Protein 7QEJ (pdb70)

Sequence (407 aa):
AKFTLGCLPCLGLSSLVPEIATDFYQQNSNLVMTLTAEHTEETLVKKLDDLRREIDLALTMQPVQQGDIMATLIAEEVPLVYVDKDYRQQGAVEIDSIDQQRRWISSPGLDDSLSTAIAAHRVFPATTGLNVETCYMAMEFVKRGVGCCCITDIFSARHSLTPEEMMIHQISPPMMKIDLYLLRRRADASLSPVTQQKKFVDFLCKRLRNNELRREINLELYPRAKFTLGCLPCLGLSSLVPEIATDFYQQQNNSNNLVMMTLTAEHTEETLVKKLDLREIDLALTMQPVQQGDDIMATLIAEVPLVYVDKDYRQGAVEIDSIDQQRWISPGLLDSLSTAIAAHRVFPATGLNVETCYMAMEFVKKRGVGCCCITDIFSARRHSLTPEMIHQISPPMKKIDLYLLRRRRADASLSPVTQKKFVDFLCKRLRNELREINLLEL

Secondary structure (DSSP, 8-state):
-EEEEEE-HHHHTTHHHHHHHHHHHH--S-EEEEEE--HHHHHHHHHTTS-SEEEESS---STTEEEEEEEEEEEEEE-SS---S-EEGGGS-TTTB-EE--HHHHHHHHHH--PPP-SEEE-SHHHHHHHHHTTS-BEEEEHHHHHHHS-GGGEEEEEEEEEEEEEEEEESSS---HHHHHHHHHHHHHHHHHHHHHHHHH--/-EEEEEEE-HHHHTTHHHHHHHHHHHH-SSEEEEEEE--HHHHHHHHHTTS-SEEEESSPPPSSSEEEEEEEEEEEEEE-SS--SS-EEGGGS-TTSB-B--SSHHHHHHHTT--PPP-SEEE-SHHHHHHHHHTTS-BEEEEHHHHHHHS-GGGEEEEEEEEEEEEEEEEETT-PPPHHHHHHHHHHHHHHHHHHHHHHHH-

Foldseek 3Di:
DEFEEEEAPLCVLPPVVVLCVVLCVVDPPYHYHYYHDAPVVVVVCQVVVVGFKYKYQDADPPDQKGKDFQDKFWKWKFAPPFDDAAAELVPFDLQQEAAEQRPQVNVQSVVRPDRDDYPHYDHGLLVVLVCRVVGRGMYIDTVSSCVSRHDPRRIHAYVVIGITTMIMIGGPVDDDDPSVVVSVVSSSVSVVVVSVVVVVVRDD/DAEFEEEEAPLCPLPPVVVLVVVLPVVDPPYYYHYYYDAPVVRVVCQVVVVGFKYKDLDDDPDDFKDKAWQAKWWKWKFAPPDQDAAAELVNFDLQQEAAQPDGQVNVQSVVRPDRDDYPHYHNGLLVVLVCRVVRRGMYMDTPSSCVSRHDVRRIYAYVVITITIMIMMGGNVDDHDPSVVVSVVSSSVSVNVVVVVVVVVD

Solvent-accessible surface area: 18080 Å² total; per-residue (Å²): 57,151,2,21,1,0,0,5,12,7,0,0,4,37,7,1,0,49,0,0,5,43,3,48,115,132,30,89,151,10,44,0,18,0,0,5,10,23,6,109,11,0,14,69,36,0,31,97,159,92,4,58,0,0,0,0,5,62,72,28,177,90,63,59,4,102,30,77,93,18,10,95,0,7,0,0,4,0,6,111,88,198,86,164,24,50,0,104,14,113,54,5,63,79,165,71,9,2,29,14,27,39,85,15,10,43,94,25,5,49,88,96,44,121,29,62,107,19,17,4,32,3,60,2,25,8,0,5,0,14,0,0,79,108,24,36,0,1,2,0,4,6,2,12,0,0,94,74,21,12,66,109,123,19,24,13,37,4,42,94,93,11,102,10,51,0,27,9,0,57,30,45,89,45,108,47,44,108,35,5,103,99,0,19,92,43,0,22,127,43,0,131,52,37,18,150,91,1,98,122,99,27,179,112,242,10,124,0,18,0,0,0,18,12,10,0,0,3,37,12,1,0,51,1,0,20,46,3,60,140,111,17,97,114,9,42,0,12,0,1,6,10,30,12,108,15,0,30,96,38,0,55,85,165,99,5,50,0,0,0,0,16,74,67,47,156,191,60,58,20,84,43,65,89,2,16,83,0,10,4,1,9,0,7,112,68,68,199,126,40,50,5,109,8,105,78,7,72,82,158,62,8,1,23,11,8,169,46,16,29,28,98,23,6,50,82,89,42,124,31,71,112,16,19,5,26,3,55,1,27,7,0,4,0,11,0,0,78,97,27,27,0,0,3,0,4,10,2,18,0,0,120,76,23,10,70,110,133,32,35,12,80,1,36,74,106,10,90,16,51,0,30,5,1,44,52,50,110,28,111,37,50,118,41,5,72,119,0,14,74,32,0,22,119,68,0,98,72,66,1,140,108,7,52,137,103,96

Organism: Serratia plymuthica (NCBI:txid82996)

InterPro domains:
  IPR000847 LysR, HTH, N-terminal domain [PF00126] (3-60)
  IPR000847 LysR, HTH, N-terminal domain [PR00039] (18-29)
  IPR000847 LysR, HTH, N-terminal domain [PR00039] (29-39)
  IPR000847 LysR, HTH, N-terminal domain [PR00039] (39-50)
  IPR000847 LysR, HTH, N-terminal domain [PS50931] (1-58)
  IPR005119 LysR, substrate-binding [PF03466] (87-279)
  IPR036388 Winged helix-like DNA-binding domain superfamily [G3DSA:1.10.10.10] (1-91)
  IPR036390 Winged helix DNA-binding domain superfamily [SSF46785] (1-85)

B-factor: mean 45.48, std 16.61, range [16.67, 143.88]

Nearest PDB structures (foldseek):
  7qek-assembly1_B  TM=9.844E-01  e=9.038E-42  Serratia plymuthica
  5tpi-assembly1_A-2  TM=7.901E-01  e=1.402E-12  Klebsiella pneumoniae subsp. pneumoniae MGH 78578
  3t22-assembly1_B  TM=8.208E-01  e=5.988E-12  Porphyromonas gingivalis
  2h9b-assembly1_A  TM=7.857E-01  e=1.161E-12  Acinetobacter baylyi ADP1
  3k1p-assembly1_A  TM=7.783E-01  e=2.324E-12  Acinetobacter baylyi ADP1

Radius of gyration: 20.9 Å; Cα contacts (8 Å, |Δi|>4): 878; chains: 2; bounding box: 49×46×52 Å

Structure (mmCIF, N/CA/C/O backbone):
data_7QEJ
#
_entry.id   7QEJ
#
_cell.length_a   87.120
_cell.length_b   92.145
_cell.length_c   49.922
_cell.angle_alpha   90.000
_cell.angle_beta   90.000
_cell.angle_gamma   90.000
#
_symmetry.space_group_name_H-M   'P 21 21 2'
#
loop_
_entity.id
_entity.type
_entity.pdbx_description
1 polymer 'TRANSCRIPTIONAL REGULATOR AdmX'
2 non-polymer '1H-INDOL-3-YLACETIC ACID'
3 non-polymer 'MAGNESIUM ION'
4 water water
#
loop_
_atom_site.group_PDB
_atom_site.id
_atom_site.type_symbol
_atom_site.label_atom_id
_atom_site.label_alt_id
_atom_site.label_comp_id
_atom_site.label_asym_id
_atom_site.label_entity_id
_atom_site.label_seq_id
_atom_site.pdbx_PDB_ins_code
_atom_site.Cartn_x
_atom_site.Cartn_y
_atom_site.Cartn_z
_atom_site.occupancy
_atom_site.B_iso_or_equiv
_atom_site.auth_seq_id
_atom_site.auth_comp_id
_atom_site.auth_asym_id
_atom_site.auth_atom_id
_atom_site.pdbx_PDB_model_num
ATOM 1 N N . ALA A 1 44 ? 79.140 80.003 -20.887 1.00 60.34 44 ALA A N 1
ATOM 2 C CA . ALA A 1 44 ? 78.108 80.350 -19.914 1.00 60.74 44 ALA A CA 1
ATOM 3 C C . ALA A 1 44 ? 77.497 79.077 -19.302 1.00 59.31 44 ALA A C 1
ATOM 4 O O . ALA A 1 44 ? 77.047 78.203 -20.024 1.00 55.43 44 ALA A O 1
ATOM 11 N N . LYS A 1 45 ? 77.461 78.991 -17.976 1.00 51.44 45 LYS A N 1
ATOM 12 C CA . LYS A 1 45 ? 77.043 77.781 -17.271 1.00 53.21 45 LYS A CA 1
ATOM 13 C C . LYS A 1 45 ? 76.458 78.199 -15.931 1.00 52.42 45 LYS A C 1
ATOM 14 O O . LYS A 1 45 ? 77.144 78.829 -15.120 1.00 47.77 45 LYS A O 1
ATOM 33 N N . PHE A 1 46 ? 75.191 77.861 -15.693 1.00 45.62 46 PHE A N 1
ATOM 34 C CA . PHE A 1 46 ? 74.590 78.193 -14.418 1.00 42.58 46 PHE A CA 1
ATOM 35 C C . PHE A 1 46 ? 73.614 77.096 -14.040 1.00 37.79 46 PHE A C 1
ATOM 36 O O . PHE A 1 46 ? 73.137 76.328 -14.891 1.00 34.91 46 PHE A O 1
ATOM 53 N N . THR A 1 47 ? 73.342 77.018 -12.740 1.00 30.39 47 THR A N 1
ATOM 54 C CA . THR A 1 47 ? 72.420 76.049 -12.161 1.00 28.92 47 THR A CA 1
ATOM 55 C C . THR A 1 47 ? 71.414 76.766 -11.282 1.00 27.41 47 THR A C 1
ATOM 56 O O . THR A 1 47 ? 71.807 77.471 -10.342 1.00 29.50 47 THR A O 1
ATOM 67 N N . LEU A 1 48 ? 70.143 76.592 -11.595 1.00 28.05 48 LEU A N 1
ATOM 68 C CA . LEU A 1 48 ? 69.032 77.200 -10.880 1.00 22.09 48 LEU A CA 1
ATOM 69 C C . LEU A 1 48 ? 68.263 76.098 -10.148 1.00 23.22 48 LEU A C 1
ATOM 70 O O . LEU A 1 48 ? 67.923 75.076 -10.751 1.00 23.86 48 LEU A O 1
ATOM 86 N N . GLY A 1 49 ? 68.013 76.304 -8.866 1.00 21.27 49 GLY A N 1
ATOM 87 C CA . GLY A 1 49 ? 67.135 75.448 -8.084 1.00 18.63 49 GLY A CA 1
ATOM 88 C C . GLY A 1 49 ? 65.873 76.242 -7.791 1.00 23.69 49 GLY A C 1
ATOM 89 O O . GLY A 1 49 ? 65.947 77.450 -7.546 1.00 24.14 49 GLY A O 1
ATOM 93 N N . CYS A 1 50 ? 64.706 75.599 -7.850 1.00 22.80 50 CYS A N 1
ATOM 94 C CA . CYS A 1 50 ? 63.507 76.294 -7.460 1.00 21.70 50 CYS A CA 1
ATOM 95 C C . CYS A 1 50 ? 62.621 75.434 -6.551 1.00 23.81 50 CYS A C 1
ATOM 96 O O . CYS A 1 50 ? 62.710 74.219 -6.533 1.00 20.70 50 CYS A O 1
ATOM 104 N N . LEU A 1 51 ? 61.717 76.089 -5.821 1.00 20.19 51 LEU A N 1
ATOM 105 C CA . LEU A 1 51 ? 60.685 75.322 -5.144 1.00 22.15 51 LEU A CA 1
ATOM 106 C C . LEU A 1 51 ? 59.843 74.492 -6.127 1.00 20.79 51 LEU A C 1
ATOM 107 O O . LEU A 1 51 ? 59.599 74.875 -7.281 1.00 21.46 51 LEU A O 1
ATOM 123 N N . PRO A 1 52 ? 59.320 73.361 -5.667 1.00 20.57 52 PRO A N 1
ATOM 124 C CA . PRO A 1 52 ? 58.529 72.497 -6.548 1.00 20.84 52 PRO A CA 1
ATOM 125 C C . PRO A 1 52 ? 57.374 73.217 -7.218 1.00 22.11 52 PRO A C 1
ATOM 126 O O . PRO A 1 52 ? 57.163 73.003 -8.425 1.00 23.70 52 PRO A O 1
ATOM 137 N N . CYS A 1 53 ? 56.643 74.103 -6.500 1.00 25.05 53 CYS A N 1
ATOM 138 C CA . CYS A 1 53 ? 55.519 74.801 -7.146 1.00 22.97 53 CYS A CA 1
ATOM 139 C C . CYS A 1 53 ? 55.936 75.560 -8.406 1.00 24.67 53 CYS A C 1
ATOM 140 O O . CYS A 1 53 ? 55.169 75.639 -9.369 1.00 24.81 53 CYS A O 1
ATOM 148 N N . LEU A 1 54 ? 57.156 76.123 -8.418 1.00 22.99 54 LEU A N 1
ATOM 149 C CA . LEU A 1 54 ? 57.698 76.798 -9.588 1.00 23.63 54 LEU A CA 1
ATOM 150 C C . LEU A 1 54 ? 58.259 75.868 -10.633 1.00 26.01 54 LEU A C 1
ATOM 151 O O . LEU A 1 54 ? 58.248 76.209 -11.809 1.00 26.76 54 LEU A O 1
ATOM 167 N N . GLY A 1 55 ? 58.779 74.680 -10.255 1.00 22.87 55 GLY A N 1
ATOM 168 C CA . GLY A 1 55 ? 59.261 73.709 -11.237 1.00 24.57 55 GLY A CA 1
ATOM 169 C C . GLY A 1 55 ? 58.202 72.917 -11.980 1.00 23.99 55 GLY A C 1
ATOM 170 O O . GLY A 1 55 ? 58.467 72.390 -13.067 1.00 26.03 55 GLY A O 1
ATOM 174 N N . LEU A 1 56 ? 56.973 72.946 -11.503 1.00 22.89 56 LEU A N 1
ATOM 175 C CA . LEU A 1 56 ? 55.926 72.178 -12.167 1.00 24.35 56 LEU A CA 1
ATOM 176 C C . LEU A 1 56 ? 55.707 72.637 -13.593 1.00 23.30 56 LEU A C 1
ATOM 177 O O . LEU A 1 56 ? 55.384 71.823 -14.465 1.00 25.13 56 LEU A O 1
ATOM 193 N N A SER A 1 57 ? 55.830 73.952 -13.848 0.44 25.18 57 SER A N 1
ATOM 194 N N B SER A 1 57 ? 55.841 73.939 -13.855 0.56 25.21 57 SER A N 1
ATOM 195 C CA A SER A 1 57 ? 55.622 74.386 -15.217 0.44 26.44 57 SER A CA 1
ATOM 196 C CA B SER A 1 57 ? 55.563 74.427 -15.193 0.56 26.34 57 SER A CA 1
ATOM 197 C C A SER A 1 57 ? 56.220 75.756 -15.533 0.44 25.07 57 SER A C 1
ATOM 198 C C B SER A 1 57 ? 56.192 75.768 -15.528 0.56 25.01 57 SER A C 1
ATOM 199 O O A SER A 1 57 ? 56.702 75.941 -16.650 0.44 24.99 57 SER A O 1
ATOM 200 O O B SER A 1 57 ? 56.672 75.920 -16.650 0.56 24.92 57 SER A O 1
ATOM 215 N N . LEU A 1 58 ? 56.248 76.698 -14.575 1.00 25.29 58 LEU A N 1
ATOM 216 C CA . LEU A 1 58 ? 56.637 78.068 -14.919 1.00 28.12 58 LEU A CA 1
ATOM 217 C C . LEU A 1 58 ? 58.116 78.170 -15.233 1.00 23.67 58 LEU A C 1
ATOM 218 O O . LEU A 1 58 ? 58.502 78.740 -16.250 1.00 25.75 58 LEU A O 1
ATOM 234 N N . VAL A 1 59 ? 58.971 77.640 -14.368 1.00 22.71 59 VAL A N 1
ATOM 235 C CA . VAL A 1 59 ? 60.401 77.710 -14.633 1.00 28.53 59 VAL A CA 1
ATOM 236 C C . VAL A 1 59 ? 60.745 76.938 -15.908 1.00 23.84 59 VAL A C 1
ATOM 237 O O . VAL A 1 59 ? 61.451 77.502 -16.761 1.00 24.65 59 VAL A O 1
ATOM 250 N N . PRO A 1 60 ? 60.229 75.731 -16.170 1.00 27.37 60 PRO A N 1
ATOM 251 C CA . PRO A 1 60 ? 60.615 75.092 -17.446 1.00 25.17 60 PRO A CA 1
ATOM 252 C C . PRO A 1 60 ? 60.168 75.918 -18.640 1.00 26.68 60 PRO A C 1
ATOM 253 O O . PRO A 1 60 ? 60.823 75.934 -19.683 1.00 28.12 60 PRO A O 1
ATOM 264 N N . GLU A 1 61 ? 59.012 76.590 -18.539 1.00 25.33 61 GLU A N 1
ATOM 265 C CA . GLU A 1 61 ? 58.594 77.427 -19.653 1.00 27.35 61 GLU A CA 1
ATOM 266 C C . GLU A 1 61 ? 59.577 78.555 -19.871 1.00 27.66 61 GLU A C 1
ATOM 267 O O . GLU A 1 61 ? 59.969 78.838 -21.004 1.00 32.78 61 GLU A O 1
ATOM 279 N N . ILE A 1 62 ? 60.007 79.203 -18.778 1.00 27.36 62 ILE A N 1
ATOM 280 C CA . ILE A 1 62 ? 60.869 80.373 -18.894 1.00 29.13 62 ILE A CA 1
ATOM 281 C C . ILE A 1 62 ? 62.247 79.977 -19.359 1.00 29.95 62 ILE A C 1
ATOM 282 O O . ILE A 1 62 ? 62.828 80.603 -20.253 1.00 29.33 62 ILE A O 1
ATOM 298 N N . ALA A 1 63 ? 62.798 78.932 -18.752 1.00 29.32 63 ALA A N 1
ATOM 299 C CA . ALA A 1 63 ? 64.076 78.381 -19.193 1.00 32.20 63 ALA A CA 1
ATOM 300 C C . ALA A 1 63 ? 64.038 77.976 -20.657 1.00 28.95 63 ALA A C 1
ATOM 301 O O . ALA A 1 63 ? 64.965 78.270 -21.413 1.00 32.80 63 ALA A O 1
ATOM 308 N N . THR A 1 64 ? 62.990 77.265 -21.075 1.00 31.70 64 THR A N 1
ATOM 309 C CA . THR A 1 64 ? 62.884 76.902 -22.481 1.00 32.17 64 THR A CA 1
ATOM 310 C C . THR A 1 64 ? 62.988 78.145 -23.372 1.00 37.83 64 THR A C 1
ATOM 311 O O . THR A 1 64 ? 63.772 78.192 -24.322 1.00 41.58 64 THR A O 1
ATOM 322 N N . ASP A 1 65 ? 62.196 79.166 -23.094 1.00 37.18 65 ASP A N 1
ATOM 323 C CA . ASP A 1 65 ? 62.244 80.361 -23.934 1.00 39.41 65 ASP A CA 1
ATOM 324 C C . ASP A 1 65 ? 63.656 80.987 -23.969 1.00 39.65 65 ASP A C 1
ATOM 325 O O . ASP A 1 65 ? 64.135 81.438 -25.015 1.00 47.07 65 ASP A O 1
ATOM 334 N N . PHE A 1 66 ? 64.319 81.062 -22.822 1.00 37.63 66 PHE A N 1
ATOM 335 C CA . PHE A 1 66 ? 65.666 81.613 -22.804 1.00 41.70 66 PHE A CA 1
ATOM 336 C C . PHE A 1 66 ? 66.631 80.712 -23.557 1.00 45.16 66 PHE A C 1
ATOM 337 O O . PHE A 1 66 ? 67.456 81.186 -24.343 1.00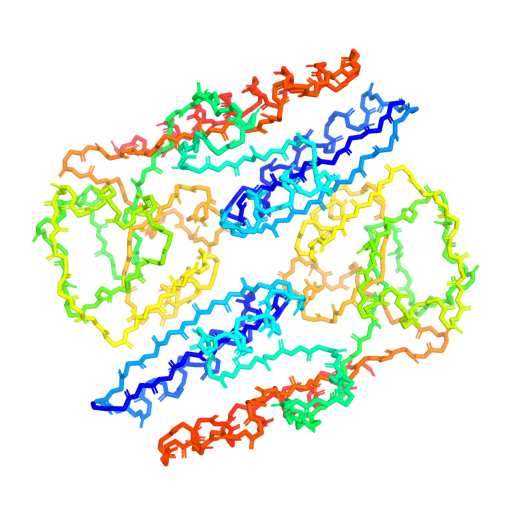 50.27 66 PHE A O 1
ATOM 354 N N . TYR A 1 67 ? 66.562 79.411 -23.294 1.00 41.86 67 TYR A N 1
ATOM 355 C CA . TYR A 1 67 ? 67.510 78.463 -23.896 1.00 47.19 67 TYR A CA 1
ATOM 356 C C . TYR A 1 67 ? 67.397 78.462 -25.405 1.00 51.49 67 TYR A C 1
ATOM 357 O O . TYR A 1 67 ? 68.413 78.384 -26.113 1.00 52.35 67 TYR A O 1
ATOM 375 N N . GLN A 1 68 ? 66.177 78.604 -25.924 1.00 46.45 68 GLN A N 1
ATOM 376 C CA . GLN A 1 68 ? 65.985 78.691 -27.368 1.00 51.15 68 GLN A CA 1
ATOM 377 C C . GLN A 1 68 ? 66.503 79.998 -27.953 1.00 49.17 68 GLN A C 1
ATOM 378 O O . GLN A 1 68 ? 66.842 80.043 -29.136 1.00 59.46 68 GLN A O 1
ATOM 392 N N . GLN A 1 69 ? 66.581 81.060 -27.165 1.00 56.38 69 GLN A N 1
ATOM 393 C CA . GLN A 1 69 ? 67.048 82.356 -27.652 1.00 62.77 69 GLN A CA 1
ATOM 394 C C . GLN A 1 69 ? 68.534 82.568 -27.395 1.00 59.98 69 GLN A C 1
ATOM 395 O O . GLN A 1 69 ? 69.116 83.516 -27.920 1.00 66.68 69 GLN A O 1
ATOM 409 N N . ASN A 1 70 ? 69.167 81.705 -26.609 1.00 64.31 70 ASN A N 1
ATOM 410 C CA . ASN A 1 70 ? 70.566 81.871 -26.229 1.00 65.79 70 ASN A CA 1
ATOM 411 C C . ASN A 1 70 ? 71.146 80.465 -26.155 1.00 76.44 70 ASN A C 1
ATOM 412 O O . ASN A 1 70 ? 70.921 79.743 -25.180 1.00 82.25 70 ASN A O 1
ATOM 423 N N . SER A 1 71 ? 71.865 80.069 -27.190 1.00 86.89 71 SER A N 1
ATOM 424 C CA . SER A 1 71 ? 72.651 78.848 -27.147 1.00 90.07 71 SER A CA 1
ATOM 425 C C . SER A 1 71 ? 74.064 79.201 -26.674 1.00 83.76 71 SER A C 1
ATOM 426 O O . SER A 1 71 ? 74.339 80.311 -26.212 1.00 79.09 71 SER A O 1
ATOM 434 N N . ASN A 1 72 ? 74.982 78.258 -26.782 1.00 91.00 72 ASN A N 1
ATOM 435 C CA . ASN A 1 72 ? 76.319 78.426 -26.216 1.00 87.43 72 ASN A CA 1
ATOM 436 C C . ASN A 1 72 ? 76.241 78.627 -24.702 1.00 75.53 72 ASN A C 1
ATOM 437 O O . ASN A 1 72 ? 76.960 79.457 -24.128 1.00 75.59 72 ASN A O 1
ATOM 448 N N . LEU A 1 73 ? 75.364 77.852 -24.050 1.00 63.83 73 LEU A N 1
ATOM 449 C CA . LEU A 1 73 ? 75.241 77.839 -22.599 1.00 63.23 73 LEU A CA 1
ATOM 450 C C . LEU A 1 73 ? 74.959 76.415 -22.118 1.00 61.66 73 LEU A C 1
ATOM 451 O O . LEU A 1 73 ? 74.402 75.585 -22.841 1.00 55.13 73 LEU A O 1
ATOM 467 N N . VAL A 1 74 ? 75.358 76.140 -20.879 1.00 49.87 74 VAL A N 1
ATOM 468 C CA . VAL A 1 74 ? 75.015 74.906 -20.193 1.00 44.78 74 VAL A CA 1
ATOM 469 C C . VAL A 1 74 ? 74.122 75.277 -19.012 1.00 39.96 74 VAL A C 1
ATOM 470 O O . VAL A 1 74 ? 74.553 75.971 -18.078 1.00 41.34 74 VAL A O 1
ATOM 483 N N . MET A 1 75 ? 72.867 74.846 -19.065 1.00 39.21 75 MET A N 1
ATOM 484 C CA . MET A 1 75 ? 71.889 75.106 -18.030 1.00 35.83 75 MET A CA 1
ATOM 485 C C . MET A 1 75 ? 71.581 73.820 -17.276 1.00 36.65 75 MET A C 1
ATOM 486 O O . MET A 1 75 ? 71.381 72.749 -17.872 1.00 35.62 75 MET A O 1
ATOM 500 N N . THR A 1 76 ? 71.596 73.915 -15.962 1.00 31.30 76 THR A N 1
ATOM 501 C CA . THR A 1 76 ? 71.150 72.856 -15.088 1.00 33.14 76 THR A CA 1
ATOM 502 C C . THR A 1 76 ? 69.999 73.365 -14.232 1.00 32.39 76 THR A C 1
ATOM 503 O O . THR A 1 76 ? 70.067 74.463 -13.684 1.00 28.79 76 THR A O 1
ATOM 514 N N . LEU A 1 77 ? 68.951 72.568 -14.109 1.00 29.39 77 LEU A N 1
ATOM 515 C CA . LEU A 1 77 ? 67.799 72.960 -13.321 1.00 25.44 77 LEU A CA 1
ATOM 516 C C . LEU A 1 77 ? 67.395 71.843 -12.368 1.00 28.99 77 LEU A C 1
ATOM 517 O O . LEU A 1 77 ? 67.465 70.662 -12.717 1.00 27.30 77 LEU A O 1
ATOM 533 N N . THR A 1 78 ? 66.919 72.229 -11.180 1.00 27.50 78 THR A N 1
ATOM 534 C CA . THR A 1 78 ? 66.431 71.270 -10.182 1.00 23.02 78 THR A CA 1
ATOM 535 C C . THR A 1 78 ? 65.382 71.903 -9.274 1.00 26.20 78 THR A C 1
ATOM 536 O O . THR A 1 78 ? 65.297 73.136 -9.164 1.00 25.71 78 THR A O 1
ATOM 547 N N . ALA A 1 79 ? 64.490 71.075 -8.737 1.00 20.38 79 ALA A N 1
ATOM 548 C CA . ALA A 1 79 ? 63.451 71.518 -7.805 1.00 21.26 79 ALA A CA 1
ATOM 549 C C . ALA A 1 79 ? 63.670 70.853 -6.461 1.00 26.45 79 ALA A C 1
ATOM 550 O O . ALA A 1 79 ? 64.023 69.657 -6.354 1.00 31.10 79 ALA A O 1
ATOM 557 N N . GLU A 1 80 ? 63.702 71.683 -5.437 1.00 24.53 80 GLU A N 1
ATOM 558 C CA . GLU A 1 80 ? 64.003 71.174 -4.119 1.00 25.54 80 GLU A CA 1
ATOM 559 C C . GLU A 1 80 ? 63.281 72.053 -3.096 1.00 24.51 80 GLU A C 1
ATOM 560 O O . GLU A 1 80 ? 62.922 73.175 -3.392 1.00 22.50 80 GLU A O 1
ATOM 572 N N . HIS A 1 81 ? 63.062 71.510 -1.891 1.00 25.10 81 HIS A N 1
ATOM 573 C CA . HIS A 1 81 ? 62.525 72.343 -0.821 1.00 26.87 81 HIS A CA 1
ATOM 574 C C . HIS A 1 81 ? 63.555 73.370 -0.348 1.00 26.25 81 HIS A C 1
ATOM 575 O O . HIS A 1 81 ? 64.756 73.240 -0.569 1.00 23.33 81 HIS A O 1
ATOM 589 N N . THR A 1 82 ? 63.080 74.382 0.377 1.00 23.18 82 THR A N 1
ATOM 590 C CA . THR A 1 82 ? 63.927 75.526 0.710 1.00 26.34 82 THR A CA 1
ATOM 591 C C . THR A 1 82 ? 65.187 75.114 1.446 1.00 27.48 82 THR A C 1
ATOM 592 O O . THR A 1 82 ? 66.281 75.599 1.148 1.00 27.33 82 THR A O 1
ATOM 603 N N . GLU A 1 83 ? 65.012 74.260 2.442 1.00 26.29 83 GLU A N 1
ATOM 604 C CA A GLU A 1 83 ? 66.199 73.892 3.288 0.48 30.51 83 GLU A CA 1
ATOM 605 C CA B GLU A 1 83 ? 66.218 73.904 3.265 0.52 30.52 83 GLU A CA 1
ATOM 606 C C . GLU A 1 83 ? 67.323 73.299 2.401 1.00 28.61 83 GLU A C 1
ATOM 607 O O . GLU A 1 83 ? 68.518 73.610 2.545 1.00 26.58 83 GLU A O 1
ATOM 628 N N . THR A 1 84 ? 66.927 72.518 1.400 1.00 21.75 84 THR A N 1
ATOM 629 C CA . THR A 1 84 ? 67.886 71.906 0.495 1.00 29.68 84 THR A CA 1
ATOM 630 C C . THR A 1 84 ? 68.470 72.924 -0.464 1.00 24.34 84 THR A C 1
ATOM 631 O O . THR A 1 84 ? 69.666 72.870 -0.737 1.00 24.01 84 THR A O 1
ATOM 642 N N . LEU A 1 85 ? 67.639 73.852 -0.973 1.00 24.41 85 LEU A N 1
ATOM 643 C CA . LEU A 1 85 ? 68.136 74.926 -1.829 1.00 27.82 85 LEU A CA 1
ATOM 644 C C . LEU A 1 85 ? 69.218 75.723 -1.125 1.00 23.06 85 LEU A C 1
ATOM 645 O O . LEU A 1 85 ? 70.249 76.018 -1.727 1.00 25.23 85 LEU A O 1
ATOM 661 N N . VAL A 1 86 ? 69.007 76.080 0.141 1.00 21.48 86 VAL A N 1
ATOM 662 C CA . VAL A 1 86 ? 69.999 76.855 0.865 1.00 28.12 86 VAL A CA 1
ATOM 663 C C . VAL A 1 86 ? 71.247 76.043 1.052 1.00 30.90 86 VAL A C 1
ATOM 664 O O . VAL A 1 86 ? 72.363 76.533 0.899 1.00 27.75 86 VAL A O 1
ATOM 677 N N . LYS A 1 87 ? 71.074 74.769 1.410 1.00 28.83 87 LYS A N 1
ATOM 678 C CA . LYS A 1 87 ? 72.263 73.937 1.550 1.00 31.88 87 LYS A CA 1
ATOM 679 C C . LYS A 1 87 ? 73.047 73.863 0.237 1.00 28.49 87 LYS A C 1
ATOM 680 O O . LYS A 1 87 ? 74.276 73.972 0.239 1.00 31.87 87 LYS A O 1
ATOM 699 N N . LYS A 1 88 ? 72.365 73.691 -0.883 1.00 25.74 88 LYS A N 1
ATOM 700 C CA . LYS A 1 88 ? 73.058 73.622 -2.157 1.00 25.20 88 LYS A CA 1
ATOM 701 C C . LYS A 1 88 ? 73.708 74.952 -2.528 1.00 29.56 88 LYS A C 1
ATOM 702 O O . LYS A 1 88 ? 74.816 74.949 -3.075 1.00 28.73 88 LYS A O 1
ATOM 721 N N . LEU A 1 89 ? 73.114 76.068 -2.171 1.00 25.32 89 LEU A N 1
ATOM 722 C CA . LEU A 1 89 ? 73.826 77.323 -2.420 1.00 29.76 89 LEU A CA 1
ATOM 723 C C . LEU A 1 89 ? 75.085 77.424 -1.592 1.00 35.92 89 LEU A C 1
ATOM 724 O O . LEU A 1 89 ? 76.140 77.857 -2.081 1.00 37.27 89 LEU A O 1
ATOM 739 N N . ASP A 1 90 ? 74.965 77.031 -0.335 1.00 37.89 90 ASP A N 1
ATOM 740 C CA A ASP A 1 90 ? 76.175 77.058 0.546 0.65 40.26 90 ASP A CA 1
ATOM 741 C CA B ASP A 1 90 ? 76.192 77.061 0.539 0.35 40.26 90 ASP A CA 1
ATOM 742 C C . ASP A 1 90 ? 77.290 76.078 0.099 1.00 44.07 90 ASP A C 1
ATOM 743 O O . ASP A 1 90 ? 78.504 76.367 0.269 1.00 40.34 90 ASP A O 1
ATOM 758 N N . LEU A 1 91 ? 76.920 74.963 -0.537 1.00 36.48 91 LEU A N 1
ATOM 759 C CA . LEU A 1 91 ? 77.932 74.033 -1.060 1.00 41.09 91 LEU A CA 1
ATOM 760 C C . LEU A 1 91 ? 78.329 74.355 -2.518 1.00 40.35 91 LEU A C 1
ATOM 761 O O . LEU A 1 91 ? 79.127 73.625 -3.112 1.00 40.76 91 LEU A O 1
ATOM 777 N N A ARG A 1 92 ? 77.767 75.420 -3.095 0.44 38.18 92 ARG A N 1
ATOM 778 N N B ARG A 1 92 ? 77.803 75.442 -3.090 0.56 38.11 92 ARG A N 1
ATOM 779 C CA A ARG A 1 92 ? 78.035 75.811 -4.477 0.44 41.87 92 ARG A CA 1
ATOM 780 C CA B ARG A 1 92 ? 78.038 75.814 -4.490 0.56 41.89 92 ARG A CA 1
ATOM 781 C C A ARG A 1 92 ? 77.573 74.744 -5.469 0.44 38.39 92 ARG A C 1
ATOM 782 C C B ARG A 1 92 ? 77.564 74.744 -5.474 0.56 38.39 92 ARG A C 1
ATOM 783 O O A ARG A 1 92 ? 78.112 74.642 -6.571 0.44 37.87 92 ARG A O 1
ATOM 784 O O B ARG A 1 92 ? 78.082 74.642 -6.585 0.56 37.88 92 ARG A O 1
ATOM 825 N N . GLU A 1 93 ? 76.554 73.951 -5.104 1.00 36.09 93 GLU A N 1
ATOM 826 C CA . GLU A 1 93 ? 75.960 73.003 -6.041 1.00 36.23 93 GLU A CA 1
ATOM 827 C C . GLU A 1 93 ? 74.933 73.658 -6.945 1.00 35.05 93 GLU A C 1
ATOM 828 O O . GLU A 1 93 ? 74.587 73.103 -8.009 1.00 30.60 93 GLU A O 1
ATOM 840 N N . ILE A 1 94 ? 74.363 74.753 -6.504 1.00 29.17 94 ILE A N 1
ATOM 841 C CA . ILE A 1 94 ? 73.591 75.600 -7.404 1.00 29.58 94 ILE A CA 1
ATOM 842 C C . ILE A 1 94 ? 74.067 77.056 -7.276 1.00 33.39 94 ILE A C 1
ATOM 843 O O . ILE A 1 94 ? 74.618 77.462 -6.259 1.00 28.17 94 ILE A O 1
ATOM 859 N N . ASP A 1 95 ? 73.724 77.864 -8.280 1.00 29.76 95 ASP A N 1
ATOM 860 C CA . ASP A 1 95 ? 74.086 79.290 -8.358 1.00 31.94 95 ASP A CA 1
ATOM 861 C C . ASP A 1 95 ? 72.987 80.225 -7.921 1.00 28.84 95 ASP A C 1
ATOM 862 O O . ASP A 1 95 ? 73.274 81.243 -7.304 1.00 29.07 95 ASP A O 1
ATOM 870 N N . LEU A 1 96 ? 71.723 79.807 -8.108 1.00 24.20 96 LEU A N 1
ATOM 871 C CA . LEU A 1 96 ? 70.535 80.635 -7.995 1.00 27.74 96 LEU A CA 1
ATOM 872 C C . LEU A 1 96 ? 69.448 79.760 -7.395 1.00 26.45 96 LEU A C 1
ATOM 873 O O . LEU A 1 96 ? 69.310 78.611 -7.808 1.00 25.09 96 LEU A O 1
ATOM 889 N N . ALA A 1 97 ? 68.619 80.325 -6.502 1.00 21.77 97 ALA A N 1
ATOM 890 C CA . ALA A 1 97 ? 67.493 79.623 -5.948 1.00 24.11 97 ALA A CA 1
ATOM 891 C C . ALA A 1 97 ? 66.285 80.544 -5.866 1.00 23.88 97 ALA A C 1
ATOM 892 O O . ALA A 1 97 ? 66.416 81.734 -5.516 1.00 25.70 97 ALA A O 1
ATOM 899 N N . LEU A 1 98 ? 65.127 79.998 -6.214 1.00 22.53 98 LEU A N 1
ATOM 900 C CA . LEU A 1 98 ? 63.828 80.673 -6.089 1.00 22.30 98 LEU A CA 1
ATOM 901 C C . LEU A 1 98 ? 63.063 80.066 -4.921 1.00 21.64 98 LEU A C 1
ATOM 902 O O . LEU A 1 98 ? 62.734 78.879 -4.933 1.00 25.79 98 LEU A O 1
ATOM 918 N N . THR A 1 99 ? 62.832 80.862 -3.893 1.00 20.11 99 THR A N 1
ATOM 919 C CA . THR A 1 99 ? 62.213 80.433 -2.662 1.00 20.66 99 THR A CA 1
ATOM 920 C C . THR A 1 99 ? 61.109 81.391 -2.295 1.00 27.09 99 THR A C 1
ATOM 921 O O . THR A 1 99 ? 60.962 82.435 -2.907 1.00 26.42 99 THR A O 1
ATOM 932 N N . MET A 1 100 ? 60.403 81.084 -1.226 1.00 21.96 100 MET A N 1
ATOM 933 C CA . MET A 1 100 ? 59.433 82.003 -0.637 1.00 27.33 100 MET A CA 1
ATOM 934 C C . MET A 1 100 ? 59.792 82.390 0.771 1.00 30.05 100 MET A C 1
ATOM 935 O O . MET A 1 100 ? 58.939 82.793 1.558 1.00 31.88 100 MET A O 1
ATOM 949 N N . GLN A 1 101 ? 61.081 82.479 1.061 1.00 31.03 101 GLN A N 1
ATOM 950 C CA . GLN A 1 101 ? 61.553 82.844 2.363 1.00 35.22 101 GLN A CA 1
ATOM 951 C C . GLN A 1 101 ? 62.899 83.515 2.182 1.00 31.74 101 GLN A C 1
ATOM 952 O O . GLN A 1 101 ? 63.676 83.067 1.331 1.00 28.84 101 GLN A O 1
ATOM 966 N N . PRO A 1 102 ? 63.191 84.583 2.899 1.00 36.01 102 PRO A N 1
ATOM 967 C CA . PRO A 1 102 ? 64.555 85.103 2.870 1.00 39.58 102 PRO A CA 1
ATOM 968 C C . PRO A 1 102 ? 65.445 84.240 3.757 1.00 41.78 102 PRO A C 1
ATOM 969 O O . PRO A 1 102 ? 64.973 83.490 4.614 1.00 44.30 102 PRO A O 1
ATOM 980 N N . VAL A 1 103 ? 66.743 84.331 3.515 1.00 36.58 103 VAL A N 1
ATOM 981 C CA . VAL A 1 103 ? 67.757 83.781 4.399 1.00 39.40 103 VAL A CA 1
ATOM 982 C C . VAL A 1 103 ? 68.810 84.862 4.498 1.00 41.67 103 VAL A C 1
ATOM 983 O O . VAL A 1 103 ? 68.949 85.695 3.597 1.00 43.53 103 VAL A O 1
ATOM 996 N N . GLN A 1 104 ? 69.568 84.834 5.610 1.00 41.50 104 GLN A N 1
ATOM 997 C CA . GLN A 1 104 ? 70.759 85.638 5.836 1.00 43.85 104 GLN A CA 1
ATOM 998 C C . GLN A 1 104 ? 71.998 84.769 6.056 1.00 44.54 104 GLN A C 1
ATOM 999 O O . GLN A 1 104 ? 72.972 85.224 6.628 1.00 51.17 104 GLN A O 1
ATOM 1013 N N . GLN A 1 105 ? 71.961 83.509 5.617 1.00 45.50 105 GLN A N 1
ATOM 1014 C CA . GLN A 1 105 ? 73.046 82.587 5.899 1.00 45.89 105 GLN A CA 1
ATOM 1015 C C . GLN A 1 105 ? 74.263 82.952 5.063 1.00 44.48 105 GLN A C 1
ATOM 1016 O O . GLN A 1 105 ? 74.150 83.277 3.880 1.00 38.87 105 GLN A O 1
ATOM 1030 N N . GLY A 1 106 ? 75.432 82.786 5.652 1.00 45.05 106 GLY A N 1
ATOM 1031 C CA . GLY A 1 106 ? 76.646 82.923 4.885 1.00 44.06 106 GLY A CA 1
ATOM 1032 C C . GLY A 1 106 ? 76.637 84.212 4.123 1.00 53.82 106 GLY A C 1
ATOM 1033 O O . GLY A 1 106 ? 76.405 85.300 4.672 1.00 41.32 106 GLY A O 1
ATOM 1037 N N . ASP A 1 107 ? 76.945 84.092 2.841 1.00 51.15 107 ASP A N 1
ATOM 1038 C CA . ASP A 1 107 ? 76.921 85.230 1.940 1.00 53.83 107 ASP A CA 1
ATOM 1039 C C . ASP A 1 107 ? 75.747 85.107 0.975 1.00 41.64 107 ASP A C 1
ATOM 1040 O O . ASP A 1 107 ? 75.787 85.658 -0.134 1.00 38.44 107 ASP A O 1
ATOM 1049 N N . ILE A 1 108 ? 74.745 84.329 1.343 1.00 35.44 108 ILE A N 1
ATOM 1050 C CA . ILE A 1 108 ? 73.553 84.224 0.522 1.00 31.43 108 ILE A CA 1
ATOM 1051 C C . ILE A 1 108 ? 72.748 85.503 0.707 1.00 35.89 108 ILE A C 1
ATOM 1052 O O . ILE A 1 108 ? 72.390 85.837 1.842 1.00 35.22 108 ILE A O 1
ATOM 1068 N N . MET A 1 109 ? 72.378 86.127 -0.415 1.00 32.95 109 MET A N 1
ATOM 1069 C CA . MET A 1 109 ? 71.538 87.326 -0.492 1.00 32.10 109 MET A CA 1
ATOM 1070 C C . MET A 1 109 ? 70.223 86.928 -1.119 1.00 27.17 109 MET A C 1
ATOM 1071 O O . MET A 1 109 ? 70.202 86.399 -2.231 1.00 31.05 109 MET A O 1
ATOM 1085 N N . ALA A 1 110 ? 69.134 87.225 -0.450 1.00 29.83 110 ALA A N 1
ATOM 1086 C CA . ALA A 1 110 ? 67.798 86.946 -0.935 1.00 24.43 110 ALA A CA 1
ATOM 1087 C C . ALA A 1 110 ? 67.210 88.267 -1.422 1.00 25.04 110 ALA A C 1
ATOM 1088 O O . ALA A 1 110 ? 67.144 89.206 -0.640 1.00 26.36 110 ALA A O 1
ATOM 1095 N N . THR A 1 111 ? 66.695 88.281 -2.654 1.00 24.21 111 THR A N 1
ATOM 1096 C CA . THR A 1 111 ? 66.150 89.493 -3.251 1.00 26.85 111 THR A CA 1
ATOM 1097 C C . THR A 1 111 ? 64.689 89.240 -3.460 1.00 23.78 111 THR A C 1
ATOM 1098 O O . THR A 1 111 ? 64.320 88.258 -4.102 1.00 24.48 111 THR A O 1
ATOM 1109 N N . LEU A 1 112 ? 63.856 90.074 -2.859 1.00 24.48 112 LEU A N 1
ATOM 1110 C CA . LEU A 1 112 ? 62.427 89.972 -3.037 1.00 26.32 112 LEU A CA 1
ATOM 1111 C C . LEU A 1 112 ? 62.108 90.427 -4.458 1.00 27.89 112 LEU A C 1
ATOM 1112 O O . LEU A 1 112 ? 62.275 91.604 -4.783 1.00 29.77 112 LEU A O 1
ATOM 1128 N N . ILE A 1 113 ? 61.528 89.551 -5.260 1.00 29.76 113 ILE A N 1
ATOM 1129 C CA . ILE A 1 113 ? 61.288 89.839 -6.663 1.00 33.36 113 ILE A CA 1
ATOM 1130 C C . ILE A 1 113 ? 59.808 89.903 -7.033 1.00 34.04 113 ILE A C 1
ATOM 1131 O O . ILE A 1 113 ? 59.475 90.491 -8.072 1.00 32.40 113 ILE A O 1
ATOM 1147 N N . ALA A 1 114 ? 58.909 89.389 -6.213 1.00 28.94 114 ALA A N 1
ATOM 1148 C CA . ALA A 1 114 ? 57.496 89.477 -6.546 1.00 31.67 114 ALA A CA 1
ATOM 1149 C C . ALA A 1 114 ? 56.655 89.060 -5.340 1.00 33.00 114 ALA A C 1
ATOM 1150 O O . ALA A 1 114 ? 57.174 88.513 -4.360 1.00 28.16 114 ALA A O 1
ATOM 1157 N N A GLU A 1 115 ? 55.348 89.305 -5.426 0.61 31.01 115 GLU A N 1
ATOM 1158 N N B GLU A 1 115 ? 55.348 89.302 -5.438 0.39 31.34 115 GLU A N 1
ATOM 1159 C CA A GLU A 1 115 ? 54.389 88.781 -4.460 0.61 33.70 115 GLU A CA 1
ATOM 1160 C CA B GLU A 1 115 ? 54.369 88.801 -4.483 0.39 33.71 115 GLU A CA 1
ATOM 1161 C C A GLU A 1 115 ? 53.459 87.814 -5.176 0.61 33.29 115 GLU A C 1
ATOM 1162 C C B GLU A 1 115 ? 53.473 87.798 -5.198 0.39 33.39 115 GLU A C 1
ATOM 1163 O O A GLU A 1 115 ? 52.923 88.145 -6.238 0.61 32.70 115 GLU A O 1
ATOM 1164 O O B GLU A 1 115 ? 52.983 88.078 -6.297 0.39 32.66 115 GLU A O 1
ATOM 1187 N N . VAL A 1 116 ? 53.240 86.658 -4.570 1.00 30.45 116 VAL A N 1
ATOM 1188 C CA . VAL A 1 116 ? 52.547 85.498 -5.178 1.00 25.81 116 VAL A CA 1
ATOM 1189 C C . VAL A 1 116 ? 51.224 85.276 -4.446 1.00 28.73 116 VAL A C 1
ATOM 1190 O O . VAL A 1 116 ? 51.231 85.182 -3.218 1.00 27.50 116 VAL A O 1
ATOM 1203 N N . PRO A 1 117 ? 50.081 85.218 -5.133 1.00 25.82 117 PRO A N 1
ATOM 1204 C CA . PRO A 1 117 ? 48.815 84.967 -4.421 1.00 28.68 117 PRO A CA 1
ATOM 1205 C C . PRO A 1 117 ? 48.808 83.591 -3.743 1.00 26.17 117 PRO A C 1
ATOM 1206 O O . PRO A 1 117 ? 49.319 82.606 -4.286 1.00 24.11 117 PRO A O 1
ATOM 1217 N N . LEU A 1 118 ? 48.196 83.575 -2.553 1.00 27.32 118 LEU A N 1
ATOM 1218 C CA . LEU A 1 118 ? 47.804 82.375 -1.828 1.00 28.18 118 LEU A CA 1
ATOM 1219 C C . LEU A 1 118 ? 46.311 82.181 -2.019 1.00 27.15 118 LEU A C 1
ATOM 1220 O O . LEU A 1 118 ? 45.509 83.146 -2.070 1.00 29.03 118 LEU A O 1
ATOM 12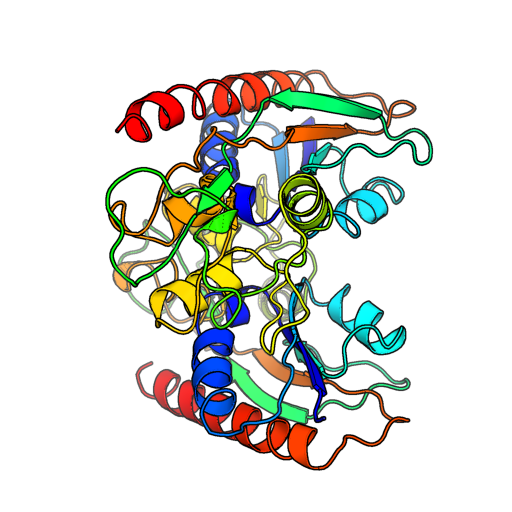36 N N . VAL A 1 119 ? 45.951 80.930 -2.248 1.00 24.85 119 VAL A N 1
ATOM 1237 C CA . VAL A 1 119 ? 44.586 80.625 -2.630 1.00 25.64 119 VAL A CA 1
ATOM 1238 C C . VAL A 1 119 ? 44.098 79.468 -1.770 1.00 25.38 119 VAL A C 1
ATOM 1239 O O . VAL A 1 119 ? 44.858 78.572 -1.400 1.00 28.46 119 VAL A O 1
ATOM 1252 N N . TYR A 1 120 ? 42.814 79.455 -1.505 1.00 26.36 120 TYR A N 1
ATOM 1253 C CA . TYR A 1 120 ? 42.206 78.305 -0.877 1.00 24.02 120 TYR A CA 1
ATOM 1254 C C . TYR A 1 120 ? 41.766 77.292 -1.914 1.00 24.91 120 TYR A C 1
ATOM 1255 O O . TYR A 1 120 ? 41.207 77.672 -2.956 1.00 25.48 120 TYR A O 1
ATOM 1273 N N . VAL A 1 121 ? 42.035 76.030 -1.640 1.00 29.26 121 VAL A N 1
ATOM 1274 C CA . VAL A 1 121 ? 41.743 74.958 -2.593 1.00 25.43 121 VAL A CA 1
ATOM 1275 C C . VAL A 1 121 ? 40.933 73.882 -1.904 1.00 24.95 121 VAL A C 1
ATOM 1276 O O . VAL A 1 121 ? 41.218 73.541 -0.757 1.00 25.92 121 VAL A O 1
ATOM 1289 N N . ASP A 1 122 ? 39.952 73.338 -2.622 1.00 25.22 122 ASP A N 1
ATOM 1290 C CA . ASP A 1 122 ? 39.028 72.323 -2.080 1.00 25.46 122 ASP A CA 1
ATOM 1291 C C . ASP A 1 122 ? 38.235 71.763 -3.234 1.00 31.54 122 ASP A C 1
ATOM 1292 O O . ASP A 1 122 ? 37.890 72.491 -4.169 1.00 29.55 122 ASP A O 1
ATOM 1301 N N . LYS A 1 123 ? 37.914 70.486 -3.150 1.00 27.50 123 LYS A N 1
ATOM 1302 C CA . LYS A 1 123 ? 36.916 69.909 -4.030 1.00 37.07 123 LYS A CA 1
ATOM 1303 C C . LYS A 1 123 ? 35.517 70.343 -3.596 1.00 38.31 123 LYS A C 1
ATOM 1304 O O . LYS A 1 123 ? 34.635 70.546 -4.428 1.00 40.83 123 LYS A O 1
ATOM 1323 N N . ASP A 1 124 ? 35.308 70.532 -2.304 1.00 44.93 124 ASP A N 1
ATOM 1324 C CA . ASP A 1 124 ? 33.980 70.968 -1.880 1.00 52.36 124 ASP A CA 1
ATOM 1325 C C . ASP A 1 124 ? 33.693 72.402 -2.385 1.00 54.66 124 ASP A C 1
ATOM 1326 O O . ASP A 1 124 ? 34.392 73.372 -2.060 1.00 50.67 124 ASP A O 1
ATOM 1331 N N . TYR A 1 125 ? 32.724 72.507 -3.264 1.00 58.06 125 TYR A N 1
ATOM 1332 C CA . TYR A 1 125 ? 32.240 73.771 -3.798 1.00 81.68 125 TYR A CA 1
ATOM 1333 C C . TYR A 1 125 ? 32.250 74.953 -2.834 1.00 71.67 125 TYR A C 1
ATOM 1334 O O . TYR A 1 125 ? 31.804 74.885 -1.679 1.00 70.60 125 TYR A O 1
ATOM 1343 N N . ARG A 1 126 ? 32.809 76.032 -3.342 1.00 57.22 126 ARG A N 1
ATOM 1344 C CA . ARG A 1 126 ? 32.768 77.307 -2.650 1.00 79.53 126 ARG A CA 1
ATOM 1345 C C . ARG A 1 126 ? 32.407 78.375 -3.678 1.00 59.48 126 ARG A C 1
ATOM 1346 O O . ARG A 1 126 ? 32.667 78.226 -4.873 1.00 60.36 126 ARG A O 1
ATOM 1354 N N A GLN A 1 127 ? 31.773 79.441 -3.220 0.56 65.13 127 GLN A N 1
ATOM 1355 N N B GLN A 1 127 ? 31.837 79.465 -3.221 0.44 65.15 127 GLN A N 1
ATOM 1356 C CA A GLN A 1 127 ? 31.451 80.554 -4.105 0.56 65.19 127 GLN A CA 1
ATOM 1357 C CA B GLN A 1 127 ? 31.495 80.527 -4.151 0.44 65.21 127 GLN A CA 1
ATOM 1358 C C A GLN A 1 127 ? 32.428 81.703 -3.851 0.56 66.46 127 GLN A C 1
ATOM 1359 C C B GLN A 1 127 ? 32.381 81.730 -3.886 0.44 66.46 127 GLN A C 1
ATOM 1360 O O A GLN A 1 127 ? 32.404 82.323 -2.782 0.56 70.15 127 GLN A O 1
ATOM 1361 O O B GLN A 1 127 ? 32.263 82.383 -2.845 0.44 69.90 127 GLN A O 1
ATOM 1372 N N . GLY A 1 128 ? 33.237 82.038 -4.845 1.00 59.90 128 GLY A N 1
ATOM 1373 C CA . GLY A 1 128 ? 34.109 83.182 -4.670 1.00 58.50 128 GLY A CA 1
ATOM 1374 C C . GLY A 1 128 ? 35.097 83.020 -3.529 1.00 53.86 128 GLY A C 1
ATOM 1375 O O . GLY A 1 128 ? 35.712 81.954 -3.319 1.00 49.31 128 GLY A O 1
ATOM 1379 N N . ALA A 1 129 ? 35.310 84.121 -2.819 1.00 48.30 129 ALA A N 1
ATOM 1380 C CA . ALA A 1 129 ? 36.435 84.239 -1.915 1.00 41.93 129 ALA A CA 1
ATOM 1381 C C . ALA A 1 129 ? 36.084 83.571 -0.595 1.00 43.76 129 ALA A C 1
ATOM 1382 O O . ALA A 1 129 ? 34.919 83.427 -0.243 1.00 48.74 129 ALA A O 1
ATOM 1389 N N . VAL A 1 130 ? 37.134 83.163 0.128 1.00 38.98 130 VAL A N 1
ATOM 1390 C CA . VAL A 1 130 ? 37.041 82.350 1.325 1.00 43.18 130 VAL A CA 1
ATOM 1391 C C . VAL A 1 130 ? 37.736 83.108 2.464 1.00 48.40 130 VAL A C 1
ATOM 1392 O O . VAL A 1 130 ? 38.910 83.485 2.359 1.00 51.91 130 VAL A O 1
ATOM 1405 N N . GLU A 1 131 ? 37.008 83.337 3.538 1.00 50.94 131 GLU A N 1
ATOM 1406 C CA . GLU A 1 131 ? 37.594 83.910 4.729 1.00 55.91 131 GLU A CA 1
ATOM 1407 C C . GLU A 1 131 ? 38.287 82.796 5.491 1.00 50.75 131 GLU A C 1
ATOM 1408 O O . GLU A 1 131 ? 37.716 81.725 5.686 1.00 53.07 131 GLU A O 1
ATOM 1420 N N . ILE A 1 132 ? 39.500 83.061 5.964 1.00 52.78 132 ILE A N 1
ATOM 1421 C CA . ILE A 1 132 ? 40.254 82.010 6.638 1.00 47.70 132 ILE A CA 1
ATOM 1422 C C . ILE A 1 132 ? 39.482 81.455 7.841 1.00 53.74 132 ILE A C 1
ATOM 1423 O O . ILE A 1 132 ? 39.567 80.262 8.157 1.00 47.00 132 ILE A O 1
ATOM 1439 N N . ASP A 1 133 ? 38.680 82.290 8.509 1.00 52.95 133 ASP A N 1
ATOM 1440 C CA . ASP A 1 133 ? 37.947 81.806 9.665 1.00 55.35 133 ASP A CA 1
ATOM 1441 C C . ASP A 1 133 ? 36.777 80.905 9.275 1.00 53.68 133 ASP A C 1
ATOM 1442 O O . ASP A 1 133 ? 36.254 80.170 10.114 1.00 51.61 133 ASP A O 1
ATOM 1451 N N . SER A 1 134 ? 36.345 80.940 8.029 1.00 52.82 134 SER A N 1
ATOM 1452 C CA . SER A 1 134 ? 35.303 80.026 7.579 1.00 51.42 134 SER A CA 1
ATOM 1453 C C . SER A 1 134 ? 35.838 78.631 7.211 1.00 55.83 134 SER A C 1
ATOM 1454 O O . SER A 1 134 ? 35.044 77.737 6.873 1.00 50.76 134 SER A O 1
ATOM 1462 N N . ILE A 1 135 ? 37.157 78.405 7.244 1.00 46.61 135 ILE A N 1
ATOM 1463 C CA . ILE A 1 135 ? 37.684 77.101 6.857 1.00 50.47 135 ILE A CA 1
ATOM 1464 C C . ILE A 1 135 ? 37.397 76.082 7.951 1.00 47.93 135 ILE A C 1
ATOM 1465 O O . ILE A 1 135 ? 37.605 76.331 9.151 1.00 44.63 135 ILE A O 1
ATOM 1481 N N . ASP A 1 136 ? 36.975 74.901 7.519 1.00 44.55 136 ASP A N 1
ATOM 1482 C CA . ASP A 1 136 ? 36.726 73.781 8.420 1.00 44.45 136 ASP A CA 1
ATOM 1483 C C . ASP A 1 136 ? 38.045 73.130 8.868 1.00 45.35 136 ASP A C 1
ATOM 1484 O O . ASP A 1 136 ? 38.674 72.357 8.128 1.00 40.22 136 ASP A O 1
ATOM 1493 N N . GLN A 1 137 ? 38.430 73.363 10.122 1.00 44.91 137 GLN A N 1
ATOM 1494 C CA . GLN A 1 137 ? 39.693 72.810 10.594 1.00 48.59 137 GLN A CA 1
ATOM 1495 C C . GLN A 1 137 ? 39.701 71.286 10.607 1.00 46.14 137 GLN A C 1
ATOM 1496 O O . GLN A 1 137 ? 40.777 70.686 10.683 1.00 43.79 137 GLN A O 1
ATOM 1510 N N . GLN A 1 138 ? 38.530 70.650 10.568 1.00 48.49 138 GLN A N 1
ATOM 1511 C CA . GLN A 1 138 ? 38.449 69.194 10.492 1.00 49.26 138 GLN A CA 1
ATOM 1512 C C . GLN A 1 138 ? 38.901 68.639 9.135 1.00 44.91 138 GLN A C 1
ATOM 1513 O O . GLN A 1 138 ? 39.284 67.463 9.054 1.00 45.91 138 GLN A O 1
ATOM 1526 N N A ARG A 1 139 ? 38.869 69.449 8.077 0.57 39.99 139 ARG A N 1
ATOM 1527 N N B ARG A 1 139 ? 38.876 69.444 8.074 0.43 40.02 139 ARG A N 1
ATOM 1528 C CA A ARG A 1 139 ? 39.308 69.019 6.758 0.57 40.17 139 ARG A CA 1
ATOM 1529 C CA B ARG A 1 139 ? 39.322 68.995 6.763 0.43 40.14 139 ARG A CA 1
ATOM 1530 C C A ARG A 1 139 ? 40.648 69.603 6.361 0.57 36.10 139 ARG A C 1
ATOM 1531 C C B ARG A 1 139 ? 40.640 69.623 6.348 0.43 36.09 139 ARG A C 1
ATOM 1532 O O A ARG A 1 139 ? 41.139 69.296 5.273 0.57 35.29 139 ARG A O 1
ATOM 1533 O O B ARG A 1 139 ? 41.105 69.378 5.231 0.43 35.28 139 ARG A O 1
ATOM 1574 N N . TRP A 1 140 ? 41.256 70.415 7.222 1.00 33.74 140 TRP A N 1
ATOM 1575 C CA . TRP A 1 140 ? 42.505 71.064 6.910 1.00 31.97 140 TRP A CA 1
ATOM 1576 C C . TRP A 1 140 ? 43.655 70.070 6.746 1.00 31.31 140 TRP A C 1
ATOM 1577 O O . TRP A 1 140 ? 43.821 69.147 7.538 1.00 32.24 140 TRP A O 1
ATOM 1598 N N . ILE A 1 141 ? 44.408 70.287 5.692 1.00 29.35 141 ILE A N 1
ATOM 1599 C CA . ILE A 1 141 ? 45.648 69.585 5.406 1.00 28.65 141 ILE A CA 1
ATOM 1600 C C . ILE A 1 141 ? 46.741 70.582 5.701 1.00 28.02 141 ILE A C 1
ATOM 1601 O O . ILE A 1 141 ? 46.801 71.637 5.064 1.00 28.90 141 ILE A O 1
ATOM 1617 N N . SER A 1 142 ? 47.579 70.292 6.683 1.00 26.15 142 SER A N 1
ATOM 1618 C CA A SER A 1 142 ? 48.563 71.279 7.102 0.49 33.47 142 SER A CA 1
ATOM 1619 C CA B SER A 1 142 ? 48.558 71.288 7.102 0.51 33.48 142 SER A CA 1
ATOM 1620 C C . SER A 1 142 ? 49.711 71.330 6.111 1.00 34.19 142 SER A C 1
ATOM 1621 O O . SER A 1 142 ? 50.314 70.281 5.826 1.00 28.19 142 SER A O 1
ATOM 1634 N N . PRO A 1 143 ? 50.031 72.494 5.551 1.00 35.09 143 PRO A N 1
ATOM 1635 C CA . PRO A 1 143 ? 51.161 72.585 4.620 1.00 41.11 143 PRO A CA 1
ATOM 1636 C C . PRO A 1 143 ? 52.479 72.623 5.359 1.00 47.14 143 PRO A C 1
ATOM 1637 O O . PRO A 1 143 ? 52.622 73.305 6.373 1.00 51.59 143 PRO A O 1
ATOM 1648 N N . GLY A 1 144 ? 53.476 71.915 4.815 1.00 38.14 144 GLY A N 1
ATOM 1649 C CA . GLY A 1 144 ? 54.799 71.935 5.407 1.00 40.97 144 GLY A CA 1
ATOM 1650 C C . GLY A 1 144 ? 55.661 73.158 5.088 1.00 52.72 144 GLY A C 1
ATOM 1651 O O . GLY A 1 144 ? 56.518 73.520 5.891 1.00 56.53 144 GLY A O 1
ATOM 1655 N N . LEU A 1 145 ? 55.457 73.811 3.932 1.00 47.16 145 LEU A N 1
ATOM 1656 C CA . LEU A 1 145 ? 56.272 74.984 3.590 1.00 44.22 145 LEU A CA 1
ATOM 1657 C C . LEU A 1 145 ? 56.214 75.954 4.757 1.00 50.04 145 LEU A C 1
ATOM 1658 O O . LEU A 1 145 ? 55.125 76.437 5.112 1.00 47.67 145 LEU A O 1
ATOM 1674 N N . ASP A 1 146 ? 57.363 76.168 5.416 1.00 51.82 146 ASP A N 1
ATOM 1675 C CA A ASP A 1 146 ? 57.377 76.997 6.614 0.50 57.27 146 ASP A CA 1
ATOM 1676 C CA B ASP A 1 146 ? 57.381 76.998 6.614 0.50 57.27 146 ASP A CA 1
ATOM 1677 C C . ASP A 1 146 ? 56.871 78.394 6.314 1.00 47.68 146 ASP A C 1
ATOM 1678 O O . ASP A 1 146 ? 56.071 78.951 7.075 1.00 49.25 146 ASP A O 1
ATOM 1693 N N . SER A 1 147 ? 57.340 78.985 5.216 1.00 53.21 147 SER A N 1
ATOM 1694 C CA . SER A 1 147 ? 56.889 80.322 4.834 1.00 51.46 147 SER A CA 1
ATOM 1695 C C . SER A 1 147 ? 55.381 80.372 4.708 1.00 43.61 147 SER A C 1
ATOM 1696 O O . SER A 1 147 ? 54.735 81.344 5.139 1.00 46.62 147 SER A O 1
ATOM 1704 N N . LEU A 1 148 ? 54.817 79.355 4.076 1.00 43.79 148 LEU A N 1
ATOM 1705 C CA . LEU A 1 148 ? 53.380 79.284 3.875 1.00 42.64 148 LEU A CA 1
ATOM 1706 C C . LEU A 1 148 ? 52.673 79.130 5.197 1.00 36.65 148 LEU A C 1
ATOM 1707 O O . LEU A 1 148 ? 51.776 79.901 5.523 1.00 38.04 148 LEU A O 1
ATOM 1723 N N . SER A 1 149 ? 53.080 78.116 5.977 1.00 38.30 149 SER A N 1
ATOM 1724 C CA . SER A 1 149 ? 52.449 77.892 7.265 1.00 37.78 149 SER A CA 1
ATOM 1725 C C . SER A 1 149 ? 52.594 79.133 8.148 1.00 37.91 149 SER A C 1
ATOM 1726 O O . SER A 1 149 ? 51.687 79.454 8.916 1.00 41.08 149 SER A O 1
ATOM 1734 N N . THR A 1 150 ? 53.724 79.841 8.022 1.00 42.04 150 THR A N 1
ATOM 1735 C CA . THR A 1 150 ? 53.932 81.064 8.805 1.00 44.24 150 THR A CA 1
ATOM 1736 C C . THR A 1 150 ? 53.000 82.171 8.342 1.00 43.16 150 THR A C 1
ATOM 1737 O O . THR A 1 150 ? 52.312 82.785 9.152 1.00 40.37 150 THR A O 1
ATOM 1748 N N . ALA A 1 151 ? 52.861 82.348 7.023 1.00 44.98 151 ALA A N 1
ATOM 1749 C CA . ALA A 1 151 ? 51.901 83.339 6.521 1.00 41.45 151 ALA A CA 1
ATOM 1750 C C . ALA A 1 151 ? 50.474 83.029 6.968 1.00 43.20 151 ALA A C 1
ATOM 1751 O O . ALA A 1 151 ? 49.733 83.906 7.443 1.00 44.22 151 ALA A O 1
ATOM 1758 N N . ILE A 1 152 ? 50.055 81.773 6.817 1.00 40.30 152 ILE A N 1
ATOM 1759 C CA . ILE A 1 152 ? 48.715 81.421 7.250 1.00 37.72 152 ILE A CA 1
ATOM 1760 C C . ILE A 1 152 ? 48.554 81.684 8.723 1.00 39.31 152 ILE A C 1
ATOM 1761 O O . ILE A 1 152 ? 47.500 82.163 9.162 1.00 48.08 152 ILE A O 1
ATOM 1777 N N . ALA A 1 153 ? 49.572 81.333 9.521 1.00 44.93 153 ALA A N 1
ATOM 1778 C CA . ALA A 1 153 ? 49.476 81.418 10.978 1.00 45.87 153 ALA A CA 1
ATOM 1779 C C . ALA A 1 153 ? 49.303 82.862 11.432 1.00 45.03 153 ALA A C 1
ATOM 1780 O O . ALA A 1 153 ? 48.804 83.116 12.532 1.00 47.16 153 ALA A O 1
ATOM 1787 N N . ALA A 1 154 ? 49.719 83.812 10.606 1.00 51.95 154 ALA A N 1
ATOM 1788 C CA . ALA A 1 154 ? 49.497 85.207 10.979 1.00 53.88 154 ALA A CA 1
ATOM 1789 C C . ALA A 1 154 ? 48.012 85.519 11.001 1.00 52.16 154 ALA A C 1
ATOM 1790 O O . ALA A 1 154 ? 47.564 86.387 11.768 1.00 59.01 154 ALA A O 1
ATOM 1797 N N . HIS A 1 155 ? 47.235 84.819 10.188 1.00 48.19 155 HIS A N 1
ATOM 1798 C CA . HIS A 1 155 ? 45.805 85.043 10.085 1.00 46.28 155 HIS A CA 1
ATOM 1799 C C . HIS A 1 155 ? 44.972 84.033 10.847 1.00 50.22 155 HIS A C 1
ATOM 1800 O O . HIS A 1 155 ? 43.848 84.359 11.258 1.00 51.42 155 HIS A O 1
ATOM 1814 N N . ARG A 1 156 ? 45.500 82.833 11.081 1.00 50.11 156 ARG A N 1
ATOM 1815 C CA . ARG A 1 156 ? 44.747 81.829 11.820 1.00 48.95 156 ARG A CA 1
ATOM 1816 C C . ARG A 1 156 ? 45.656 80.674 12.156 1.00 50.23 156 ARG A C 1
ATOM 1817 O O . ARG A 1 156 ? 46.392 80.189 11.293 1.00 44.75 156 ARG A O 1
ATOM 1838 N N . VAL A 1 157 ? 45.519 80.190 13.383 1.00 57.37 157 VAL A N 1
ATOM 1839 C CA . VAL A 1 157 ? 46.295 79.071 13.891 1.00 60.54 157 VAL A CA 1
ATOM 1840 C C . VAL A 1 157 ? 45.411 77.834 13.762 1.00 48.83 157 VAL A C 1
ATOM 1841 O O . VAL A 1 157 ? 44.503 77.623 14.558 1.00 47.02 157 VAL A O 1
ATOM 1854 N N . PHE A 1 158 ? 45.681 77.009 12.769 1.00 47.82 158 PHE A N 1
ATOM 1855 C CA . PHE A 1 158 ? 44.917 75.776 12.621 1.00 43.44 158 PHE A CA 1
ATOM 1856 C C . PHE A 1 158 ? 45.459 74.721 13.588 1.00 51.06 158 PHE A C 1
ATOM 1857 O O . PHE A 1 158 ? 46.675 74.577 13.727 1.00 52.17 158 PHE A O 1
ATOM 1874 N N . PRO A 1 159 ? 44.605 74.002 14.299 1.00 48.06 159 PRO A N 1
ATOM 1875 C CA . PRO A 1 159 ? 45.103 72.936 15.174 1.00 45.31 159 PRO A CA 1
ATOM 1876 C C . PRO A 1 159 ? 45.703 71.798 14.360 1.00 44.34 159 PRO A C 1
ATOM 1877 O O . PRO A 1 159 ? 45.563 71.716 13.139 1.00 40.87 159 PRO A O 1
ATOM 1888 N N . ALA A 1 160 ? 46.416 70.928 15.069 1.00 50.28 160 ALA A N 1
ATOM 1889 C CA . ALA A 1 160 ? 47.051 69.782 14.430 1.00 54.42 160 ALA A CA 1
ATOM 1890 C C . ALA A 1 160 ? 45.967 68.911 13.808 1.00 45.83 160 ALA A C 1
ATOM 1891 O O . ALA A 1 160 ? 44.854 68.826 14.338 1.00 44.00 160 ALA A O 1
ATOM 1898 N N . THR A 1 161 ? 46.283 68.316 12.652 1.00 40.69 161 THR A N 1
ATOM 1899 C CA A THR A 1 161 ? 45.341 67.499 11.896 0.76 41.25 161 THR A CA 1
ATOM 1900 C CA B THR A 1 161 ? 45.349 67.496 11.890 0.24 41.31 161 THR A CA 1
ATOM 1901 C C . THR A 1 161 ? 45.979 66.143 11.581 1.00 43.04 161 THR A C 1
ATOM 1902 O O . THR A 1 161 ? 47.178 65.910 11.804 1.00 38.20 161 THR A O 1
ATOM 1921 N N . GLY A 1 162 ? 45.152 65.250 11.046 1.00 39.30 162 GLY A N 1
ATOM 1922 C CA . GLY A 1 162 ? 45.624 63.934 10.700 1.00 43.35 162 GLY A CA 1
ATOM 1923 C C . GLY A 1 162 ? 46.470 63.907 9.470 1.00 40.87 162 GLY A C 1
ATOM 1924 O O . GLY A 1 162 ? 47.086 62.876 9.175 1.00 42.47 162 GLY A O 1
ATOM 1928 N N . LEU A 1 163 ? 46.478 64.988 8.693 1.00 39.01 163 LEU A N 1
ATOM 1929 C CA . LEU A 1 163 ? 47.178 64.956 7.421 1.00 39.42 163 LEU A CA 1
ATOM 1930 C C . LEU A 1 163 ? 48.071 66.183 7.298 1.00 35.83 163 LEU A C 1
ATOM 1931 O O . LEU A 1 163 ? 47.606 67.322 7.409 1.00 32.20 163 LEU A O 1
ATOM 1947 N N . ASN A 1 164 ? 49.369 65.942 7.110 1.00 30.38 164 ASN A N 1
ATOM 1948 C CA . ASN A 1 164 ? 50.403 66.963 6.949 1.00 28.12 164 ASN A CA 1
ATOM 1949 C C . ASN A 1 164 ? 51.131 66.671 5.644 1.00 30.92 164 ASN A C 1
ATOM 1950 O O . ASN A 1 164 ? 51.640 65.564 5.473 1.00 26.92 164 ASN A O 1
ATOM 1961 N N . VAL A 1 165 ? 51.188 67.635 4.724 1.00 28.65 165 VAL A N 1
ATOM 1962 C CA . VAL A 1 165 ? 51.799 67.362 3.428 1.00 28.20 165 VAL A CA 1
ATOM 1963 C C . VAL A 1 165 ? 52.783 68.472 3.127 1.00 30.48 165 VAL A C 1
ATOM 1964 O O . VAL A 1 165 ? 52.434 69.658 3.184 1.00 34.56 165 VAL A O 1
ATOM 1977 N N . GLU A 1 166 ? 54.017 68.102 2.914 1.00 23.50 166 GLU A N 1
ATOM 1978 C CA . GLU A 1 166 ? 55.086 69.067 2.810 1.00 30.57 166 GLU A CA 1
ATOM 1979 C C . GLU A 1 166 ? 55.463 69.411 1.394 1.00 28.71 166 GLU A C 1
ATOM 1980 O O . GLU A 1 166 ? 56.333 70.247 1.221 1.00 28.27 166 GLU A O 1
ATOM 1992 N N . THR A 1 167 ? 54.812 68.832 0.384 1.00 21.23 167 THR A N 1
ATOM 1993 C CA . THR A 1 167 ? 55.146 69.071 -1.008 1.00 23.73 167 THR A CA 1
ATOM 1994 C C . THR A 1 167 ? 53.859 69.404 -1.717 1.00 21.40 167 THR A C 1
ATOM 1995 O O . THR A 1 167 ? 52.895 68.621 -1.682 1.00 23.96 167 THR A O 1
ATOM 2006 N N . CYS A 1 168 ? 53.873 70.549 -2.428 1.00 21.49 168 CYS A N 1
ATOM 2007 C CA . CYS A 1 168 ? 52.661 71.176 -2.924 1.00 22.88 168 CYS A CA 1
ATOM 2008 C C . CYS A 1 168 ? 51.868 70.250 -3.833 1.00 22.83 168 CYS A C 1
ATOM 2009 O O . CYS A 1 168 ? 50.651 70.144 -3.703 1.00 23.49 168 CYS A O 1
ATOM 2017 N N . TYR A 1 169 ? 52.523 69.587 -4.802 1.00 20.33 169 TYR A N 1
ATOM 2018 C CA . TYR A 1 169 ? 51.746 68.795 -5.757 1.00 24.44 169 TYR A CA 1
ATOM 2019 C C . TYR A 1 169 ? 51.208 67.546 -5.102 1.00 23.34 169 TYR A C 1
ATOM 2020 O O . TYR A 1 169 ? 50.161 67.006 -5.536 1.00 21.39 169 TYR A O 1
ATOM 2038 N N . MET A 1 170 ? 51.844 67.053 -4.036 1.00 23.33 170 MET A N 1
ATOM 2039 C CA . MET A 1 170 ? 51.196 65.958 -3.329 1.00 21.94 170 MET A CA 1
ATOM 2040 C C . MET A 1 170 ? 49.951 66.453 -2.580 1.00 25.19 170 MET A C 1
ATOM 2041 O O . MET A 1 170 ? 48.918 65.787 -2.615 1.00 26.28 170 MET A O 1
ATOM 2055 N N . ALA A 1 171 ? 49.999 67.643 -1.985 1.00 21.86 171 ALA A N 1
ATOM 2056 C CA . ALA A 1 171 ? 48.807 68.175 -1.338 1.00 27.38 171 ALA A CA 1
ATOM 2057 C C . ALA A 1 171 ? 47.663 68.335 -2.333 1.00 24.35 171 ALA A C 1
ATOM 2058 O O . ALA A 1 171 ? 46.493 68.098 -2.000 1.00 24.35 171 ALA A O 1
ATOM 2065 N N . MET A 1 172 ? 47.980 68.784 -3.542 1.00 24.10 172 MET A N 1
ATOM 2066 C CA . MET A 1 172 ? 46.931 69.045 -4.505 1.00 26.70 172 MET A CA 1
ATOM 2067 C C . MET A 1 172 ? 46.277 67.758 -4.875 1.00 20.23 172 MET A C 1
ATOM 2068 O O . MET A 1 172 ? 45.097 67.725 -5.204 1.00 25.18 172 MET A O 1
ATOM 2082 N N . GLU A 1 173 ? 47.039 66.646 -4.911 1.00 21.92 173 GLU A N 1
ATOM 2083 C CA . GLU A 1 173 ? 46.416 65.364 -5.209 1.00 25.85 173 GLU A CA 1
ATOM 2084 C C . GLU A 1 173 ? 45.373 64.985 -4.156 1.00 24.18 173 GLU A C 1
ATOM 2085 O O . GLU A 1 173 ? 44.310 64.455 -4.486 1.00 25.98 173 GLU A O 1
ATOM 2097 N N . PHE A 1 174 ? 45.721 65.148 -2.876 1.00 25.96 174 PHE A N 1
ATOM 2098 C CA . PHE A 1 174 ? 44.777 64.918 -1.793 1.00 22.59 174 PHE A CA 1
ATOM 2099 C C . PHE A 1 174 ? 43.561 65.834 -1.915 1.00 27.46 174 PHE A C 1
ATOM 2100 O O . PHE A 1 174 ? 42.427 65.383 -1.744 1.00 26.21 174 PHE A O 1
ATOM 2117 N N . VAL A 1 175 ? 43.768 67.084 -2.316 1.00 26.23 175 VAL A N 1
ATOM 2118 C CA . VAL A 1 175 ? 42.607 67.963 -2.515 1.00 26.63 175 VAL A CA 1
ATOM 2119 C C . VAL A 1 175 ? 41.739 67.410 -3.622 1.00 26.44 175 VAL A C 1
ATOM 2120 O O . VAL A 1 175 ? 40.514 67.251 -3.470 1.00 29.27 175 VAL A O 1
ATOM 2133 N N . LYS A 1 176 ? 42.361 67.017 -4.729 1.00 27.08 176 LYS A N 1
ATOM 2134 C CA . LYS A 1 176 ? 41.598 66.468 -5.854 1.00 30.00 176 LYS A CA 1
ATOM 2135 C C . LYS A 1 176 ? 40.796 65.243 -5.536 1.00 30.88 176 LYS A C 1
ATOM 2136 O O . LYS A 1 176 ? 39.762 64.974 -6.180 1.00 32.46 176 LYS A O 1
ATOM 2155 N N . ARG A 1 177 ? 41.293 64.391 -4.662 1.00 33.02 177 ARG A N 1
ATOM 2156 C CA . ARG A 1 177 ? 40.583 63.191 -4.271 1.00 36.51 177 ARG A CA 1
ATOM 2157 C C . ARG A 1 177 ? 39.551 63.476 -3.204 1.00 36.58 177 ARG A C 1
ATOM 2158 O O . ARG A 1 177 ? 38.919 62.538 -2.692 1.00 34.52 177 ARG A O 1
ATOM 2179 N N . GLY A 1 178 ? 39.448 64.717 -2.790 1.00 30.49 178 GLY A N 1
ATOM 2180 C CA . GLY A 1 178 ? 38.440 65.061 -1.815 1.00 35.89 178 GLY A CA 1
ATOM 2181 C C . GLY A 1 178 ? 38.789 64.850 -0.351 1.00 36.00 178 GLY A C 1
ATOM 2182 O O . GLY A 1 178 ? 37.891 64.947 0.504 1.00 38.39 178 GLY A O 1
ATOM 2186 N N . VAL A 1 179 ? 40.058 64.650 -0.032 1.00 30.59 179 VAL A N 1
ATOM 2187 C CA . VAL A 1 179 ? 40.433 64.296 1.323 1.00 37.83 179 VAL A CA 1
ATOM 2188 C C . VAL A 1 179 ? 40.403 65.524 2.215 1.00 31.83 179 VAL A C 1
ATOM 2189 O O . VAL A 1 179 ? 40.236 65.392 3.421 1.00 35.51 179 VAL A O 1
ATOM 2202 N N . GLY A 1 180 ? 40.629 66.713 1.678 1.00 31.97 180 GLY A N 1
ATOM 2203 C CA . GLY A 1 180 ? 40.642 67.881 2.542 1.00 34.11 180 GLY A CA 1
ATOM 2204 C C . GLY A 1 180 ? 40.907 69.116 1.728 1.00 28.70 180 GLY A C 1
ATOM 2205 O O . GLY A 1 180 ? 40.942 69.080 0.496 1.00 27.54 180 GLY A O 1
ATOM 2209 N N . CYS A 1 181 ? 41.185 70.194 2.443 1.00 30.55 181 CYS A N 1
ATOM 2210 C CA . CYS A 1 181 ? 41.340 71.522 1.873 1.00 27.44 181 CYS A CA 1
ATOM 2211 C C . CYS A 1 181 ? 42.671 72.096 2.312 1.00 27.47 181 CYS A C 1
ATOM 2212 O O . CYS A 1 181 ? 43.257 71.687 3.324 1.00 30.79 181 CYS A O 1
ATOM 2220 N N . CYS A 1 182 ? 43.106 73.104 1.629 1.00 26.50 182 CYS A N 1
ATOM 2221 C CA A CYS A 1 182 ? 44.408 73.674 1.952 0.52 28.92 182 CYS A CA 1
ATOM 2222 C CA B CYS A 1 182 ? 44.330 73.746 2.101 0.48 29.06 182 CYS A CA 1
ATOM 2223 C C . CYS A 1 182 ? 44.416 75.118 1.476 1.00 27.65 182 CYS A C 1
ATOM 2224 O O . CYS A 1 182 ? 43.500 75.561 0.787 1.00 25.42 182 CYS A O 1
ATOM 2239 N N . ILE A 1 183 ? 45.451 75.827 1.851 1.00 27.09 183 ILE A N 1
ATOM 2240 C CA . ILE A 1 183 ? 45.858 77.091 1.235 1.00 27.87 183 ILE A CA 1
ATOM 2241 C C . ILE A 1 183 ? 47.233 76.839 0.625 1.00 31.86 183 ILE A C 1
ATOM 2242 O O . ILE A 1 183 ? 48.121 76.290 1.284 1.00 31.13 183 ILE A O 1
ATOM 2258 N N . THR A 1 184 ? 47.384 77.179 -0.630 1.00 25.11 184 THR A N 1
ATOM 2259 C CA . THR A 1 184 ? 48.624 76.933 -1.323 1.00 25.87 184 THR A CA 1
ATOM 2260 C C . THR A 1 184 ? 48.938 78.157 -2.187 1.00 28.56 184 THR A C 1
ATOM 2261 O O . THR A 1 184 ? 48.121 79.064 -2.308 1.00 23.96 184 THR A O 1
ATOM 2272 N N . ASP A 1 185 ? 50.110 78.159 -2.813 1.00 28.29 185 ASP A N 1
ATOM 2273 C CA . ASP A 1 185 ? 50.427 79.196 -3.795 1.00 29.60 185 ASP A CA 1
ATOM 2274 C C . ASP A 1 185 ? 49.635 78.978 -5.081 1.00 26.04 185 ASP A C 1
ATOM 2275 O O . ASP A 1 185 ? 49.290 77.853 -5.440 1.00 24.91 185 ASP A O 1
ATOM 2284 N N . ILE A 1 186 ? 49.409 80.053 -5.829 1.00 23.28 186 ILE A N 1
ATOM 2285 C CA . ILE A 1 186 ? 48.624 79.891 -7.047 1.00 24.85 186 ILE A CA 1
ATOM 2286 C C . ILE A 1 186 ? 49.345 79.013 -8.071 1.00 23.86 186 ILE A C 1
ATOM 2287 O O . ILE A 1 186 ? 48.696 78.456 -8.969 1.00 26.24 186 ILE A O 1
ATOM 2303 N N . PHE A 1 187 ? 50.682 78.975 -8.071 1.00 23.27 187 PHE A N 1
ATOM 2304 C CA . PHE A 1 187 ? 51.348 78.212 -9.152 1.00 27.09 187 PHE A CA 1
ATOM 2305 C C . PHE A 1 187 ? 51.019 76.732 -9.051 1.00 27.07 187 PHE A C 1
ATOM 2306 O O . PHE A 1 187 ? 50.685 76.069 -10.056 1.00 26.59 187 PHE A O 1
ATOM 2323 N N . SER A 1 188 ? 51.126 76.190 -7.841 1.00 26.15 188 SER A N 1
ATOM 2324 C CA . SER A 1 188 ? 50.750 74.794 -7.614 1.00 29.51 188 SER A CA 1
ATOM 2325 C C . SER A 1 188 ? 49.261 74.541 -7.854 1.00 29.71 188 SER A C 1
ATOM 2326 O O . SER A 1 188 ? 48.918 73.541 -8.472 1.00 28.42 188 SER A O 1
ATOM 2334 N N . ALA A 1 189 ? 48.368 75.377 -7.335 1.00 22.25 189 ALA A N 1
ATOM 2335 C CA . ALA A 1 189 ? 46.944 75.206 -7.601 1.00 27.95 189 ALA A CA 1
ATOM 2336 C C . ALA A 1 189 ? 46.637 75.236 -9.101 1.00 26.57 189 ALA A C 1
ATOM 2337 O O . ALA A 1 189 ? 45.891 74.397 -9.640 1.00 29.66 189 ALA A O 1
ATOM 2344 N N . ARG A 1 190 ? 47.221 76.207 -9.799 1.00 25.22 190 ARG A N 1
ATOM 2345 C CA . ARG A 1 190 ? 46.862 76.420 -11.198 1.00 29.47 190 ARG A CA 1
ATOM 2346 C C . ARG A 1 190 ? 47.272 75.270 -12.063 1.00 32.48 190 ARG A C 1
ATOM 2347 O O . ARG A 1 190 ? 46.644 75.011 -13.096 1.00 30.30 190 ARG A O 1
ATOM 2368 N N . HIS A 1 191 ? 48.364 74.611 -11.680 1.00 33.40 191 HIS A N 1
ATOM 2369 C CA . HIS A 1 191 ? 48.889 73.477 -12.422 1.00 31.06 191 HIS A CA 1
ATOM 2370 C C . HIS A 1 191 ? 48.024 72.216 -12.240 1.00 29.04 191 HIS A C 1
ATOM 2371 O O . HIS A 1 191 ? 47.766 71.497 -13.195 1.00 29.12 191 HIS A O 1
ATOM 2385 N N . SER A 1 192 ? 47.595 71.939 -11.014 1.00 29.73 192 SER A N 1
ATOM 2386 C CA . SER A 1 192 ? 47.014 70.656 -10.686 1.00 31.38 192 SER A CA 1
ATOM 2387 C C . SER A 1 192 ? 45.507 70.664 -10.614 1.00 32.60 192 SER A C 1
ATOM 2388 O O . SER A 1 192 ? 44.899 69.587 -10.675 1.00 29.59 192 SER A O 1
ATOM 2396 N N . LEU A 1 193 ? 44.866 71.816 -10.419 1.00 28.78 193 LEU A N 1
ATOM 2397 C CA . LEU A 1 193 ? 43.445 71.837 -10.134 1.00 28.29 193 LEU A CA 1
ATOM 2398 C C . LEU A 1 193 ? 42.687 72.557 -11.244 1.00 32.03 193 LEU A C 1
ATOM 2399 O O . LEU A 1 193 ? 43.212 73.421 -11.949 1.00 36.26 193 LEU A O 1
ATOM 2415 N N . THR A 1 194 ? 41.399 72.301 -11.293 1.00 34.09 194 THR A N 1
ATOM 2416 C CA . THR A 1 194 ? 40.545 73.065 -12.160 1.00 38.61 194 THR A CA 1
ATOM 2417 C C . THR A 1 194 ? 40.243 74.419 -11.534 1.00 37.42 194 THR A C 1
ATOM 2418 O O . THR A 1 194 ? 40.293 74.584 -10.315 1.00 37.79 194 THR A O 1
ATOM 2429 N N . PRO A 1 195 ? 39.906 75.398 -12.350 1.00 39.07 195 PRO A N 1
ATOM 2430 C CA . PRO A 1 195 ? 39.618 76.734 -11.804 1.00 42.41 195 PRO A CA 1
ATOM 2431 C C . PRO A 1 195 ? 38.565 76.743 -10.710 1.00 39.95 195 PRO A C 1
ATOM 2432 O O . PRO A 1 195 ? 38.691 77.553 -9.778 1.00 39.98 195 PRO A O 1
ATOM 2443 N N . GLU A 1 196 ? 37.512 75.911 -10.832 1.00 39.81 196 GLU A N 1
ATOM 2444 C CA A GLU A 1 196 ? 36.440 75.873 -9.840 0.49 43.05 196 GLU A CA 1
ATOM 2445 C CA B GLU A 1 196 ? 36.441 75.867 -9.839 0.51 43.05 196 GLU A CA 1
ATOM 2446 C C . GLU A 1 196 ? 36.949 75.490 -8.455 1.00 41.09 196 GLU A C 1
ATOM 2447 O O . GLU A 1 196 ? 36.268 75.742 -7.459 1.00 37.43 196 GLU A O 1
ATOM 2460 N N . MET A 1 197 ? 38.108 74.870 -8.353 1.00 33.19 197 MET A N 1
ATOM 2461 C CA A MET A 1 197 ? 38.581 74.438 -7.046 0.56 35.88 197 MET A CA 1
ATOM 2462 C CA B MET A 1 197 ? 38.582 74.439 -7.045 0.44 35.84 197 MET A CA 1
ATOM 2463 C C . MET A 1 197 ? 39.464 75.474 -6.361 1.00 32.07 197 MET A C 1
ATOM 2464 O O . MET A 1 197 ? 39.895 75.241 -5.214 1.00 30.23 197 MET A O 1
ATOM 2489 N N . ILE A 1 198 ? 39.744 76.578 -7.027 1.00 29.10 198 ILE A N 1
ATOM 2490 C CA . ILE A 1 198 ? 40.700 77.606 -6.581 1.00 25.06 198 ILE A CA 1
ATOM 2491 C C . ILE A 1 198 ? 39.955 78.868 -6.190 1.00 27.26 198 ILE A C 1
ATOM 2492 O O . ILE A 1 198 ? 39.187 79.419 -6.996 1.00 30.13 198 ILE A O 1
ATOM 2508 N N . HIS A 1 199 ? 40.252 79.389 -5.004 1.00 31.11 199 HIS A N 1
ATOM 2509 C CA . HIS A 1 199 ? 39.496 80.511 -4.472 1.00 32.92 199 HIS A CA 1
ATOM 2510 C C . HIS A 1 199 ? 40.427 81.519 -3.836 1.00 34.21 1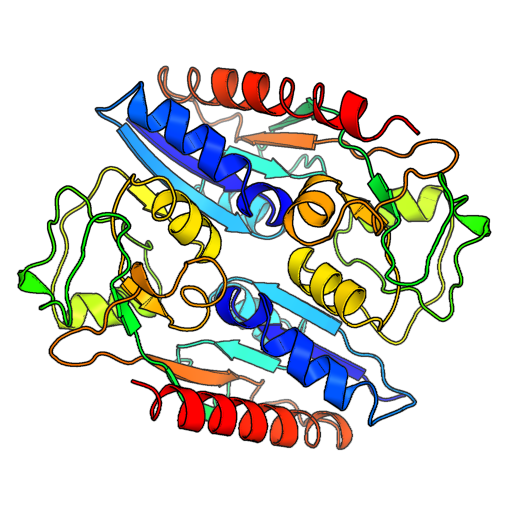99 HIS A C 1
ATOM 2511 O O . HIS A 1 199 ? 41.298 81.139 -3.045 1.00 29.44 199 HIS A O 1
ATOM 2525 N N . GLN A 1 200 ? 40.174 82.801 -4.116 1.00 35.04 200 GLN A N 1
ATOM 2526 C CA . GLN A 1 200 ? 40.924 83.853 -3.461 1.00 41.51 200 GLN A CA 1
ATOM 2527 C C . GLN A 1 200 ? 40.537 83.818 -1.986 1.00 42.02 200 GLN A C 1
ATOM 2528 O O . GLN A 1 200 ? 39.452 83.348 -1.613 1.00 39.52 200 GLN A O 1
ATOM 2542 N N . ILE A 1 201 ? 41.441 84.251 -1.151 1.00 42.70 201 ILE A N 1
ATOM 2543 C CA . ILE A 1 201 ? 41.164 84.469 0.263 1.00 47.19 201 ILE A CA 1
ATOM 2544 C C . ILE A 1 201 ? 40.511 85.838 0.432 1.00 41.75 201 ILE A C 1
ATOM 2545 O O . ILE A 1 201 ? 40.617 86.711 -0.444 1.00 40.04 201 ILE A O 1
ATOM 2561 N N . SER A 1 202 ? 39.844 86.029 1.577 1.00 45.90 202 SER A N 1
ATOM 2562 C CA . SER A 1 202 ? 39.220 87.312 1.972 1.00 47.43 202 SER A CA 1
ATOM 2563 C C . SER A 1 202 ? 39.694 87.740 3.358 1.00 47.49 202 SER A C 1
ATOM 2564 O O . SER A 1 202 ? 39.373 87.067 4.355 1.00 55.20 202 SER A O 1
ATOM 2572 N N . PRO A 1 203 ? 40.546 88.771 3.478 1.00 52.14 203 PRO A N 1
ATOM 2573 C CA . PRO A 1 203 ? 41.080 89.571 2.371 1.00 47.09 203 PRO A CA 1
ATOM 2574 C C . PRO A 1 203 ? 42.137 88.804 1.593 1.00 46.59 203 PRO A C 1
ATOM 2575 O O . PRO A 1 203 ? 42.576 87.776 2.056 1.00 45.31 203 PRO A O 1
ATOM 2586 N N . PRO A 1 204 ? 42.527 89.296 0.431 1.00 44.16 204 PRO A N 1
ATOM 2587 C CA . PRO A 1 204 ? 43.504 88.574 -0.393 1.00 46.14 204 PRO A CA 1
ATOM 2588 C C . PRO A 1 204 ? 44.808 88.357 0.368 1.00 43.56 204 PRO A C 1
ATOM 2589 O O . PRO A 1 204 ? 45.278 89.231 1.085 1.00 40.85 204 PRO A O 1
ATOM 2600 N N . MET A 1 205 ? 45.410 87.187 0.185 1.00 41.40 205 MET A N 1
ATOM 2601 C CA A MET A 1 205 ? 46.652 86.837 0.860 0.48 42.78 205 MET A CA 1
ATOM 2602 C CA B MET A 1 205 ? 46.652 86.838 0.860 0.52 42.78 205 MET A CA 1
ATOM 2603 C C . MET A 1 205 ? 47.763 86.607 -0.152 1.00 38.97 205 MET A C 1
ATOM 2604 O O . MET A 1 205 ? 47.530 86.060 -1.229 1.00 34.99 205 MET A O 1
ATOM 2629 N N . LYS A 1 206 ? 48.973 87.035 0.193 1.00 35.19 206 LYS A N 1
ATOM 2630 C CA . LYS A 1 206 ? 50.098 86.797 -0.691 1.00 34.38 206 LYS A CA 1
ATOM 2631 C C . LYS A 1 206 ? 51.277 86.274 0.126 1.00 31.71 206 LYS A C 1
ATOM 2632 O O . LYS A 1 206 ? 51.350 86.447 1.346 1.00 35.71 206 LYS A O 1
ATOM 2651 N N . ILE A 1 207 ? 52.232 85.721 -0.590 1.00 29.98 207 ILE A N 1
ATOM 2652 C CA . ILE A 1 207 ? 53.529 85.344 -0.039 1.00 27.64 207 ILE A CA 1
ATOM 2653 C C . ILE A 1 207 ? 54.638 85.952 -0.890 1.00 29.62 207 ILE A C 1
ATOM 2654 O O . ILE A 1 207 ? 54.489 86.104 -2.104 1.00 27.63 207 ILE A O 1
ATOM 2670 N N . ASP A 1 208 ? 55.800 86.221 -0.266 1.00 29.44 208 ASP A N 1
ATOM 2671 C CA . ASP A 1 208 ? 56.913 86.861 -0.972 1.00 28.83 208 ASP A CA 1
ATOM 2672 C C . ASP A 1 208 ? 57.718 85.848 -1.735 1.00 27.55 208 ASP A C 1
ATOM 2673 O O . ASP A 1 208 ? 57.988 84.759 -1.218 1.00 28.25 208 ASP A O 1
ATOM 2682 N N . LEU A 1 209 ? 58.113 86.204 -2.956 1.00 23.78 209 LEU A N 1
ATOM 2683 C CA . LEU A 1 209 ? 58.971 85.339 -3.766 1.00 24.03 209 LEU A CA 1
ATOM 2684 C C . LEU A 1 209 ? 60.372 85.932 -3.831 1.00 27.01 209 LEU A C 1
ATOM 2685 O O . LEU A 1 209 ? 60.566 87.124 -4.161 1.00 25.03 209 LEU A O 1
ATOM 2701 N N . TYR A 1 210 ? 61.349 85.091 -3.533 1.00 22.79 210 TYR A N 1
ATOM 2702 C CA . TYR A 1 210 ? 62.718 85.536 -3.449 1.00 27.93 210 TYR A CA 1
ATOM 2703 C C . TYR A 1 210 ? 63.635 84.803 -4.430 1.00 25.71 210 TYR A C 1
ATOM 2704 O O . TYR A 1 210 ? 63.435 83.628 -4.729 1.00 27.45 210 TYR A O 1
ATOM 2722 N N . LEU A 1 211 ? 64.678 85.539 -4.883 1.00 26.46 211 LEU A N 1
ATOM 2723 C CA . LEU A 1 211 ? 65.779 85.030 -5.699 1.00 29.41 211 LEU A CA 1
ATOM 2724 C C . LEU A 1 211 ? 67.004 85.068 -4.784 1.00 29.10 211 LEU A C 1
ATOM 2725 O O . LEU A 1 211 ? 67.354 86.122 -4.227 1.00 29.39 211 LEU A O 1
ATOM 2741 N N . LEU A 1 212 ? 67.593 83.909 -4.534 1.00 26.50 212 LEU A N 1
ATOM 2742 C CA . LEU A 1 212 ? 68.760 83.782 -3.674 1.00 26.78 212 LEU A CA 1
ATOM 2743 C C . LEU A 1 212 ? 70.001 83.488 -4.509 1.00 29.95 212 LEU A C 1
ATOM 2744 O O . LEU A 1 212 ? 69.943 82.718 -5.451 1.00 27.08 212 LEU A O 1
ATOM 2760 N N . ARG A 1 213 ? 71.119 84.157 -4.210 1.00 28.92 213 ARG A N 1
ATOM 2761 C CA . ARG A 1 213 ? 72.420 83.825 -4.784 1.00 32.67 213 ARG A CA 1
ATOM 2762 C C . ARG A 1 213 ? 73.464 84.229 -3.768 1.00 37.35 213 ARG A C 1
ATOM 2763 O O . ARG A 1 213 ? 73.186 85.010 -2.851 1.00 36.82 213 ARG A O 1
ATOM 2784 N N . ARG A 1 214 ? 74.656 83.665 -3.895 1.00 38.82 214 ARG A N 1
ATOM 2785 C CA A ARG A 1 214 ? 75.762 84.051 -3.026 0.57 43.26 214 ARG A CA 1
ATOM 2786 C CA B ARG A 1 214 ? 75.763 84.050 -3.026 0.43 43.30 214 ARG A CA 1
ATOM 2787 C C . ARG A 1 214 ? 76.345 85.389 -3.471 1.00 47.22 214 ARG A C 1
ATOM 2788 O O . ARG A 1 214 ? 76.575 85.597 -4.665 1.00 46.84 214 ARG A O 1
ATOM 2827 N N . ALA A 1 215 ? 76.612 86.284 -2.504 1.00 49.90 215 ALA A N 1
ATOM 2828 C CA . ALA A 1 215 ? 77.144 87.620 -2.824 1.00 53.20 215 ALA A CA 1
ATOM 2829 C C . ALA A 1 215 ? 78.645 87.574 -3.046 1.00 65.16 215 ALA A C 1
ATOM 2830 O O . ALA A 1 215 ? 79.169 88.193 -3.980 1.00 66.64 215 ALA A O 1
ATOM 2837 N N . ASP A 1 216 ? 79.360 86.863 -2.185 1.00 87.11 216 ASP A N 1
ATOM 2838 C CA . ASP A 1 216 ? 80.763 86.627 -2.485 1.00 100.58 216 ASP A CA 1
ATOM 2839 C C . ASP A 1 216 ? 80.932 86.072 -3.901 1.00 95.81 216 ASP A C 1
ATOM 2840 O O . ASP A 1 216 ? 81.978 86.289 -4.522 1.00 97.24 216 ASP A O 1
ATOM 2849 N N . ALA A 1 217 ? 79.923 85.402 -4.450 1.00 76.65 217 ALA A N 1
ATOM 2850 C CA . ALA A 1 217 ? 80.032 84.845 -5.788 1.00 74.22 217 ALA A CA 1
ATOM 2851 C C . ALA A 1 217 ? 79.745 85.940 -6.803 1.00 77.27 217 ALA A C 1
ATOM 2852 O O . ALA A 1 217 ? 79.054 86.924 -6.514 1.00 79.27 217 ALA A O 1
ATOM 2859 N N . SER A 1 218 ? 80.308 85.779 -7.988 1.00 76.46 218 SER A N 1
ATOM 2860 C CA . SER A 1 218 ? 80.124 86.728 -9.071 1.00 89.84 218 SER A CA 1
ATOM 2861 C C . SER A 1 218 ? 79.440 86.037 -10.244 1.00 93.54 218 SER A C 1
ATOM 2862 O O . SER A 1 218 ? 79.812 84.921 -10.618 1.00 95.08 218 SER A O 1
ATOM 2870 N N . LEU A 1 219 ? 78.437 86.701 -10.813 1.00 87.49 219 LEU A N 1
ATOM 2871 C CA . LEU A 1 219 ? 77.694 86.172 -11.945 1.00 85.50 219 LEU A CA 1
ATOM 2872 C C . LEU A 1 219 ? 78.397 86.505 -13.256 1.00 83.18 219 LEU A C 1
ATOM 2873 O O . LEU A 1 219 ? 79.104 87.509 -13.370 1.00 71.44 219 LEU A O 1
ATOM 2889 N N . SER A 1 220 ? 78.193 85.651 -14.249 1.00 63.11 220 SER A N 1
ATOM 2890 C CA . SER A 1 220 ? 78.589 85.982 -15.603 1.00 58.40 220 SER A CA 1
ATOM 2891 C C . SER A 1 220 ? 77.546 86.880 -16.269 1.00 58.52 220 SER A C 1
ATOM 2892 O O . SER A 1 220 ? 76.404 86.986 -15.810 1.00 56.80 220 SER A O 1
ATOM 2900 N N . PRO A 1 221 ? 77.905 87.534 -17.372 1.00 56.61 221 PRO A N 1
ATOM 2901 C CA . PRO A 1 221 ? 76.876 88.284 -18.119 1.00 56.94 221 PRO A CA 1
ATOM 2902 C C . PRO A 1 221 ? 75.657 87.447 -18.487 1.00 56.66 221 PRO A C 1
ATOM 2903 O O . PRO A 1 221 ? 74.515 87.863 -18.242 1.00 48.35 221 PRO A O 1
ATOM 2914 N N . VAL A 1 222 ? 75.864 86.274 -19.097 1.00 55.03 222 VAL A N 1
ATOM 2915 C CA . VAL A 1 222 ? 74.729 85.453 -19.521 1.00 52.58 222 VAL A CA 1
ATOM 2916 C C . VAL A 1 222 ? 73.874 85.064 -18.336 1.00 47.78 222 VAL A C 1
ATOM 2917 O O . VAL A 1 222 ? 72.641 84.979 -18.439 1.00 49.33 222 VAL A O 1
ATOM 2930 N N . THR A 1 223 ? 74.491 84.806 -17.192 1.00 45.37 223 THR A N 1
ATOM 2931 C CA . THR A 1 223 ? 73.674 84.490 -16.026 1.00 50.03 223 THR A CA 1
ATOM 2932 C C . THR A 1 223 ? 72.919 85.707 -15.526 1.00 48.17 223 THR A C 1
ATOM 2933 O O . THR A 1 223 ? 71.796 85.581 -15.013 1.00 42.67 223 THR A O 1
ATOM 2944 N N . GLN A 1 224 ? 73.549 86.873 -15.600 1.00 49.77 224 GLN A N 1
ATOM 2945 C CA A GLN A 1 224 ? 72.845 88.116 -15.310 0.56 48.86 224 GLN A CA 1
ATOM 2946 C CA B GLN A 1 224 ? 72.838 88.112 -15.306 0.44 48.85 224 GLN A CA 1
ATOM 2947 C C . GLN A 1 224 ? 71.670 88.307 -16.273 1.00 41.34 224 GLN A C 1
ATOM 2948 O O . GLN A 1 224 ? 70.572 88.670 -15.860 1.00 41.05 224 GLN A O 1
ATOM 2973 N N . LYS A 1 225 ? 71.892 88.080 -17.575 1.00 40.43 225 LYS A N 1
ATOM 2974 C CA A LYS A 1 225 ? 70.806 88.179 -18.549 0.35 45.48 225 LYS A CA 1
ATOM 2975 C CA B LYS A 1 225 ? 70.801 88.186 -18.541 0.65 45.46 225 LYS A CA 1
ATOM 2976 C C . LYS A 1 225 ? 69.678 87.217 -18.210 1.00 43.94 225 LYS A C 1
ATOM 2977 O O . LYS A 1 225 ? 68.481 87.551 -18.343 1.00 39.88 225 LYS A O 1
ATOM 3012 N N . PHE A 1 226 ? 70.032 86.018 -17.778 1.00 38.98 226 PHE A N 1
ATOM 3013 C CA . PHE A 1 226 ? 68.994 85.047 -17.448 1.00 38.52 226 PHE A CA 1
ATOM 3014 C C . PHE A 1 226 ? 68.215 85.469 -16.222 1.00 33.65 226 PHE A C 1
ATOM 3015 O O . PHE A 1 226 ? 66.983 85.400 -16.218 1.00 32.68 226 PHE A O 1
ATOM 3032 N N . VAL A 1 227 ? 68.905 85.943 -15.180 1.00 31.86 227 VAL A N 1
ATOM 3033 C CA . VAL A 1 227 ? 68.208 86.393 -13.987 1.00 33.83 227 VAL A CA 1
ATOM 3034 C C . VAL A 1 227 ? 67.204 87.491 -14.353 1.00 36.03 227 VAL A C 1
ATOM 3035 O O . VAL A 1 227 ? 66.043 87.453 -13.932 1.00 34.83 227 VAL A O 1
ATOM 3048 N N . ASP A 1 228 ? 67.616 88.428 -15.204 1.00 38.29 228 ASP A N 1
ATOM 3049 C CA . ASP A 1 228 ? 66.729 89.543 -15.577 1.00 43.71 228 ASP A CA 1
ATOM 3050 C C . ASP A 1 228 ? 65.514 89.052 -16.357 1.00 38.44 228 ASP A C 1
ATOM 3051 O O . ASP A 1 228 ? 64.365 89.441 -16.066 1.00 35.54 228 ASP A O 1
ATOM 3060 N N . PHE A 1 229 ? 65.755 88.174 -17.327 1.00 35.52 229 PHE A N 1
ATOM 3061 C CA . PHE A 1 229 ? 64.688 87.537 -18.094 1.00 33.53 229 PHE A CA 1
ATOM 3062 C C . PHE A 1 229 ? 63.759 86.745 -17.193 1.00 32.25 229 PHE A C 1
ATOM 3063 O O . PHE A 1 229 ? 62.530 86.827 -17.314 1.00 33.17 229 PHE A O 1
ATOM 3080 N N . LEU A 1 230 ? 64.329 85.959 -16.291 1.00 30.30 230 LEU A N 1
ATOM 3081 C CA . LEU A 1 230 ? 63.529 85.147 -15.384 1.00 32.27 230 LEU A CA 1
ATOM 3082 C C . LEU A 1 230 ? 62.608 86.022 -14.536 1.00 31.82 230 LEU A C 1
ATOM 3083 O O . LEU A 1 230 ? 61.417 85.725 -14.382 1.00 31.41 230 LEU A O 1
ATOM 3099 N N . CYS A 1 231 ? 63.149 87.126 -13.976 1.00 30.49 231 CYS A N 1
ATOM 3100 C CA . CYS A 1 231 ? 62.355 88.022 -13.146 1.00 32.68 231 CYS A CA 1
ATOM 3101 C C . CYS A 1 231 ? 61.230 88.686 -13.935 1.00 30.39 231 CYS A C 1
ATOM 3102 O O . CYS A 1 231 ? 60.077 88.698 -13.472 1.00 31.78 231 CYS A O 1
ATOM 3110 N N . LYS A 1 232 ? 61.519 89.165 -15.136 1.00 30.00 232 LYS A N 1
ATOM 3111 C CA . LYS A 1 232 ? 60.525 89.782 -16.003 1.00 31.98 232 LYS A CA 1
ATOM 3112 C C . LYS A 1 232 ? 59.402 88.808 -16.347 1.00 35.18 232 LYS A C 1
ATOM 3113 O O . LYS A 1 232 ? 58.219 89.163 -16.297 1.00 31.89 232 LYS A O 1
ATOM 3132 N N . ARG A 1 233 ? 59.750 87.565 -16.676 1.00 32.23 233 ARG A N 1
ATOM 3133 C CA . ARG A 1 233 ? 58.716 86.602 -17.038 1.00 32.80 233 ARG A CA 1
ATOM 3134 C C . ARG A 1 233 ? 57.918 86.159 -15.833 1.00 29.35 233 ARG A C 1
ATOM 3135 O O . ARG A 1 233 ? 56.704 85.919 -15.929 1.00 34.88 233 ARG A O 1
ATOM 3156 N N . LEU A 1 234 ? 58.528 86.097 -14.668 1.00 27.03 234 LEU A N 1
ATOM 3157 C CA . LEU A 1 234 ? 57.747 85.725 -13.501 1.00 27.76 234 LEU A CA 1
ATOM 3158 C C . LEU A 1 234 ? 56.746 86.832 -13.152 1.00 30.46 234 LEU A C 1
ATOM 3159 O O . LEU A 1 234 ? 55.572 86.553 -12.902 1.00 25.78 234 LEU A O 1
ATOM 3175 N N . ARG A 1 235 ? 57.218 88.092 -13.129 1.00 28.33 235 ARG A N 1
ATOM 3176 C CA . ARG A 1 235 ? 56.337 89.225 -12.922 1.00 31.63 235 ARG A CA 1
ATOM 3177 C C . ARG A 1 235 ? 55.239 89.283 -13.975 1.00 34.66 235 ARG A C 1
ATOM 3178 O O . ARG A 1 235 ? 54.093 89.604 -13.654 1.00 36.51 235 ARG A O 1
ATOM 3199 N N . ASN A 1 236 ? 55.566 89.074 -15.252 1.00 32.46 236 ASN A N 1
ATOM 3200 C CA A ASN A 1 236 ? 54.527 89.070 -16.272 0.56 35.04 236 ASN A CA 1
ATOM 3201 C CA B ASN A 1 236 ? 54.530 89.057 -16.272 0.44 35.15 236 ASN A CA 1
ATOM 3202 C C . ASN A 1 236 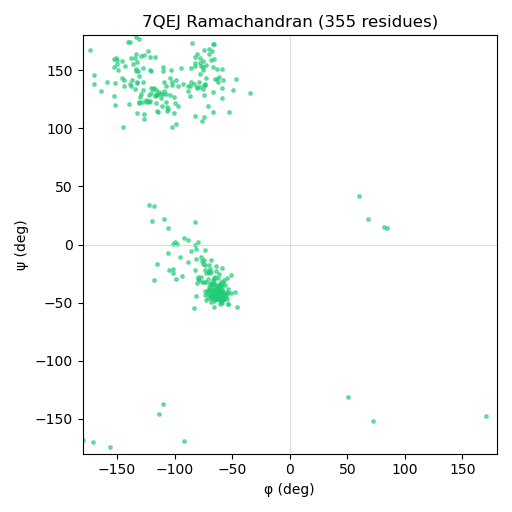? 53.473 87.990 -15.983 1.00 33.85 236 ASN A C 1
ATOM 3203 O O . ASN A 1 236 ? 52.270 88.220 -16.187 1.00 32.54 236 ASN A O 1
ATOM 3222 N N . GLU A 1 237 ? 53.898 86.810 -15.546 1.00 35.19 237 GLU A N 1
ATOM 3223 C CA . GLU A 1 237 ? 52.938 85.735 -15.318 1.00 35.57 237 GLU A CA 1
ATOM 3224 C C . GLU A 1 237 ? 52.001 86.085 -14.152 1.00 35.61 237 GLU A C 1
ATOM 3225 O O . GLU A 1 237 ? 50.806 85.749 -14.159 1.00 30.31 237 GLU A O 1
ATOM 3237 N N . LEU A 1 238 ? 52.570 86.639 -13.085 1.00 27.48 238 LEU A N 1
ATOM 3238 C CA . LEU A 1 238 ? 51.727 87.065 -11.975 1.00 32.04 238 LEU A CA 1
ATOM 3239 C C . LEU A 1 238 ? 50.712 88.127 -12.385 1.00 31.84 238 LEU A C 1
ATOM 3240 O O . LEU A 1 238 ? 49.625 88.177 -11.810 1.00 32.83 238 LEU A O 1
ATOM 3256 N N . ARG A 1 239 ? 51.054 89.030 -13.342 1.00 32.93 239 ARG A N 1
ATOM 3257 C CA A ARG A 1 239 ? 50.079 89.964 -13.908 0.61 35.45 239 ARG A CA 1
ATOM 3258 C CA B ARG A 1 239 ? 50.081 89.962 -13.917 0.39 35.47 239 ARG A CA 1
ATOM 3259 C C . ARG A 1 239 ? 48.906 89.227 -14.565 1.00 36.47 239 ARG A C 1
ATOM 3260 O O . ARG A 1 239 ? 47.735 89.551 -14.321 1.00 33.01 239 ARG A O 1
ATOM 3299 N N . GLU A 1 240 ? 49.190 88.254 -15.426 1.00 31.40 240 GLU A N 1
ATOM 3300 C CA . GLU A 1 240 ? 48.083 87.506 -16.024 1.00 42.12 240 GLU A CA 1
ATOM 3301 C C . GLU A 1 240 ? 47.296 86.720 -14.945 1.00 31.75 240 GLU A C 1
ATOM 3302 O O . GLU A 1 240 ? 46.060 86.583 -15.034 1.00 38.27 240 GLU A O 1
ATOM 3314 N N . ILE A 1 241 ? 47.978 86.228 -13.924 1.00 29.26 241 ILE A N 1
ATOM 3315 C CA . ILE A 1 241 ? 47.308 85.483 -12.860 1.00 29.42 241 ILE A CA 1
ATOM 3316 C C . ILE A 1 241 ? 46.323 86.391 -12.119 1.00 33.98 241 ILE A C 1
ATOM 3317 O O . ILE A 1 241 ? 45.192 85.984 -11.791 1.00 30.33 241 ILE A O 1
ATOM 3333 N N . ASN A 1 242 ? 46.725 87.622 -11.853 1.00 27.50 242 ASN A N 1
ATOM 3334 C CA . ASN A 1 242 ? 45.834 88.573 -11.218 1.00 28.75 242 ASN A CA 1
ATOM 3335 C C . ASN A 1 242 ? 44.566 88.727 -12.022 1.00 35.33 242 ASN A C 1
ATOM 3336 O O . ASN A 1 242 ? 43.459 88.847 -11.467 1.00 37.73 242 ASN A O 1
ATOM 3347 N N . LEU A 1 243 ? 44.690 88.810 -13.332 1.00 34.34 243 LEU A N 1
ATOM 3348 C CA . LEU A 1 243 ? 43.492 88.936 -14.153 1.00 34.79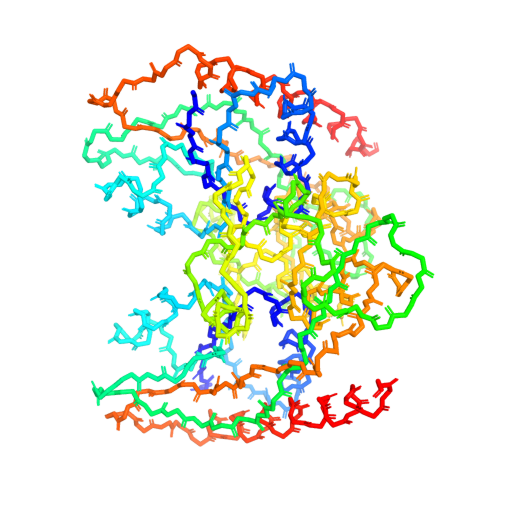 243 LEU A CA 1
ATOM 3349 C C . LEU A 1 243 ? 42.585 87.713 -13.986 1.00 33.42 243 LEU A C 1
ATOM 3350 O O . LEU A 1 243 ? 41.346 87.838 -13.865 1.00 35.18 243 LEU A O 1
ATOM 3366 N N . GLU A 1 244 ? 43.169 86.533 -14.013 1.00 33.09 244 GLU A N 1
ATOM 3367 C CA . GLU A 1 244 ? 42.371 85.327 -13.977 1.00 34.93 244 GLU A CA 1
ATOM 3368 C C . GLU A 1 244 ? 41.739 85.111 -12.603 1.00 35.70 244 GLU A C 1
ATOM 3369 O O . GLU A 1 244 ? 40.706 84.454 -12.496 1.00 38.80 244 GLU A O 1
ATOM 3381 N N . LEU A 1 245 ? 42.384 85.581 -11.541 1.00 29.19 245 LEU A N 1
ATOM 3382 C CA . LEU A 1 245 ? 41.834 85.428 -10.194 1.00 36.57 245 LEU A CA 1
ATOM 3383 C C . LEU A 1 245 ? 40.687 86.368 -9.881 1.00 38.72 245 LEU A C 1
ATOM 3384 O O . LEU A 1 245 ? 39.886 86.075 -8.976 1.00 42.39 245 LEU A O 1
ATOM 3400 N N . TYR A 1 246 ? 40.520 87.427 -10.658 1.00 40.08 246 TYR A N 1
ATOM 3401 C CA . TYR A 1 246 ? 39.481 88.402 -10.356 1.00 38.41 246 TYR A CA 1
ATOM 3402 C C . TYR A 1 246 ? 38.109 87.723 -10.335 1.00 45.82 246 TYR A C 1
ATOM 3403 O O . TYR A 1 246 ? 37.713 87.109 -11.335 1.00 44.89 246 TYR A O 1
ATOM 3414 N N . PRO A 1 247 ? 37.324 87.865 -9.241 1.00 57.27 247 PRO A N 1
ATOM 3415 C CA . PRO A 1 247 ? 36.020 87.190 -9.132 1.00 62.48 247 PRO A CA 1
ATOM 3416 C C . PRO A 1 247 ? 34.848 87.932 -9.738 1.00 52.95 247 PRO A C 1
ATOM 3417 O O . PRO A 1 247 ? 34.794 89.155 -9.561 1.00 60.10 247 PRO A O 1
ATOM 3421 N N . ARG B 1 43 ? 46.671 58.520 17.756 1.00 79.07 43 ARG B N 1
ATOM 3422 C CA . ARG B 1 43 ? 47.844 58.227 18.550 1.00 79.33 43 ARG B CA 1
ATOM 3423 C C . ARG B 1 43 ? 48.931 57.555 17.705 1.00 75.17 43 ARG B C 1
ATOM 3424 O O . ARG B 1 43 ? 50.064 57.415 18.155 1.00 83.06 43 ARG B O 1
ATOM 3444 N N . ALA B 1 44 ? 48.578 57.118 16.497 1.00 54.28 44 ALA B N 1
ATOM 3445 C CA . ALA B 1 44 ? 49.536 56.551 15.556 1.00 47.47 44 ALA B CA 1
ATOM 3446 C C . ALA B 1 44 ? 50.002 57.609 14.552 1.00 40.99 44 ALA B C 1
ATOM 3447 O O . ALA B 1 44 ? 49.218 58.424 14.076 1.00 45.06 44 ALA B O 1
ATOM 3454 N N . LYS B 1 45 ? 51.300 57.624 14.289 1.00 40.07 45 LYS B N 1
ATOM 3455 C CA . LYS B 1 45 ? 51.903 58.663 13.480 1.00 37.11 45 LYS B CA 1
ATOM 3456 C C . LYS B 1 45 ? 53.015 58.071 12.633 1.00 34.93 45 LYS B C 1
ATOM 3457 O O . LYS B 1 45 ? 53.770 57.240 13.116 1.00 34.70 45 LYS B O 1
ATOM 3476 N N . PHE B 1 46 ? 53.088 58.458 11.353 1.00 33.22 46 PHE B N 1
ATOM 3477 C CA . PHE B 1 46 ? 54.282 58.129 10.582 1.00 29.39 46 PHE B CA 1
ATOM 3478 C C . PHE B 1 46 ? 54.507 59.197 9.529 1.00 29.30 46 PHE B C 1
ATOM 3479 O O . PHE B 1 46 ? 53.577 59.893 9.112 1.00 26.27 46 PHE B O 1
ATOM 3496 N N . THR B 1 47 ? 55.772 59.314 9.129 1.00 25.55 47 THR B N 1
ATOM 3497 C CA . THR B 1 47 ? 56.217 60.249 8.096 1.00 27.72 47 THR B CA 1
ATOM 3498 C C . THR B 1 47 ? 56.897 59.462 6.990 1.00 24.37 47 THR B C 1
ATOM 3499 O O . THR B 1 47 ? 57.895 58.771 7.237 1.00 24.81 47 THR B O 1
ATOM 3510 N N . LEU B 1 48 ? 56.398 59.601 5.775 1.00 21.51 48 LEU B N 1
ATOM 3511 C CA . LEU B 1 48 ? 56.965 58.955 4.590 1.00 22.09 48 LEU B CA 1
ATOM 3512 C C . LEU B 1 48 ? 57.472 60.014 3.629 1.00 20.99 48 LEU B C 1
ATOM 3513 O O . LEU B 1 48 ? 56.723 60.940 3.276 1.00 19.85 48 LEU B O 1
ATOM 3529 N N . GLY B 1 49 ? 58.706 59.864 3.205 1.00 21.01 49 GLY B N 1
ATOM 3530 C CA . GLY B 1 49 ? 59.276 60.644 2.120 1.00 22.76 49 GLY B CA 1
ATOM 3531 C C . GLY B 1 49 ? 59.317 59.748 0.892 1.00 24.25 49 GLY B C 1
ATOM 3532 O O . GLY B 1 49 ? 59.566 58.535 1.005 1.00 24.10 49 GLY B O 1
ATOM 3536 N N . CYS B 1 50 ? 59.071 60.326 -0.282 1.00 20.33 50 CYS B N 1
ATOM 3537 C CA . CYS B 1 50 ? 59.192 59.587 -1.534 1.00 20.54 50 CYS B CA 1
ATOM 3538 C C . CYS B 1 50 ? 59.867 60.465 -2.591 1.00 18.53 50 CYS B C 1
ATOM 3539 O O . CYS B 1 50 ? 59.874 61.687 -2.504 1.00 21.50 50 CYS B O 1
ATOM 3547 N N . LEU B 1 51 ? 60.406 59.816 -3.627 1.00 23.89 51 LEU B N 1
ATOM 3548 C CA . LEU B 1 51 ? 60.917 60.522 -4.797 1.00 24.09 51 LEU B CA 1
ATOM 3549 C C . LEU B 1 51 ? 59.791 61.268 -5.520 1.00 21.17 51 LEU B C 1
ATOM 3550 O O . LEU B 1 51 ? 58.630 60.827 -5.532 1.00 20.31 51 LEU B O 1
ATOM 3566 N N . PRO B 1 52 ? 60.122 62.369 -6.178 1.00 21.82 52 PRO B N 1
ATOM 3567 C CA . PRO B 1 52 ? 59.085 63.149 -6.860 1.00 24.38 52 PRO B CA 1
ATOM 3568 C C . PRO B 1 52 ? 58.253 62.313 -7.812 1.00 25.93 52 PRO B C 1
ATOM 3569 O O . PRO B 1 52 ? 57.039 62.461 -7.760 1.00 25.82 52 PRO B O 1
ATOM 3580 N N . CYS B 1 53 ? 58.829 61.393 -8.596 1.00 23.00 53 CYS B N 1
ATOM 3581 C CA . CYS B 1 53 ? 58.014 60.644 -9.570 1.00 28.56 53 CYS B CA 1
ATOM 3582 C C . CYS B 1 53 ? 56.901 59.848 -8.917 1.00 27.74 53 CYS B C 1
ATOM 3583 O O . CYS B 1 53 ? 55.802 59.707 -9.476 1.00 29.78 53 CYS B O 1
ATOM 3591 N N . LEU B 1 54 ? 57.148 59.373 -7.709 1.00 22.94 54 LEU B N 1
ATOM 3592 C CA . LEU B 1 54 ? 56.154 58.660 -6.935 1.00 24.08 54 LEU B CA 1
ATOM 3593 C C . LEU B 1 54 ? 55.144 59.565 -6.275 1.00 23.45 54 LEU B C 1
ATOM 3594 O O . LEU B 1 54 ? 54.010 59.151 -6.055 1.00 25.67 54 LEU B O 1
ATOM 3610 N N . GLY B 1 55 ? 55.517 60.820 -5.892 1.00 21.74 55 GLY B N 1
ATOM 3611 C CA . GLY B 1 55 ? 54.550 61.677 -5.254 1.00 23.34 55 GLY B CA 1
ATOM 3612 C C . GLY B 1 55 ? 53.604 62.389 -6.167 1.00 21.12 55 GLY B C 1
ATOM 3613 O O . GLY B 1 55 ? 52.652 62.983 -5.680 1.00 23.11 55 GLY B O 1
ATOM 3617 N N . LEU B 1 56 ? 53.888 62.372 -7.470 1.00 22.22 56 LEU B N 1
ATOM 3618 C CA . LEU B 1 56 ? 53.029 63.081 -8.399 1.00 28.66 56 LEU B CA 1
ATOM 3619 C C . LEU B 1 56 ? 51.620 62.527 -8.334 1.00 27.89 56 LEU B C 1
ATOM 3620 O O . LEU B 1 56 ? 50.645 63.275 -8.454 1.00 26.15 56 LEU B O 1
ATOM 3636 N N A SER B 1 57 ? 51.496 61.209 -8.151 0.77 26.38 57 SER B N 1
ATOM 3637 N N B SER B 1 57 ? 51.480 61.209 -8.124 0.23 26.93 57 SER B N 1
ATOM 3638 C CA A SER B 1 57 ? 50.185 60.607 -8.121 0.77 27.06 57 SER B CA 1
ATOM 3639 C CA B SER B 1 57 ? 50.141 60.640 -8.040 0.23 27.02 57 SER B CA 1
ATOM 3640 C C A SER B 1 57 ? 50.040 59.311 -7.317 0.77 27.18 57 SER B C 1
ATOM 3641 C C B SER B 1 57 ? 50.021 59.301 -7.308 0.23 27.38 57 SER B C 1
ATOM 3642 O O A SER B 1 57 ? 49.060 59.142 -6.592 0.77 27.17 57 SER B O 1
ATOM 3643 O O B SER B 1 57 ? 49.029 59.086 -6.607 0.23 26.78 57 SER B O 1
ATOM 3658 N N . LEU B 1 58 ? 50.998 58.406 -7.456 1.00 26.58 58 LEU B N 1
ATOM 3659 C CA . LEU B 1 58 ? 50.859 57.057 -6.880 1.00 25.69 58 LEU B CA 1
ATOM 3660 C C . LEU B 1 58 ? 50.882 57.064 -5.351 1.00 24.81 58 LEU B C 1
ATOM 3661 O O . LEU B 1 58 ? 49.995 56.492 -4.719 1.00 25.83 58 LEU B O 1
ATOM 3677 N N . VAL B 1 59 ? 51.859 57.713 -4.710 1.00 23.46 59 VAL B N 1
ATOM 3678 C CA . VAL B 1 59 ? 51.874 57.718 -3.256 1.00 23.59 59 VAL B CA 1
ATOM 3679 C C . VAL B 1 59 ? 50.641 58.434 -2.718 1.00 29.52 59 VAL B C 1
ATOM 3680 O O . VAL B 1 59 ? 50.001 57.907 -1.784 1.00 22.96 59 VAL B O 1
ATOM 3693 N N . PRO B 1 60 ? 50.212 59.599 -3.255 1.00 23.63 60 PRO B N 1
ATOM 3694 C CA . PRO B 1 60 ? 48.985 60.187 -2.699 1.00 26.43 60 PRO B CA 1
ATOM 3695 C C . PRO B 1 60 ? 47.799 59.248 -2.784 1.00 27.91 60 PRO B C 1
ATOM 3696 O O . PRO B 1 60 ? 46.979 59.174 -1.872 1.00 26.84 60 PRO B O 1
ATOM 3707 N N . GLU B 1 61 ? 47.667 58.551 -3.902 1.00 27.63 61 GLU B N 1
ATOM 3708 C CA . GLU B 1 61 ? 46.553 57.629 -4.040 1.00 28.33 61 GLU B CA 1
ATOM 3709 C C . GLU B 1 61 ? 46.584 56.534 -2.973 1.00 28.35 61 GLU B C 1
ATOM 3710 O O . GLU B 1 61 ? 45.564 56.217 -2.368 1.00 30.11 61 GLU B O 1
ATOM 3722 N N . ILE B 1 62 ? 47.723 55.864 -2.833 1.00 23.26 62 ILE B N 1
ATOM 3723 C CA . ILE B 1 62 ? 47.834 54.768 -1.880 1.00 27.00 62 ILE B CA 1
ATOM 3724 C C . ILE B 1 62 ? 47.659 55.276 -0.464 1.00 26.93 62 ILE B C 1
ATOM 3725 O O . ILE B 1 62 ? 46.983 54.658 0.345 1.00 25.17 62 ILE B O 1
ATOM 3741 N N . ALA B 1 63 ? 48.282 56.410 -0.130 1.00 28.45 63 ALA B N 1
ATOM 3742 C CA . ALA B 1 63 ? 48.142 56.946 1.227 1.00 26.73 63 ALA B CA 1
ATOM 3743 C C . ALA B 1 63 ? 46.724 57.366 1.511 1.00 26.10 63 ALA B C 1
ATOM 3744 O O . ALA B 1 63 ? 46.224 57.220 2.634 1.00 32.45 63 ALA B O 1
ATOM 3751 N N . THR B 1 64 ? 46.057 57.947 0.522 1.00 27.94 64 THR B N 1
ATOM 3752 C CA . THR B 1 64 ? 44.652 58.248 0.693 1.00 31.76 64 THR B CA 1
ATOM 3753 C C . THR B 1 64 ? 43.858 56.994 1.086 1.00 40.86 64 THR B C 1
ATOM 3754 O O . THR B 1 64 ? 42.918 57.062 1.887 1.00 35.74 64 THR B O 1
ATOM 3765 N N . ASP B 1 65 ? 44.085 55.892 0.385 1.00 35.72 65 ASP B N 1
ATOM 3766 C CA . ASP B 1 65 ? 43.311 54.701 0.709 1.00 39.00 65 ASP B CA 1
ATOM 3767 C C . ASP B 1 65 ? 43.624 54.235 2.129 1.00 35.47 65 ASP B C 1
ATOM 3768 O O . ASP B 1 65 ? 42.739 53.786 2.853 1.00 39.78 65 ASP B O 1
ATOM 3777 N N . PHE B 1 66 ? 44.876 54.332 2.556 1.00 33.88 66 PHE B N 1
ATOM 3778 C CA . PHE B 1 66 ? 45.182 53.855 3.907 1.00 31.84 66 PHE B CA 1
ATOM 3779 C C . PHE B 1 66 ? 44.633 54.778 4.982 1.00 39.07 66 PHE B C 1
ATOM 3780 O O . PHE B 1 66 ? 44.036 54.327 5.975 1.00 38.69 66 PHE B O 1
ATOM 3797 N N . TYR B 1 67 ? 44.877 56.069 4.824 1.00 37.26 67 TYR B N 1
ATOM 3798 C CA . TYR B 1 67 ? 44.437 57.094 5.762 1.00 39.34 67 TYR B CA 1
ATOM 3799 C C . TYR B 1 67 ? 43.003 56.896 6.109 1.00 43.76 67 TYR B C 1
ATOM 3800 O O . TYR B 1 67 ? 42.587 57.023 7.254 1.00 46.08 67 TYR B O 1
ATOM 3818 N N . GLN B 1 68 ? 42.251 56.563 5.104 1.00 44.01 68 GLN B N 1
ATOM 3819 C CA A GLN B 1 68 ? 40.830 56.423 5.311 0.43 53.75 68 GLN B CA 1
ATOM 3820 C CA B GLN B 1 68 ? 40.820 56.401 5.288 0.57 53.76 68 GLN B CA 1
ATOM 3821 C C . GLN B 1 68 ? 40.470 55.098 5.982 1.00 59.11 68 GLN B C 1
ATOM 3822 O O . GLN B 1 68 ? 39.501 55.051 6.742 1.00 66.34 68 GLN B O 1
ATOM 3847 N N . GLN B 1 69 ? 41.221 54.011 5.713 1.00 57.83 69 GLN B N 1
ATOM 3848 C CA . GLN B 1 69 ? 40.992 52.732 6.391 1.00 59.83 69 GLN B CA 1
ATOM 3849 C C . GLN B 1 69 ? 41.472 52.733 7.845 1.00 57.60 69 GLN B C 1
ATOM 3850 O O . GLN B 1 69 ? 41.292 51.739 8.533 1.00 55.97 69 GLN B O 1
ATOM 3864 N N . ASN B 1 70 ? 42.119 53.792 8.328 1.00 61.33 70 ASN B N 1
ATOM 3865 C CA A ASN B 1 70 ? 42.735 53.800 9.654 0.69 60.68 70 ASN B CA 1
ATOM 3866 C CA B ASN B 1 70 ? 42.739 53.802 9.653 0.31 60.68 70 ASN B CA 1
ATOM 3867 C C . ASN B 1 70 ? 42.460 55.159 10.282 1.00 64.60 70 ASN B C 1
ATOM 3868 O O . ASN B 1 70 ? 43.016 56.171 9.846 1.00 67.06 70 ASN B O 1
ATOM 3887 N N . SER B 1 71 ? 41.606 55.184 11.294 1.00 70.16 71 SER B N 1
ATOM 3888 C CA . SER B 1 71 ? 41.350 56.391 12.056 1.00 64.79 71 SER B CA 1
ATOM 3889 C C . SER B 1 71 ? 42.400 56.548 13.158 1.00 65.45 71 SER B C 1
ATOM 3890 O O . SER B 1 71 ? 43.199 55.639 13.448 1.00 58.09 71 SER B O 1
ATOM 3898 N N . ASN B 1 72 ? 42.339 57.693 13.837 1.00 60.99 72 ASN B N 1
ATOM 3899 C CA A ASN B 1 72 ? 43.276 57.991 14.919 0.72 59.83 72 ASN B CA 1
ATOM 3900 C CA B ASN B 1 72 ? 43.268 57.995 14.918 0.28 59.86 72 ASN B CA 1
ATOM 3901 C C . ASN B 1 72 ? 44.714 57.872 14.409 1.00 58.03 72 ASN B C 1
ATOM 3902 O O . ASN B 1 72 ? 45.581 57.252 15.028 1.00 56.02 72 ASN B O 1
ATOM 3921 N N . LEU B 1 73 ? 44.961 58.481 13.246 1.00 49.66 73 LEU B N 1
ATOM 3922 C CA . LEU B 1 73 ? 46.254 58.440 12.580 1.00 46.94 73 LEU B CA 1
ATOM 3923 C C . LEU B 1 73 ? 46.669 59.841 12.135 1.00 41.89 73 LEU B C 1
ATOM 3924 O O . LEU B 1 73 ? 45.857 60.612 11.598 1.00 42.73 73 LEU B O 1
ATOM 3940 N N . VAL B 1 74 ? 47.950 60.145 12.321 1.00 39.39 74 VAL B N 1
ATOM 3941 C CA . VAL B 1 74 ? 48.564 61.349 11.778 1.00 36.26 74 VAL B CA 1
ATOM 3942 C C . VAL B 1 74 ? 49.617 60.925 10.756 1.00 39.38 74 VAL B C 1
ATOM 3943 O O . VAL B 1 74 ? 50.611 60.276 11.099 1.00 38.07 74 VAL B O 1
ATOM 3956 N N . MET B 1 75 ? 49.380 61.282 9.508 1.00 30.44 75 MET B N 1
ATOM 3957 C CA A MET B 1 75 ? 50.262 60.964 8.401 0.46 30.91 75 MET B CA 1
ATOM 3958 C CA B MET B 1 75 ? 50.266 60.964 8.402 0.54 30.85 75 MET B CA 1
ATOM 3959 C C . MET B 1 75 ? 50.948 62.233 7.928 1.00 30.57 75 MET B C 1
ATOM 3960 O O . MET B 1 75 ? 50.294 63.272 7.771 1.00 29.73 75 MET B O 1
ATOM 3985 N N . THR B 1 76 ? 52.263 62.144 7.724 1.00 27.63 76 THR B N 1
ATOM 3986 C CA . THR B 1 76 ? 53.077 63.207 7.162 1.00 26.98 76 THR B CA 1
ATOM 3987 C C . THR B 1 76 ? 53.801 62.744 5.909 1.00 25.47 76 THR B C 1
ATOM 3988 O O . THR B 1 76 ? 54.469 61.712 5.895 1.00 25.74 76 THR B O 1
ATOM 3999 N N . LEU B 1 77 ? 53.669 63.523 4.843 1.00 22.96 77 LEU B N 1
ATOM 4000 C CA . LEU B 1 77 ? 54.157 63.039 3.567 1.00 27.39 77 LEU B CA 1
ATOM 4001 C C . LEU B 1 77 ? 54.979 64.138 2.917 1.00 27.60 77 LEU B C 1
ATOM 4002 O O . LEU B 1 77 ? 54.581 65.298 2.948 1.00 23.73 77 LEU B O 1
ATOM 4018 N N . THR B 1 78 ? 56.094 63.769 2.289 1.00 21.22 78 THR B N 1
ATOM 4019 C CA . THR B 1 78 ? 56.942 64.767 1.638 1.00 21.45 78 THR B CA 1
ATOM 4020 C C . THR B 1 78 ? 57.612 64.111 0.438 1.00 25.55 78 THR B C 1
ATOM 4021 O O . THR B 1 78 ? 57.778 62.884 0.418 1.00 25.61 78 THR B O 1
ATOM 4032 N N . ALA B 1 79 ? 57.913 64.868 -0.586 1.00 23.64 79 ALA B N 1
ATOM 4033 C CA . ALA B 1 79 ? 58.664 64.310 -1.737 1.00 20.13 79 ALA B CA 1
ATOM 4034 C C . ALA B 1 79 ? 59.958 65.077 -1.832 1.00 28.10 79 ALA B C 1
ATOM 4035 O O . ALA B 1 79 ? 59.938 66.315 -1.770 1.00 30.57 79 ALA B O 1
ATOM 4042 N N . GLU B 1 80 ? 61.085 64.355 -1.996 1.00 23.35 80 GLU B N 1
ATOM 4043 C CA . GLU B 1 80 ? 62.436 64.921 -1.951 1.00 26.87 80 GLU B CA 1
ATOM 4044 C C . GLU B 1 80 ? 63.314 64.022 -2.827 1.00 25.09 80 GLU B C 1
ATOM 4045 O O . GLU B 1 80 ? 62.981 62.855 -3.041 1.00 21.78 80 GLU B O 1
ATOM 4057 N N . HIS B 1 81 ? 64.457 64.548 -3.269 1.00 24.11 81 HIS B N 1
ATOM 4058 C CA . HIS B 1 81 ? 65.447 63.734 -3.993 1.00 24.87 81 HIS B CA 1
ATOM 4059 C C . HIS B 1 81 ? 66.097 62.691 -3.079 1.00 28.42 81 HIS B C 1
ATOM 4060 O O . HIS B 1 81 ? 66.073 62.784 -1.851 1.00 20.81 81 HIS B O 1
ATOM 4074 N N . THR B 1 82 ? 66.655 61.631 -3.717 1.00 26.77 82 THR B N 1
ATOM 4075 C CA . THR B 1 82 ? 67.241 60.516 -2.965 1.00 27.06 82 THR B CA 1
ATOM 4076 C C . THR B 1 82 ? 68.123 60.953 -1.821 1.00 25.75 82 THR B C 1
ATOM 4077 O O . THR B 1 82 ? 68.012 60.442 -0.701 1.00 27.41 82 THR B O 1
ATOM 4088 N N . GLU B 1 83 ? 69.103 61.801 -2.107 1.00 21.66 83 GLU B N 1
ATOM 4089 C CA A GLU B 1 83 ? 70.085 62.182 -1.111 0.47 31.15 83 GLU B CA 1
ATOM 4090 C CA B GLU B 1 83 ? 70.082 62.188 -1.111 0.53 31.15 83 GLU B CA 1
ATOM 4091 C C . GLU B 1 83 ? 69.414 62.781 0.115 1.00 27.11 83 GLU B C 1
ATOM 4092 O O . GLU B 1 83 ? 69.845 62.536 1.261 1.00 27.49 83 GLU B O 1
ATOM 4112 N N . THR B 1 84 ? 68.378 63.587 -0.110 1.00 24.94 84 THR B N 1
ATOM 4113 C CA . THR B 1 84 ? 67.691 64.276 0.965 1.00 26.88 84 THR B CA 1
ATOM 4114 C C . THR B 1 84 ? 66.866 63.315 1.793 1.00 20.98 84 THR B C 1
ATOM 4115 O O . THR B 1 84 ? 66.788 63.440 3.012 1.00 25.06 84 THR B O 1
ATOM 4126 N N . LEU B 1 85 ? 66.212 62.358 1.118 1.00 21.70 85 LEU B N 1
ATOM 4127 C CA . LEU B 1 85 ? 65.463 61.320 1.785 1.00 23.30 85 LEU B CA 1
ATOM 4128 C C . LEU B 1 85 ? 66.338 60.526 2.699 1.00 23.73 85 LEU B C 1
ATOM 4129 O O . LEU B 1 85 ? 65.959 60.244 3.847 1.00 22.57 85 LEU B O 1
ATOM 4145 N N . VAL B 1 86 ? 67.489 60.111 2.198 1.00 25.02 86 VAL B N 1
ATOM 4146 C CA . VAL B 1 86 ? 68.345 59.317 3.033 1.00 25.10 86 VAL B CA 1
ATOM 4147 C C . VAL B 1 86 ? 68.866 60.155 4.164 1.00 27.39 86 VAL B C 1
ATOM 4148 O O . VAL B 1 86 ? 68.926 59.695 5.302 1.00 27.31 86 VAL B O 1
ATOM 4161 N N . LYS B 1 87 ? 69.223 61.421 3.908 1.00 25.12 87 LYS B N 1
ATOM 4162 C CA . LYS B 1 87 ? 69.608 62.262 5.036 1.00 29.50 87 LYS B CA 1
ATOM 4163 C C . LYS B 1 87 ? 68.533 62.393 6.100 1.00 27.57 87 LYS B C 1
ATOM 4164 O O . LYS B 1 87 ? 68.819 62.434 7.307 1.00 29.37 87 LYS B O 1
ATOM 4182 N N . LYS B 1 88 ? 67.303 62.650 5.669 1.00 26.31 88 LYS B N 1
ATOM 4183 C CA . LYS B 1 88 ? 66.211 62.781 6.604 1.00 29.07 88 LYS B CA 1
ATOM 4184 C C . LYS B 1 88 ? 65.961 61.480 7.366 1.00 28.34 88 LYS B C 1
ATOM 4185 O O . LYS B 1 88 ? 65.609 61.524 8.543 1.00 25.36 88 LYS B O 1
ATOM 4204 N N . LEU B 1 89 ? 66.037 60.350 6.689 1.00 25.37 89 LEU B N 1
ATOM 4205 C CA . LEU B 1 89 ? 65.927 59.074 7.412 1.00 29.46 89 LEU B CA 1
ATOM 4206 C C . LEU B 1 89 ? 66.973 58.955 8.474 1.00 34.38 89 LEU B C 1
ATOM 4207 O O . LEU B 1 89 ? 66.675 58.673 9.645 1.00 35.19 89 LEU B O 1
ATOM 4223 N N . ASP B 1 90 ? 68.211 59.275 8.118 1.00 32.40 90 ASP B N 1
ATOM 4224 C CA . ASP B 1 90 ? 69.313 59.221 9.076 1.00 39.38 90 ASP B CA 1
ATOM 4225 C C . ASP B 1 90 ? 69.108 60.172 10.250 1.00 45.85 90 ASP B C 1
ATOM 4226 O O . ASP B 1 90 ? 69.454 59.862 11.394 1.00 51.86 90 ASP B O 1
ATOM 4235 N N . LEU B 1 91 ? 68.635 61.359 9.975 1.00 37.40 91 LEU B N 1
ATOM 4236 C CA . LEU B 1 91 ? 68.390 62.333 11.021 1.00 37.59 91 LEU B CA 1
ATOM 4237 C C . LEU B 1 91 ? 67.095 62.122 11.777 1.00 37.87 91 LEU B C 1
ATOM 4238 O O . LEU B 1 91 ? 66.792 62.927 12.666 1.00 39.07 91 LEU B O 1
ATOM 4254 N N . ARG B 1 92 ? 66.341 61.070 11.459 1.00 34.76 92 ARG B N 1
ATOM 4255 C CA . ARG B 1 92 ? 65.073 60.730 12.097 1.00 42.17 92 ARG B CA 1
ATOM 4256 C C . ARG B 1 92 ? 63.977 61.752 11.781 1.00 37.65 92 ARG B C 1
ATOM 4257 O O . ARG B 1 92 ? 62.959 61.822 12.483 1.00 37.28 92 ARG B O 1
ATOM 4278 N N . GLU B 1 93 ? 64.117 62.500 10.692 1.00 30.60 93 GLU B N 1
ATOM 4279 C CA . GLU B 1 93 ? 63.048 63.415 10.294 1.00 32.05 93 GLU B CA 1
ATOM 4280 C C . GLU B 1 93 ? 61.928 62.730 9.515 1.00 29.36 93 GLU B C 1
ATOM 4281 O O . GLU B 1 93 ? 60.819 63.275 9.415 1.00 27.31 93 GLU B O 1
ATOM 4293 N N . ILE B 1 94 ? 62.199 61.590 8.904 1.00 28.14 94 ILE B N 1
ATOM 4294 C CA . ILE B 1 94 ? 61.158 60.793 8.301 1.00 25.69 94 ILE B CA 1
ATOM 4295 C C . ILE B 1 94 ? 61.441 59.379 8.807 1.00 30.13 94 ILE B C 1
ATOM 4296 O O . ILE B 1 94 ? 62.550 59.083 9.236 1.00 28.68 94 ILE B O 1
ATOM 4312 N N . ASP B 1 95 ? 60.394 58.552 8.802 1.00 25.00 95 ASP B N 1
ATOM 4313 C CA . ASP B 1 95 ? 60.418 57.144 9.200 1.00 26.54 95 ASP B CA 1
ATOM 4314 C C . ASP B 1 95 ? 60.631 56.187 8.058 1.00 26.54 95 ASP B C 1
ATOM 4315 O O . ASP B 1 95 ? 61.205 55.103 8.261 1.00 25.60 95 ASP B O 1
ATOM 4324 N N . LEU B 1 96 ? 60.238 56.562 6.860 1.00 21.90 96 LEU B N 1
ATOM 4325 C CA . LEU B 1 96 ? 60.268 55.653 5.745 1.00 23.80 96 LEU B CA 1
ATOM 4326 C C . LEU B 1 96 ? 60.598 56.475 4.517 1.00 22.46 96 LEU B C 1
ATOM 4327 O O . LEU B 1 96 ? 60.127 57.617 4.392 1.00 21.33 96 LEU B O 1
ATOM 4343 N N . ALA B 1 97 ? 61.381 55.891 3.606 1.00 25.39 97 ALA B N 1
ATOM 4344 C CA . ALA B 1 97 ? 61.645 56.571 2.320 1.00 22.64 97 ALA B CA 1
ATOM 4345 C C . ALA B 1 97 ? 61.502 55.613 1.167 1.00 22.90 97 ALA B C 1
ATOM 4346 O O . ALA B 1 97 ? 61.981 54.472 1.230 1.00 22.89 97 ALA B O 1
ATOM 4353 N N . LEU B 1 98 ? 60.799 56.048 0.124 1.00 19.11 98 LEU B N 1
ATOM 4354 C CA . LEU B 1 98 ? 60.765 55.324 -1.151 1.00 21.49 98 LEU B CA 1
ATOM 4355 C C . LEU B 1 98 ? 61.765 55.909 -2.138 1.00 24.61 98 LEU B C 1
ATOM 4356 O O . LEU B 1 98 ? 61.635 57.085 -2.562 1.00 25.07 98 LEU B O 1
ATOM 4372 N N . THR B 1 99 ? 62.701 55.073 -2.542 1.00 22.09 99 THR B N 1
ATOM 4373 C CA . THR B 1 99 ? 63.776 55.441 -3.424 1.00 20.05 99 THR B CA 1
ATOM 4374 C C . THR B 1 99 ? 63.914 54.376 -4.511 1.00 24.83 99 THR B C 1
ATOM 4375 O O . THR B 1 99 ? 63.270 53.320 -4.452 1.00 26.87 99 THR B O 1
ATOM 4386 N N . MET B 1 100 ? 64.849 54.594 -5.432 1.00 25.24 100 MET B N 1
ATOM 4387 C CA . MET B 1 100 ? 65.170 53.685 -6.540 1.00 25.82 100 MET B CA 1
ATOM 4388 C C . MET B 1 100 ? 66.619 53.325 -6.440 1.00 32.47 100 MET B C 1
ATOM 4389 O O . MET B 1 100 ? 67.277 53.051 -7.433 1.00 36.27 100 MET B O 1
ATOM 4403 N N . GLN B 1 101 ? 67.117 53.232 -5.192 1.00 34.32 101 GLN B N 1
ATOM 4404 C CA . GLN B 1 101 ? 68.541 52.955 -4.897 1.00 43.04 101 GLN B CA 1
ATOM 4405 C C . GLN B 1 101 ? 68.611 52.276 -3.536 1.00 32.68 101 GLN B C 1
ATOM 4406 O O . GLN B 1 101 ? 68.033 52.807 -2.577 1.00 32.94 101 GLN B O 1
ATOM 4420 N N . PRO B 1 102 ? 69.276 51.127 -3.393 1.00 41.68 102 PRO B N 1
ATOM 4421 C CA . PRO B 1 102 ? 69.549 50.620 -2.056 1.00 46.72 102 PRO B CA 1
ATOM 4422 C C . PRO B 1 102 ? 70.592 51.505 -1.384 1.00 55.83 102 PRO B C 1
ATOM 4423 O O . PRO B 1 102 ? 71.277 52.326 -2.002 1.00 47.84 102 PRO B O 1
ATOM 4434 N N . VAL B 1 103 ? 70.743 51.296 -0.108 1.00 52.00 103 VAL B N 1
ATOM 4435 C CA . VAL B 1 103 ? 71.703 52.044 0.675 1.00 42.79 103 VAL B CA 1
ATOM 4436 C C . VAL B 1 103 ? 72.915 51.167 0.921 1.00 54.80 103 VAL B C 1
ATOM 4437 O O . VAL B 1 103 ? 72.790 49.962 1.194 1.00 56.79 103 VAL B O 1
ATOM 4450 N N . GLN B 1 104 ? 74.092 51.769 0.843 1.00 48.09 104 GLN B N 1
ATOM 4451 C CA . GLN B 1 104 ? 75.326 51.070 1.116 1.00 56.02 104 GLN B CA 1
ATOM 4452 C C . GLN B 1 104 ? 75.385 50.691 2.591 1.00 46.89 104 GLN B C 1
ATOM 4453 O O . GLN B 1 104 ? 74.528 51.064 3.410 1.00 53.19 104 GLN B O 1
ATOM 4467 N N . GLN B 1 105 ? 76.390 49.924 2.935 1.00 52.53 105 GLN B N 1
ATOM 4468 C CA . GLN B 1 105 ? 76.485 49.479 4.312 1.00 59.85 105 GLN B CA 1
ATOM 4469 C C . GLN B 1 105 ? 76.337 50.639 5.295 1.00 55.48 105 GLN B C 1
ATOM 4470 O O . GLN B 1 105 ? 77.000 51.671 5.180 1.00 60.53 105 GLN B O 1
ATOM 4484 N N . GLY B 1 106 ? 75.497 50.431 6.303 1.00 62.99 106 GLY B N 1
ATOM 4485 C CA . GLY B 1 106 ? 75.198 51.489 7.252 1.00 60.37 106 GLY B CA 1
ATOM 4486 C C . GLY B 1 106 ? 74.046 51.088 8.146 1.00 53.84 106 GLY B C 1
ATOM 4487 O O . GLY B 1 106 ? 73.850 49.906 8.446 1.00 49.54 106 GLY B O 1
ATOM 4491 N N . ASP B 1 107 ? 73.269 52.086 8.551 1.00 43.20 107 ASP B N 1
ATOM 4492 C CA A A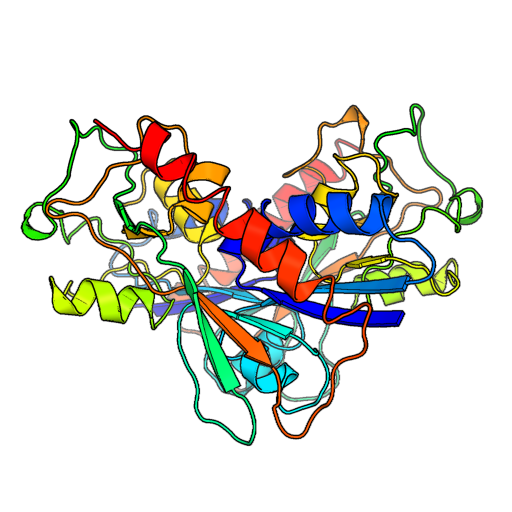SP B 1 107 ? 72.171 51.853 9.480 0.49 42.35 107 ASP B CA 1
ATOM 4493 C CA B ASP B 1 107 ? 72.170 51.857 9.481 0.51 42.28 107 ASP B CA 1
ATOM 4494 C C . ASP B 1 107 ? 70.813 51.973 8.797 1.00 38.67 107 ASP B C 1
ATOM 4495 O O . ASP B 1 107 ? 69.813 52.273 9.455 1.00 37.51 107 ASP B O 1
ATOM 4510 N N . ILE B 1 108 ? 70.765 51.701 7.482 1.00 36.43 108 ILE B N 1
ATOM 4511 C CA . ILE B 1 108 ? 69.523 51.755 6.725 1.00 30.17 108 ILE B CA 1
ATOM 4512 C C . ILE B 1 108 ? 69.183 50.354 6.189 1.00 32.68 108 ILE B C 1
ATOM 4513 O O . ILE B 1 108 ? 70.056 49.661 5.662 1.00 36.12 108 ILE B O 1
ATOM 4529 N N . MET B 1 109 ? 67.937 49.937 6.353 1.00 31.49 109 MET B N 1
ATOM 4530 C CA . MET B 1 109 ? 67.445 48.671 5.775 1.00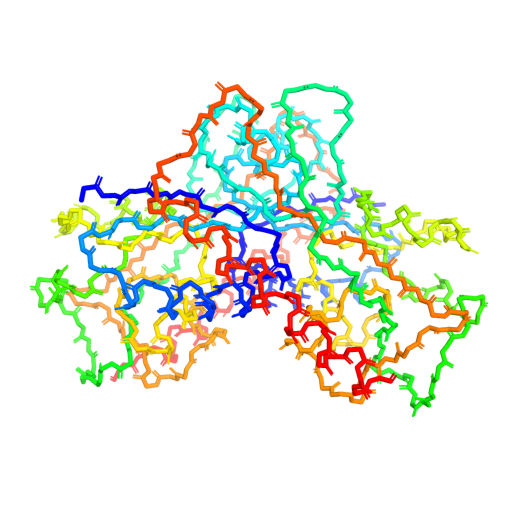 29.68 109 MET B CA 1
ATOM 4531 C C . MET B 1 109 ? 66.624 48.984 4.558 1.00 25.62 109 MET B C 1
ATOM 4532 O O . MET B 1 109 ? 65.956 50.005 4.538 1.00 23.39 109 MET B O 1
ATOM 4546 N N . ALA B 1 110 ? 66.597 48.079 3.570 1.00 28.45 110 ALA B N 1
ATOM 4547 C CA . ALA B 1 110 ? 65.995 48.428 2.288 1.00 26.26 110 ALA B CA 1
ATOM 4548 C C . ALA B 1 110 ? 65.198 47.225 1.803 1.00 22.46 110 ALA B C 1
ATOM 4549 O O . ALA B 1 110 ? 65.785 46.157 1.602 1.00 23.88 110 ALA B O 1
ATOM 4556 N N . THR B 1 111 ? 63.919 47.434 1.607 1.00 26.10 111 THR B N 1
ATOM 4557 C CA . THR B 1 111 ? 62.998 46.379 1.171 1.00 27.71 111 THR B CA 1
ATOM 4558 C C . THR B 1 111 ? 62.798 46.542 -0.342 1.00 22.12 111 THR B C 1
ATOM 4559 O O . THR B 1 111 ? 62.397 47.610 -0.788 1.00 22.17 111 THR B O 1
ATOM 4570 N N . LEU B 1 112 ? 63.115 45.518 -1.112 1.00 25.03 112 LEU B N 1
ATOM 4571 C CA . LEU B 1 112 ? 62.932 45.539 -2.562 1.00 24.71 112 LEU B CA 1
ATOM 4572 C C . LEU B 1 112 ? 61.448 45.382 -2.910 1.00 29.98 112 LEU B C 1
ATOM 4573 O O . LEU B 1 112 ? 60.907 44.289 -2.827 1.00 32.25 112 LEU B O 1
ATOM 4589 N N . ILE B 1 113 ? 60.825 46.448 -3.410 1.00 26.31 113 ILE B N 1
ATOM 4590 C CA . ILE B 1 113 ? 59.395 46.361 -3.720 1.00 29.92 113 ILE B CA 1
ATOM 4591 C C . ILE B 1 113 ? 59.168 45.729 -5.082 1.00 30.83 113 ILE B C 1
ATOM 4592 O O . ILE B 1 113 ? 58.392 44.761 -5.234 1.00 33.38 113 ILE B O 1
ATOM 4607 N N . ALA B 1 114 ? 59.792 46.289 -6.105 1.00 28.17 114 ALA B N 1
ATOM 4608 C CA . ALA B 1 114 ? 59.506 45.871 -7.465 1.00 29.35 114 ALA B CA 1
ATOM 4609 C C . ALA B 1 114 ? 60.479 46.569 -8.400 1.00 35.73 114 ALA B C 1
ATOM 4610 O O . ALA B 1 114 ? 61.214 47.470 -8.011 1.00 29.59 114 ALA B O 1
ATOM 4616 N N . GLU B 1 115 ? 60.516 46.088 -9.643 1.00 40.91 115 GLU B N 1
ATOM 4617 C CA . GLU B 1 115 ? 61.280 46.757 -10.695 1.00 38.36 115 GLU B CA 1
ATOM 4618 C C . GLU B 1 115 ? 60.431 47.742 -11.473 1.00 38.32 115 GLU B C 1
ATOM 4619 O O . GLU B 1 115 ? 59.303 47.445 -11.853 1.00 35.34 115 GLU B O 1
ATOM 4631 N N . VAL B 1 116 ? 61.007 48.902 -11.764 1.00 35.13 116 VAL B N 1
ATOM 4632 C CA . VAL B 1 116 ? 60.303 50.026 -12.398 1.00 30.50 116 VAL B CA 1
ATOM 4633 C C . VAL B 1 116 ? 60.796 50.144 -13.838 1.00 36.10 116 VAL B C 1
ATOM 4634 O O . VAL B 1 116 ? 61.988 50.388 -14.049 1.00 33.70 116 VAL B O 1
ATOM 4647 N N . PRO B 1 117 ? 59.930 50.068 -14.845 1.00 38.70 117 PRO B N 1
ATOM 4648 C CA . PRO B 1 117 ? 60.397 50.307 -16.220 1.00 39.68 117 PRO B CA 1
ATOM 4649 C C . PRO B 1 117 ? 60.941 51.711 -16.466 1.00 32.72 117 PRO B C 1
ATOM 4650 O O . PRO B 1 117 ? 60.418 52.730 -15.970 1.00 33.15 117 PRO B O 1
ATOM 4661 N N . LEU B 1 118 ? 62.014 51.760 -17.224 1.00 33.77 118 LEU B N 1
ATOM 4662 C CA . LEU B 1 118 ? 62.528 53.002 -17.772 1.00 33.01 118 LEU B CA 1
ATOM 4663 C C . LEU B 1 118 ? 62.054 53.127 -19.218 1.00 33.09 118 LEU B C 1
ATOM 4664 O O . LEU B 1 118 ? 62.022 52.128 -19.982 1.00 34.85 118 LEU B O 1
ATOM 4680 N N . VAL B 1 119 ? 61.712 54.347 -19.592 1.00 34.68 119 VAL B N 1
ATOM 4681 C CA . VAL B 1 119 ? 61.185 54.629 -20.918 1.00 34.25 119 VAL B CA 1
ATOM 4682 C C . VAL B 1 119 ? 61.878 55.844 -21.527 1.00 30.90 119 VAL B C 1
ATOM 4683 O O . VAL B 1 119 ? 62.345 56.764 -20.836 1.00 29.39 119 VAL B O 1
ATOM 4696 N N . TYR B 1 120 ? 61.944 55.827 -22.846 1.00 29.75 120 TYR B N 1
ATOM 4697 C CA . TYR B 1 120 ? 62.409 56.935 -23.636 1.00 29.34 120 TYR B CA 1
ATOM 4698 C C . TYR B 1 120 ? 61.204 57.823 -23.871 1.00 30.84 120 TYR B C 1
ATOM 4699 O O . TYR B 1 120 ? 60.118 57.317 -24.194 1.00 30.52 120 TYR B O 1
ATOM 4717 N N . VAL B 1 121 ? 61.404 59.129 -23.737 1.00 30.54 121 VAL B N 1
ATOM 4718 C CA . VAL B 1 121 ? 60.359 60.138 -23.939 1.00 27.99 121 VAL B CA 1
ATOM 4719 C C . VAL B 1 121 ? 60.825 61.210 -24.913 1.00 29.82 121 VAL B C 1
ATOM 4720 O O . VAL B 1 121 ? 61.945 61.723 -24.815 1.00 27.59 121 VAL B O 1
ATOM 4733 N N . ASP B 1 122 ? 59.961 61.541 -25.873 1.00 30.10 122 ASP B N 1
ATOM 4734 C CA . ASP B 1 122 ? 60.352 62.454 -26.950 1.00 31.06 122 ASP B CA 1
ATOM 4735 C C . ASP B 1 122 ? 59.084 62.940 -27.612 1.00 32.60 122 ASP B C 1
ATOM 4736 O O . ASP B 1 122 ? 58.241 62.118 -27.964 1.00 37.89 122 ASP B O 1
ATOM 4745 N N . LYS B 1 123 ? 58.961 64.262 -27.822 1.00 31.12 123 LYS B N 1
ATOM 4746 C CA . LYS B 1 123 ? 57.784 64.746 -28.528 1.00 33.20 123 LYS B CA 1
ATOM 4747 C C . LYS B 1 123 ? 57.810 64.328 -29.984 1.00 36.18 123 LYS B C 1
ATOM 4748 O O . LYS B 1 123 ? 56.744 64.125 -30.588 1.00 39.27 123 LYS B O 1
ATOM 4767 N N . ASP B 1 124 ? 59.008 64.269 -30.581 1.00 36.40 124 ASP B N 1
ATOM 4768 C CA . ASP B 1 124 ? 59.206 64.079 -32.009 1.00 39.70 124 ASP B CA 1
ATOM 4769 C C . ASP B 1 124 ? 59.284 62.637 -32.485 1.00 37.19 124 ASP B C 1
ATOM 4770 O O . ASP B 1 124 ? 59.175 62.409 -33.689 1.00 46.30 124 ASP B O 1
ATOM 4779 N N . TYR B 1 125 ? 59.480 61.674 -31.603 1.00 40.34 125 TYR B N 1
ATOM 4780 C CA . TYR B 1 125 ? 59.645 60.287 -32.006 1.00 35.96 125 TYR B CA 1
ATOM 4781 C C . TYR B 1 125 ? 58.274 59.646 -32.121 1.00 38.76 125 TYR B C 1
ATOM 4782 O O . TYR B 1 125 ? 57.460 59.735 -31.198 1.00 41.25 125 TYR B O 1
ATOM 4800 N N . ARG B 1 126 ? 58.026 59.030 -33.256 1.00 37.76 126 ARG B N 1
ATOM 4801 C CA . ARG B 1 126 ? 56.692 58.552 -33.585 1.00 45.55 126 ARG B CA 1
ATOM 4802 C C . ARG B 1 126 ? 56.491 57.030 -33.493 1.00 44.81 126 ARG B C 1
ATOM 4803 O O . ARG B 1 126 ? 55.373 56.556 -33.691 1.00 44.32 126 ARG B O 1
ATOM 4824 N N . GLN B 1 127 ? 57.532 56.258 -33.276 1.00 38.50 127 GLN B N 1
ATOM 4825 C CA . GLN B 1 127 ? 57.458 54.820 -33.539 1.00 39.44 127 GLN B CA 1
ATOM 4826 C C . GLN B 1 127 ? 57.472 54.019 -32.276 1.00 43.68 127 GLN B C 1
ATOM 4827 O O . GLN B 1 127 ? 56.875 54.460 -31.301 1.00 44.54 127 GLN B O 1
ATOM 4841 N N . GLY B 1 128 ? 58.221 52.929 -32.263 1.00 40.45 128 GLY B N 1
ATOM 4842 C CA . GLY B 1 128 ? 58.213 52.026 -31.135 1.00 52.76 128 GLY B CA 1
ATOM 4843 C C . GLY B 1 128 ? 59.514 51.959 -30.360 1.00 47.39 128 GLY B C 1
ATOM 4844 O O . GLY B 1 128 ? 60.185 52.967 -30.191 1.00 55.77 128 GLY B O 1
ATOM 4848 N N . ALA B 1 129 ? 59.858 50.784 -29.834 1.00 49.78 129 ALA B N 1
ATOM 4849 C CA . ALA B 1 129 ? 61.034 50.653 -28.981 1.00 51.20 129 ALA B CA 1
ATOM 4850 C C . ALA B 1 129 ? 62.246 51.351 -29.581 1.00 44.44 129 ALA B C 1
ATOM 4851 O O . ALA B 1 129 ? 62.496 51.280 -30.781 1.00 52.31 129 ALA B O 1
ATOM 4858 N N . VAL B 1 130 ? 63.034 51.950 -28.711 1.00 40.27 130 VAL B N 1
ATOM 4859 C CA . VAL B 1 130 ? 64.198 52.724 -29.105 1.00 48.60 130 VAL B CA 1
ATOM 4860 C C . VAL B 1 130 ? 65.451 52.025 -28.579 1.00 50.88 130 VAL B C 1
ATOM 4861 O O . VAL B 1 130 ? 65.562 51.759 -27.381 1.00 50.23 130 VAL B O 1
ATOM 4874 N N . GLU B 1 131 ? 66.415 51.789 -29.446 1.00 52.13 131 GLU B N 1
ATOM 4875 C CA . GLU B 1 131 ? 67.717 51.346 -28.956 1.00 57.57 131 GLU B CA 1
ATOM 4876 C C . GLU B 1 131 ? 68.477 52.515 -28.318 1.00 51.78 131 GLU B C 1
ATOM 4877 O O . GLU B 1 131 ? 68.527 53.617 -28.867 1.00 46.56 131 GLU B O 1
ATOM 4889 N N . ILE B 1 132 ? 69.108 52.265 -27.176 1.00 47.15 132 ILE B N 1
ATOM 4890 C CA . ILE B 1 132 ? 69.850 53.313 -26.480 1.00 49.42 132 ILE B CA 1
ATOM 4891 C C . ILE B 1 132 ? 70.814 54.019 -27.433 1.00 47.73 132 ILE B C 1
ATOM 4892 O O . ILE B 1 132 ? 70.933 55.259 -27.430 1.00 43.69 132 ILE B O 1
ATOM 4908 N N . ASP B 1 133 ? 71.487 53.257 -28.296 1.00 50.95 133 ASP B N 1
ATOM 4909 C CA . ASP B 1 133 ? 72.484 53.845 -29.183 1.00 52.77 133 ASP B CA 1
ATOM 4910 C C . ASP B 1 133 ? 71.867 54.590 -30.371 1.00 50.45 133 ASP B C 1
ATO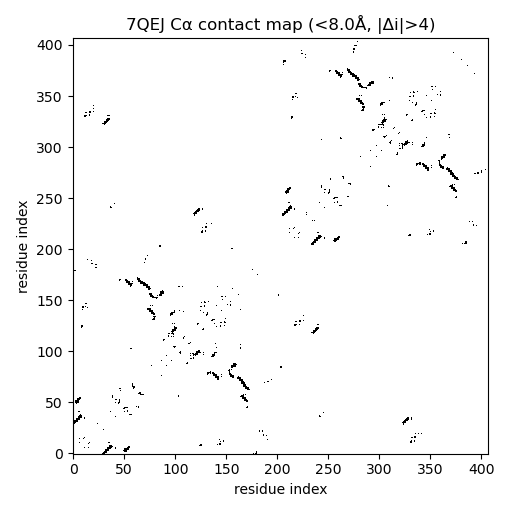M 4911 O O . ASP B 1 133 ? 72.586 55.274 -31.104 1.00 51.48 133 ASP B O 1
ATOM 4920 N N . SER B 1 134 ? 70.568 54.457 -30.614 1.00 47.36 134 SER B N 1
ATOM 4921 C CA . SER B 1 134 ? 69.918 55.230 -31.658 1.00 45.14 134 SER B CA 1
ATOM 4922 C C . SER B 1 134 ? 69.485 56.596 -31.154 1.00 47.18 134 SER B C 1
ATOM 4923 O O . SER B 1 134 ? 69.022 57.416 -31.947 1.00 44.86 134 SER B O 1
ATOM 4931 N N . ILE B 1 135 ? 69.635 56.862 -29.862 1.00 43.91 135 ILE B N 1
ATOM 4932 C CA . ILE B 1 135 ? 69.174 58.140 -29.317 1.00 42.31 135 ILE B CA 1
ATOM 4933 C C . ILE B 1 135 ? 70.108 59.265 -29.749 1.00 44.92 135 ILE B C 1
ATOM 4934 O O . ILE B 1 135 ? 71.337 59.125 -29.702 1.00 43.25 135 ILE B O 1
ATOM 4950 N N . ASP B 1 136 ? 69.531 60.413 -30.122 1.00 46.79 136 ASP B N 1
ATOM 4951 C CA . ASP B 1 136 ? 70.311 61.530 -30.667 1.00 49.38 136 ASP B CA 1
ATOM 4952 C C . ASP B 1 136 ? 70.909 62.324 -29.506 1.00 45.50 136 ASP B C 1
ATOM 4953 O O . ASP B 1 136 ? 70.183 62.990 -28.756 1.00 41.20 136 ASP B O 1
ATOM 4962 N N . GLN B 1 137 ? 72.241 62.236 -29.354 1.00 43.39 137 GLN B N 1
ATOM 4963 C CA . GLN B 1 137 ? 72.909 62.790 -28.185 1.00 44.55 137 GLN B CA 1
ATOM 4964 C C . GLN B 1 137 ? 72.904 64.308 -28.192 1.00 50.47 137 GLN B C 1
ATOM 4965 O O . GLN B 1 137 ? 73.118 64.919 -27.142 1.00 42.16 137 GLN B O 1
ATOM 4979 N N . GLN B 1 138 ? 72.661 64.920 -29.348 1.00 42.29 138 GLN B N 1
ATOM 4980 C CA . GLN B 1 138 ? 72.549 66.365 -29.413 1.00 45.55 138 GLN B CA 1
ATOM 4981 C C . GLN B 1 138 ? 71.236 66.870 -28.818 1.00 43.27 138 GLN B C 1
ATOM 4982 O O . GLN B 1 138 ? 71.156 68.042 -28.441 1.00 50.41 138 GLN B O 1
ATOM 4996 N N . ARG B 1 139 ? 70.201 66.025 -28.728 1.00 42.22 139 ARG B N 1
ATOM 4997 C CA . ARG B 1 139 ? 68.943 66.411 -28.108 1.00 38.59 139 ARG B CA 1
ATOM 4998 C C . ARG B 1 139 ? 68.780 65.876 -26.700 1.00 36.90 139 ARG B C 1
ATOM 4999 O O . ARG B 1 139 ? 67.711 66.047 -26.122 1.00 35.70 139 ARG B O 1
ATOM 5020 N N . TRP B 1 140 ? 69.775 65.146 -26.195 1.00 34.51 140 TRP B N 1
ATOM 5021 C CA . TRP B 1 140 ? 69.695 64.485 -24.904 1.00 29.97 140 TRP B CA 1
ATOM 5022 C C . TRP B 1 140 ? 69.632 65.545 -23.812 1.00 33.17 140 TRP B C 1
ATOM 5023 O O . TRP B 1 140 ? 70.429 66.489 -23.829 1.00 33.57 140 TRP B O 1
ATOM 5043 N N . ILE B 1 141 ? 68.676 65.381 -22.900 1.00 30.59 141 ILE B N 1
ATOM 5044 C CA . ILE B 1 141 ? 68.594 66.103 -21.627 1.00 36.73 141 ILE B CA 1
ATOM 5045 C C . ILE B 1 141 ? 69.115 65.166 -20.538 1.00 33.90 141 ILE B C 1
ATOM 5046 O O . ILE B 1 141 ? 68.508 64.131 -20.244 1.00 32.82 141 ILE B O 1
ATOM 5062 N N . SER B 1 142 ? 70.230 65.515 -19.949 1.00 31.08 142 SER B N 1
ATOM 5063 C CA . SER B 1 142 ? 70.817 64.668 -18.923 1.00 32.43 142 SER B CA 1
ATOM 5064 C C . SER B 1 142 ? 70.072 64.843 -17.593 1.00 34.86 142 SER B C 1
ATOM 5065 O O . SER B 1 142 ? 69.667 65.962 -17.237 1.00 38.45 142 SER B O 1
ATOM 5073 N N . PRO B 1 143 ? 69.770 63.776 -16.917 1.00 37.75 143 PRO B N 1
ATOM 5074 C CA . PRO B 1 143 ? 69.142 63.906 -15.602 1.00 50.24 143 PRO B CA 1
ATOM 5075 C C . PRO B 1 143 ? 70.089 64.179 -14.417 1.00 52.89 143 PRO B C 1
ATOM 5076 O O . PRO B 1 143 ? 69.697 63.967 -13.259 1.00 52.78 143 PRO B O 1
ATOM 5087 N N . GLY B 1 144 ? 71.319 64.660 -14.677 1.00 47.79 144 GLY B N 1
ATOM 5088 C CA . GLY B 1 144 ? 72.306 64.815 -13.615 1.00 56.46 144 GLY B CA 1
ATOM 5089 C C . GLY B 1 144 ? 72.871 63.487 -13.122 1.00 73.06 144 GLY B C 1
ATOM 5090 O O . GLY B 1 144 ? 72.942 62.499 -13.858 1.00 82.07 144 GLY B O 1
ATOM 5094 N N . LEU B 1 145 ? 73.283 63.475 -11.844 1.00 62.68 145 LEU B N 1
ATOM 5095 C CA A LEU B 1 145 ? 73.887 62.306 -11.208 0.45 66.76 145 LEU B CA 1
ATOM 5096 C CA B LEU B 1 145 ? 73.888 62.302 -11.209 0.55 66.78 145 LEU B CA 1
ATOM 5097 C C . LEU B 1 145 ? 72.905 61.736 -10.189 1.00 66.50 145 LEU B C 1
ATOM 5098 O O . LEU B 1 145 ? 72.697 62.325 -9.125 1.00 63.17 145 LEU B O 1
ATOM 5127 N N . ASP B 1 146 ? 72.304 60.595 -10.513 1.00 71.94 146 ASP B N 1
ATOM 5128 C CA . ASP B 1 146 ? 71.293 59.980 -9.653 1.00 73.18 146 ASP B CA 1
ATOM 5129 C C . ASP B 1 146 ? 71.264 58.492 -9.988 1.00 54.07 146 ASP B C 1
ATOM 5130 O O . ASP B 1 146 ? 72.085 57.996 -10.759 1.00 52.79 146 ASP B O 1
ATOM 5139 N N . SER B 1 147 ? 70.325 57.767 -9.394 1.00 63.65 147 SER B N 1
ATOM 5140 C CA . SER B 1 147 ? 70.225 56.332 -9.655 1.00 46.08 147 SER B CA 1
ATOM 5141 C C . SER B 1 147 ? 69.874 56.056 -11.116 1.00 49.41 147 SER B C 1
ATOM 5142 O O . SER B 1 147 ? 70.321 55.063 -11.696 1.00 50.12 147 SER B O 1
ATOM 5150 N N . LEU B 1 148 ? 69.002 56.894 -11.701 1.00 61.26 148 LEU B N 1
ATOM 5151 C CA . LEU B 1 148 ? 68.592 56.721 -13.094 1.00 52.82 148 LEU B CA 1
ATOM 5152 C C . LEU B 1 148 ? 69.789 56.856 -14.025 1.00 44.70 148 LEU B C 1
ATOM 5153 O O . LEU B 1 148 ? 69.962 56.069 -14.959 1.00 44.20 148 LEU B O 1
ATOM 5169 N N . SER B 1 149 ? 70.624 57.867 -13.786 1.00 49.88 149 SER B N 1
ATOM 5170 C CA . SER B 1 149 ? 71.749 58.105 -14.686 1.00 52.23 149 SER B CA 1
ATOM 5171 C C . SER B 1 149 ? 72.718 56.936 -14.643 1.00 47.28 149 SER B C 1
ATOM 5172 O O . SER B 1 149 ? 73.272 56.516 -15.673 1.00 47.68 149 SER B O 1
ATOM 5180 N N . THR B 1 150 ? 72.929 56.392 -13.447 1.00 52.94 150 THR B N 1
ATOM 5181 C CA . THR B 1 150 ? 73.794 55.236 -13.327 1.00 49.97 150 THR B CA 1
ATOM 5182 C C . THR B 1 150 ? 73.242 54.068 -14.121 1.00 48.39 150 THR B C 1
ATOM 5183 O O . THR B 1 150 ? 73.999 53.354 -14.765 1.00 47.47 150 THR B O 1
ATOM 5194 N N . ALA B 1 151 ? 71.909 53.894 -14.136 1.00 49.94 151 ALA B N 1
ATOM 5195 C CA . ALA B 1 151 ? 71.345 52.767 -14.886 1.00 41.63 151 ALA B CA 1
ATOM 5196 C C . ALA B 1 151 ? 71.541 52.951 -16.379 1.00 47.73 151 ALA B C 1
ATOM 5197 O O . ALA B 1 151 ? 71.806 51.987 -17.107 1.00 46.82 151 ALA B O 1
ATOM 5204 N N . ILE B 1 152 ? 71.431 54.201 -16.851 1.00 52.05 152 ILE B N 1
ATOM 5205 C CA . ILE B 1 152 ? 71.647 54.489 -18.266 1.00 43.20 152 ILE B CA 1
ATOM 5206 C C . ILE B 1 152 ? 73.117 54.323 -18.626 1.00 46.72 152 ILE B C 1
ATOM 5207 O O . ILE B 1 152 ? 73.457 53.836 -19.711 1.00 53.04 152 ILE B O 1
ATOM 5223 N N . ALA B 1 153 ? 74.024 54.726 -17.725 1.00 51.53 153 ALA B N 1
ATOM 5224 C CA . ALA B 1 153 ? 75.441 54.741 -18.072 1.00 49.88 153 ALA B CA 1
ATOM 5225 C C . ALA B 1 153 ? 75.997 53.336 -18.217 1.00 52.26 153 ALA B C 1
ATOM 5226 O O . ALA B 1 153 ? 77.013 53.148 -18.899 1.00 58.91 153 ALA B O 1
ATOM 5233 N N . ALA B 1 154 ? 75.329 52.344 -17.629 1.00 57.91 154 ALA B N 1
ATOM 5234 C CA . ALA B 1 154 ? 75.729 50.960 -17.813 1.00 59.76 154 ALA B CA 1
ATOM 5235 C C . ALA B 1 154 ? 75.490 50.505 -19.242 1.00 62.21 154 ALA B C 1
ATOM 5236 O O . ALA B 1 154 ? 75.991 49.452 -19.633 1.00 59.00 154 ALA B O 1
ATOM 5243 N N . HIS B 1 155 ? 74.727 51.270 -20.029 1.00 58.04 155 HIS B N 1
ATOM 5244 C CA . HIS B 1 155 ? 74.449 50.905 -21.415 1.00 60.45 155 HIS B CA 1
ATOM 5245 C C . HIS B 1 155 ? 74.980 51.916 -22.418 1.00 54.00 155 HIS B C 1
ATOM 5246 O O . HIS B 1 155 ? 75.370 51.523 -23.524 1.00 55.83 155 HIS B O 1
ATOM 5260 N N . ARG B 1 156 ? 75.047 53.200 -22.045 1.00 53.10 156 ARG B N 1
ATOM 5261 C CA . ARG B 1 156 ? 75.619 54.225 -22.903 1.00 49.94 156 ARG B CA 1
ATOM 5262 C C . ARG B 1 156 ? 76.029 55.416 -22.049 1.00 48.26 156 ARG B C 1
ATOM 5263 O O . ARG B 1 156 ? 75.283 55.849 -21.169 1.00 47.45 156 ARG B O 1
ATOM 5284 N N . VAL B 1 157 ? 77.176 55.983 -22.381 1.00 53.61 157 VAL B N 1
ATOM 5285 C CA . VAL B 1 157 ? 77.727 57.145 -21.697 1.00 47.84 157 VAL B CA 1
ATOM 5286 C C . VAL B 1 157 ? 77.466 58.364 -22.584 1.00 45.05 157 VAL B C 1
ATOM 5287 O O . VAL B 1 157 ? 78.174 58.594 -23.574 1.00 49.06 157 VAL B O 1
ATOM 5300 N N . PHE B 1 158 ? 76.431 59.145 -22.241 1.00 43.79 158 PHE B N 1
ATOM 5301 C CA . PHE B 1 158 ? 76.105 60.313 -23.045 1.00 45.85 158 PHE B CA 1
ATOM 5302 C C . PHE B 1 158 ? 77.093 61.449 -22.779 1.00 42.03 158 PHE B C 1
ATOM 5303 O O . PHE B 1 158 ? 77.353 61.775 -21.617 1.00 52.76 158 PHE B O 1
ATOM 5320 N N . PRO B 1 159 ? 77.604 62.108 -23.801 1.00 42.03 159 PRO B N 1
ATOM 5321 C CA . PRO B 1 159 ? 78.486 63.246 -23.554 1.00 43.96 159 PRO B CA 1
ATOM 5322 C C . PRO B 1 159 ? 77.724 64.390 -22.884 1.00 47.71 159 PRO B C 1
ATOM 5323 O O . PRO B 1 159 ? 76.493 64.382 -22.747 1.00 44.37 159 PRO B O 1
ATOM 5334 N N . ALA B 1 160 ? 78.483 65.400 -22.476 1.00 44.40 160 ALA B N 1
ATOM 5335 C CA . ALA B 1 160 ? 77.877 66.557 -21.830 1.00 46.31 160 ALA B CA 1
ATOM 5336 C C . ALA B 1 160 ? 76.973 67.286 -22.812 1.00 44.32 160 ALA B C 1
ATOM 5337 O O . ALA B 1 160 ? 77.295 67.463 -23.988 1.00 46.16 160 ALA B O 1
ATOM 5344 N N . THR B 1 161 ? 75.860 67.773 -22.303 1.00 44.07 161 THR B N 1
ATOM 5345 C CA . THR B 1 161 ? 74.829 68.384 -23.109 1.00 41.98 161 THR B CA 1
ATOM 5346 C C . THR B 1 161 ? 74.575 69.799 -22.596 1.00 44.85 161 THR B C 1
ATOM 5347 O O . THR B 1 161 ? 74.963 70.152 -21.485 1.00 42.60 161 THR B O 1
ATOM 5358 N N . GLY B 1 162 ? 73.859 70.596 -23.392 1.00 41.32 162 GLY B N 1
ATOM 5359 C CA . GLY B 1 162 ? 73.518 71.943 -22.958 1.00 49.09 162 GLY B CA 1
ATOM 5360 C C . GLY B 1 162 ? 72.500 71.991 -21.838 1.00 46.46 162 GLY B C 1
ATOM 5361 O O . GLY B 1 162 ? 72.449 72.983 -21.099 1.00 46.64 162 GLY B O 1
ATOM 5365 N N . LEU B 1 163 ? 71.693 70.950 -21.705 1.00 39.62 163 LEU B N 1
ATOM 5366 C CA . LEU B 1 163 ? 70.570 70.937 -20.772 1.00 41.43 163 LEU B CA 1
ATOM 5367 C C . LEU B 1 163 ? 70.715 69.793 -19.787 1.00 40.38 163 LEU B C 1
ATOM 5368 O O . LEU B 1 163 ? 70.824 68.616 -20.177 1.00 35.57 163 LEU B O 1
ATOM 5384 N N . ASN B 1 164 ? 70.705 70.126 -18.502 1.00 32.80 164 ASN B N 1
ATOM 5385 C CA . ASN B 1 164 ? 70.726 69.120 -17.450 1.00 34.63 164 ASN B CA 1
ATOM 5386 C C . ASN B 1 164 ? 69.530 69.354 -16.531 1.00 32.82 164 ASN B C 1
ATOM 5387 O O . ASN B 1 164 ? 69.366 70.453 -16.004 1.00 33.90 164 ASN B O 1
ATOM 5398 N N . VAL B 1 165 ? 68.680 68.367 -16.365 1.00 32.02 165 VAL B N 1
ATOM 5399 C CA . VAL B 1 165 ? 67.451 68.623 -15.614 1.00 29.83 165 VAL B CA 1
ATOM 5400 C C . VAL B 1 165 ? 67.279 67.516 -14.611 1.00 35.50 165 VAL B C 1
ATOM 5401 O O . VAL B 1 165 ? 67.026 66.376 -15.000 1.00 37.08 165 VAL B O 1
ATOM 5414 N N . GLU B 1 166 ? 67.387 67.853 -13.309 1.00 27.75 166 GLU B N 1
ATOM 5415 C CA . GLU B 1 166 ? 67.558 66.906 -12.225 1.00 29.81 166 GLU B CA 1
ATOM 5416 C C . GLU B 1 166 ? 66.290 66.586 -11.478 1.00 29.46 166 GLU B C 1
ATOM 5417 O O . GLU B 1 166 ? 66.325 65.738 -10.584 1.00 31.35 166 GLU B O 1
ATOM 5429 N N . THR B 1 167 ? 65.135 67.150 -11.904 1.00 24.64 167 THR B N 1
ATOM 5430 C CA . THR B 1 167 ? 63.833 66.765 -11.392 1.00 27.04 167 THR B CA 1
ATOM 5431 C C . THR B 1 167 ? 62.922 66.240 -12.490 1.00 23.74 167 THR B C 1
ATOM 5432 O O . THR B 1 167 ? 62.699 66.891 -13.523 1.00 23.67 167 THR B O 1
ATOM 5443 N N . CYS B 1 168 ? 62.321 65.087 -12.236 1.00 26.97 168 CYS B N 1
ATOM 5444 C CA . CYS B 1 168 ? 61.654 64.384 -13.320 1.00 27.03 168 CYS B CA 1
ATOM 5445 C C . CYS B 1 168 ? 60.567 65.235 -13.953 1.00 27.38 168 CYS B C 1
ATOM 5446 O O . CYS B 1 168 ? 60.462 65.316 -15.182 1.00 24.66 168 CYS B O 1
ATOM 5454 N N . TYR B 1 169 ? 59.696 65.864 -13.145 1.00 22.22 169 TYR B N 1
ATOM 5455 C CA . TYR B 1 169 ? 58.613 66.569 -13.803 1.00 24.53 169 TYR B CA 1
ATOM 5456 C C . TYR B 1 169 ? 59.121 67.803 -14.538 1.00 24.55 169 TYR B C 1
ATOM 5457 O O . TYR B 1 169 ? 58.469 68.248 -15.492 1.00 23.93 169 TYR B O 1
ATOM 5475 N N . MET B 1 170 ? 60.280 68.361 -14.160 1.00 23.79 170 MET B N 1
ATOM 5476 C CA . MET B 1 170 ? 60.774 69.493 -14.915 1.00 23.82 170 MET B CA 1
ATOM 5477 C C . MET B 1 170 ? 61.269 69.022 -16.272 1.00 25.99 170 MET B C 1
ATOM 5478 O O . MET B 1 170 ? 61.039 69.676 -17.301 1.00 28.76 170 MET B O 1
ATOM 5492 N N . ALA B 1 171 ? 61.969 67.899 -16.297 1.00 23.67 171 ALA B N 1
ATOM 5493 C CA . ALA B 1 171 ? 62.387 67.311 -17.567 1.00 23.50 171 ALA B CA 1
ATOM 5494 C C . ALA B 1 171 ? 61.202 66.991 -18.480 1.00 27.82 171 ALA B C 1
ATOM 5495 O O . ALA B 1 171 ? 61.300 67.180 -19.687 1.00 28.29 171 ALA B O 1
ATOM 5502 N N . MET B 1 172 ? 60.077 66.522 -17.931 1.00 25.34 172 MET B N 1
ATOM 5503 C CA . MET B 1 172 ? 58.937 66.164 -18.743 1.00 26.72 172 MET B CA 1
ATOM 5504 C C . MET B 1 172 ? 58.365 67.394 -19.392 1.00 29.68 172 MET B C 1
ATOM 5505 O O . MET B 1 172 ? 57.826 67.346 -20.511 1.00 27.93 172 MET B O 1
ATOM 5519 N N . GLU B 1 173 ? 58.496 68.552 -18.712 1.00 26.50 173 GLU B N 1
ATOM 5520 C CA . GLU B 1 173 ? 58.051 69.804 -19.306 1.00 29.73 173 GLU B CA 1
ATOM 5521 C C . GLU B 1 173 ? 58.924 70.181 -20.489 1.00 26.72 173 GLU B C 1
ATOM 5522 O O . GLU B 1 173 ? 58.424 70.643 -21.515 1.00 29.91 173 GLU B O 1
ATOM 5534 N N . PHE B 1 174 ? 60.233 70.053 -20.359 1.00 26.77 174 PHE B N 1
ATOM 5535 C CA . PHE B 1 174 ? 61.079 70.344 -21.522 1.00 29.99 174 PHE B CA 1
ATOM 5536 C C . PHE B 1 174 ? 60.787 69.381 -22.685 1.00 32.69 174 PHE B C 1
ATOM 5537 O O . PHE B 1 174 ? 60.815 69.776 -23.853 1.00 29.57 174 PHE B O 1
ATOM 5554 N N . VAL B 1 175 ? 60.482 68.129 -22.378 1.00 29.05 175 VAL B N 1
ATOM 5555 C CA . VAL B 1 175 ? 60.152 67.173 -23.440 1.00 28.87 175 VAL B CA 1
ATOM 5556 C C . VAL B 1 175 ? 58.838 67.542 -24.117 1.00 31.53 175 VAL B C 1
ATOM 5557 O O . VAL B 1 175 ? 58.725 67.512 -25.348 1.00 30.92 175 VAL B O 1
ATOM 5570 N N . LYS B 1 176 ? 57.818 67.879 -23.335 1.00 29.12 176 LYS B N 1
ATOM 5571 C CA A LYS B 1 176 ? 56.530 68.244 -23.929 0.60 36.73 176 LYS B CA 1
ATOM 5572 C CA B LYS B 1 176 ? 56.527 68.269 -23.918 0.40 36.62 176 LYS B CA 1
ATOM 5573 C C . LYS B 1 176 ? 56.653 69.505 -24.792 1.00 32.19 176 LYS B C 1
ATOM 5574 O O . LYS B 1 176 ? 55.893 69.674 -25.741 1.00 36.58 176 LYS B O 1
ATOM 5609 N N . ARG B 1 177 ? 57.612 70.375 -24.513 1.00 34.64 177 ARG B N 1
ATOM 5610 C CA . ARG B 1 177 ? 57.816 71.576 -25.328 1.00 35.54 177 ARG B CA 1
ATOM 5611 C C . ARG B 1 177 ? 58.759 71.340 -26.499 1.00 38.40 177 ARG B C 1
ATOM 5612 O O . ARG B 1 177 ? 59.097 72.293 -27.208 1.00 37.97 177 ARG B O 1
ATOM 5633 N N . GLY B 1 178 ? 59.197 70.115 -26.692 1.00 33.42 178 GLY B N 1
ATOM 5634 C CA . GLY B 1 178 ? 60.001 69.769 -27.852 1.00 38.20 178 GLY B CA 1
ATOM 5635 C C . GLY B 1 178 ? 61.463 70.090 -27.724 1.00 36.56 178 GLY B C 1
ATOM 5636 O O . GLY B 1 178 ? 62.175 70.156 -28.732 1.00 34.22 178 GLY B O 1
ATOM 5640 N N . VAL B 1 179 ? 61.938 70.356 -26.514 1.00 31.54 179 VAL B N 1
ATOM 5641 C CA . VAL B 1 179 ? 63.298 70.841 -26.396 1.00 30.81 179 VAL B CA 1
ATOM 5642 C C . VAL B 1 179 ? 64.309 69.720 -26.460 1.00 34.07 179 VAL B C 1
ATOM 5643 O O . VAL B 1 179 ? 65.445 69.926 -26.896 1.00 37.21 179 VAL B O 1
ATOM 5656 N N . GLY B 1 180 ? 63.961 68.560 -25.958 1.00 31.49 180 GLY B N 1
ATOM 5657 C CA . GLY B 1 180 ? 64.884 67.457 -26.089 1.00 31.88 180 GLY B CA 1
ATOM 5658 C C . GLY B 1 180 ? 64.237 66.176 -25.653 1.00 29.79 180 GLY B C 1
ATOM 5659 O O . GLY B 1 180 ? 63.015 66.085 -25.492 1.00 29.62 180 GLY B O 1
ATOM 5663 N N . CYS B 1 181 ? 65.071 65.148 -25.545 1.00 30.34 181 CYS B N 1
ATOM 5664 C CA . CYS B 1 181 ? 64.604 63.812 -25.212 1.00 32.54 181 CYS B CA 1
ATOM 5665 C C . CYS B 1 181 ? 65.281 63.310 -23.945 1.00 31.02 181 CYS B C 1
ATOM 5666 O O . CYS B 1 181 ? 66.323 63.800 -23.521 1.00 31.47 181 CYS B O 1
ATOM 5674 N N . CYS B 1 182 ? 64.690 62.308 -23.322 1.00 28.92 182 CYS B N 1
ATOM 5675 C CA A CYS B 1 182 ? 65.234 61.807 -22.063 0.63 29.92 182 CYS B CA 1
ATOM 5676 C CA B CYS B 1 182 ? 65.381 61.734 -22.178 0.37 30.56 182 CYS B CA 1
ATOM 5677 C C . CYS B 1 182 ? 64.834 60.352 -21.910 1.00 31.90 182 CYS B C 1
ATOM 5678 O O . CYS B 1 182 ? 63.987 59.852 -22.638 1.00 30.08 182 CYS B O 1
ATOM 5693 N N . ILE B 1 183 ? 65.443 59.695 -20.929 1.00 31.00 183 ILE B N 1
ATOM 5694 C CA . ILE B 1 183 ? 64.969 58.429 -20.402 1.00 30.70 183 ILE B CA 1
ATOM 5695 C C . ILE B 1 183 ? 64.532 58.707 -18.975 1.00 33.69 183 ILE B C 1
ATOM 5696 O O . ILE B 1 183 ? 65.221 59.414 -18.235 1.00 37.47 183 ILE B O 1
ATOM 5712 N N . THR B 1 184 ? 63.342 58.246 -18.636 1.00 33.80 184 THR B N 1
ATOM 5713 C CA . THR B 1 184 ? 62.782 58.484 -17.317 1.00 31.45 184 THR B CA 1
ATOM 5714 C C . THR B 1 184 ? 62.042 57.253 -16.799 1.00 35.41 184 THR B C 1
ATOM 5715 O O . THR B 1 184 ? 61.848 56.284 -17.517 1.00 30.40 184 THR B O 1
ATOM 5726 N N . ASP B 1 185 ? 61.587 57.321 -15.541 1.00 32.62 185 ASP B N 1
ATOM 5727 C CA . ASP B 1 185 ? 60.772 56.244 -14.982 1.00 35.50 185 ASP B CA 1
ATOM 5728 C C . ASP B 1 185 ? 59.375 56.370 -15.520 1.00 31.22 185 ASP B C 1
ATOM 5729 O O . ASP B 1 185 ? 58.964 57.438 -15.942 1.00 31.79 185 ASP B O 1
ATOM 5738 N N . ILE B 1 186 ? 58.668 55.239 -15.568 1.00 32.21 186 ILE B N 1
ATOM 5739 C CA . ILE B 1 186 ? 57.335 55.185 -16.165 1.00 30.88 186 ILE B CA 1
ATOM 5740 C C . ILE B 1 186 ? 56.346 56.075 -15.437 1.00 27.67 186 ILE B C 1
ATOM 5741 O O . ILE B 1 186 ? 55.411 56.606 -16.060 1.00 31.35 186 ILE B O 1
ATOM 5757 N N . PHE B 1 187 ? 56.537 56.307 -14.139 1.00 32.81 187 PHE B N 1
ATOM 5758 C CA . PHE B 1 187 ? 55.557 57.084 -13.351 1.00 32.52 187 PHE B CA 1
ATOM 5759 C C . PHE B 1 187 ? 55.538 58.541 -13.766 1.00 34.77 187 PHE B C 1
ATOM 5760 O O . PHE B 1 187 ? 54.467 59.140 -14.017 1.00 30.41 187 PHE B O 1
ATOM 5777 N N . SER B 1 188 ? 56.719 59.151 -13.839 1.00 32.45 188 SER B N 1
ATOM 5778 C CA . SER B 1 188 ? 56.746 60.544 -14.221 1.00 31.24 188 SER B CA 1
ATOM 5779 C C . SER B 1 188 ? 56.330 60.708 -15.671 1.00 28.80 188 SER B C 1
ATOM 5780 O O . SER B 1 188 ? 55.653 61.684 -16.027 1.00 32.41 188 SER B O 1
ATOM 5788 N N . ALA B 1 189 ? 56.658 59.726 -16.518 1.00 32.21 189 ALA B N 1
ATOM 5789 C CA . ALA B 1 189 ? 56.263 59.810 -17.925 1.00 29.65 189 ALA B CA 1
ATOM 5790 C C . ALA B 1 189 ? 54.758 59.758 -18.087 1.00 30.16 189 ALA B C 1
ATOM 5791 O O . ALA B 1 189 ? 54.166 60.561 -18.818 1.00 32.46 189 ALA B O 1
ATOM 5798 N N . ARG B 1 190 ? 54.117 58.793 -17.437 1.00 33.74 190 ARG B N 1
ATOM 5799 C CA A ARG B 1 190 ? 52.673 58.655 -17.541 0.55 38.44 190 ARG B CA 1
ATOM 5800 C CA B ARG B 1 190 ? 52.670 58.656 -17.542 0.45 38.45 190 ARG B CA 1
ATOM 5801 C C . ARG B 1 190 ? 51.954 59.873 -16.992 1.00 36.23 190 ARG B C 1
ATOM 5802 O O . ARG B 1 190 ? 50.900 60.277 -17.521 1.00 36.20 190 ARG B O 1
ATOM 5841 N N . HIS B 1 191 ? 52.522 60.475 -15.967 1.00 37.84 191 HIS B N 1
ATOM 5842 C CA . HIS B 1 191 ? 51.856 61.572 -15.297 1.00 39.90 191 HIS B CA 1
ATOM 5843 C C . HIS B 1 191 ? 51.810 62.822 -16.162 1.00 38.77 191 HIS B C 1
ATOM 5844 O O . HIS B 1 191 ? 50.806 63.518 -16.173 1.00 36.23 191 HIS B O 1
ATOM 5858 N N . SER B 1 192 ? 52.913 63.165 -16.845 1.00 37.11 192 SER B N 1
ATOM 5859 C CA . SER B 1 192 ? 52.977 64.442 -17.539 1.00 40.26 192 SER B CA 1
ATOM 5860 C C . SER B 1 192 ? 52.823 64.347 -19.044 1.00 37.47 192 SER B C 1
ATOM 5861 O O . SER B 1 192 ? 52.504 65.366 -19.674 1.00 37.27 192 SER B O 1
ATOM 5869 N N . LEU B 1 193 ? 53.084 63.198 -19.650 1.00 34.40 193 LEU B N 1
ATOM 5870 C CA . LEU B 1 193 ? 53.094 63.056 -21.098 1.00 35.57 193 LEU B CA 1
ATOM 5871 C C . LEU B 1 193 ? 51.912 62.218 -21.592 1.00 33.70 193 LEU B C 1
ATOM 5872 O O . LEU B 1 193 ? 51.434 61.321 -20.900 1.00 37.86 193 LEU B O 1
ATOM 5888 N N . THR B 1 194 ? 51.522 62.486 -22.827 1.00 38.70 194 THR B N 1
ATOM 5889 C CA . THR B 1 194 ? 50.542 61.670 -23.517 1.00 48.13 194 THR B CA 1
ATOM 5890 C C . THR B 1 194 ? 51.195 60.370 -23.952 1.00 46.68 194 THR B C 1
ATOM 5891 O O . THR B 1 194 ? 52.393 60.334 -24.239 1.00 42.50 194 THR B O 1
ATOM 5902 N N . PRO B 1 195 ? 50.432 59.294 -24.039 1.00 49.35 195 PRO B N 1
ATOM 5903 C CA . PRO B 1 195 ? 51.077 58.001 -24.318 1.00 48.43 195 PRO B CA 1
ATOM 5904 C C . PRO B 1 195 ? 51.922 58.033 -25.569 1.00 48.73 195 PRO B C 1
ATOM 5905 O O . PRO B 1 195 ? 52.897 57.272 -25.670 1.00 45.61 195 PRO B O 1
ATOM 5916 N N . GLU B 1 196 ? 51.584 58.879 -26.537 1.00 46.06 196 GLU B N 1
ATOM 5917 C CA . GLU B 1 196 ? 52.334 58.928 -27.787 1.00 50.64 196 GLU B CA 1
ATOM 5918 C C . GLU B 1 196 ? 53.795 59.312 -27.567 1.00 42.98 196 GLU B C 1
ATOM 5919 O O . GLU B 1 196 ? 54.644 59.075 -28.441 1.00 42.07 196 GLU B O 1
ATOM 5930 N N . MET B 1 197 ? 54.082 60.015 -26.482 1.00 38.37 197 MET B N 1
ATOM 5931 C CA . MET B 1 197 ? 55.454 60.463 -26.304 1.00 36.32 197 MET B CA 1
ATOM 5932 C C . MET B 1 197 ? 56.326 59.494 -25.500 1.00 37.87 197 MET B C 1
ATOM 5933 O O . MET B 1 197 ? 57.484 59.831 -25.229 1.00 32.48 197 MET B O 1
ATOM 5946 N N . ILE B 1 198 ? 55.801 58.302 -25.141 1.00 33.20 198 ILE B N 1
ATOM 5947 C CA . ILE B 1 198 ? 56.439 57.352 -24.229 1.00 33.41 198 ILE B CA 1
ATOM 5948 C C . ILE B 1 198 ? 56.787 56.097 -25.024 1.00 32.62 198 ILE B C 1
ATOM 5949 O O . ILE B 1 198 ? 55.926 55.512 -25.696 1.00 35.47 198 ILE B O 1
ATOM 5965 N N . HIS B 1 199 ? 58.031 55.658 -24.913 1.00 28.38 199 HIS B N 1
ATOM 5966 C CA . HIS B 1 199 ? 58.546 54.560 -25.700 1.00 33.39 199 HIS B CA 1
ATOM 5967 C C . HIS B 1 199 ? 59.387 53.619 -24.844 1.00 33.46 199 HIS B C 1
ATOM 5968 O O . HIS B 1 199 ? 60.177 54.056 -24.004 1.00 33.86 199 HIS B O 1
ATOM 5982 N N . GLN B 1 200 ? 59.245 52.320 -25.117 1.00 37.01 200 GLN B N 1
ATOM 5983 C CA . GLN B 1 200 ? 60.079 51.375 -24.408 1.00 39.87 200 GLN B CA 1
ATOM 5984 C C . GLN B 1 200 ? 61.483 51.446 -25.001 1.00 44.20 200 GLN B C 1
ATOM 5985 O O . GLN B 1 200 ? 61.683 51.920 -26.127 1.00 40.50 200 GLN B O 1
ATOM 5999 N N . ILE B 1 201 ? 62.471 51.002 -24.201 1.00 42.25 201 ILE B N 1
ATOM 6000 C CA . ILE B 1 201 ? 63.865 50.860 -24.613 1.00 46.65 201 ILE B CA 1
ATOM 6001 C C . ILE B 1 201 ? 64.087 49.419 -25.078 1.00 45.03 201 ILE B C 1
ATOM 6002 O O . ILE B 1 201 ? 63.396 48.502 -24.617 1.00 45.79 201 ILE B O 1
ATOM 6018 N N . SER B 1 202 ? 65.045 49.234 -25.990 1.00 48.82 202 SER B N 1
ATOM 6019 C CA . SER B 1 202 ? 65.552 47.924 -26.419 1.00 54.37 202 SER B CA 1
ATOM 6020 C C . SER B 1 202 ? 67.074 47.930 -26.257 1.00 60.58 202 SER B C 1
ATOM 6021 O O . SER B 1 202 ? 67.785 48.635 -27.001 1.00 71.43 202 SER B O 1
ATOM 6029 N N . PRO B 1 203 ? 67.634 47.143 -25.340 1.00 60.43 203 PRO B N 1
ATOM 6030 C CA . PRO B 1 203 ? 66.962 46.144 -24.515 1.00 57.70 203 PRO B CA 1
ATOM 6031 C C . PRO B 1 203 ? 66.152 46.831 -23.386 1.00 51.83 203 PRO B C 1
ATOM 6032 O O . PRO B 1 203 ? 66.544 47.927 -22.973 1.00 44.34 203 PRO B O 1
ATOM 6043 N N . PRO B 1 204 ? 65.081 46.200 -22.889 1.00 50.70 204 PRO B N 1
ATOM 6044 C CA . PRO B 1 204 ? 64.258 46.827 -21.840 1.00 48.65 204 PRO B CA 1
ATOM 6045 C C . PRO B 1 204 ? 65.125 47.124 -20.624 1.00 46.59 204 PRO B C 1
ATOM 6046 O O . PRO B 1 204 ? 65.971 46.320 -20.230 1.00 47.74 204 PRO B O 1
ATOM 6057 N N . MET B 1 205 ? 64.959 48.323 -20.088 1.00 42.12 205 MET B N 1
ATOM 6058 C CA . MET B 1 205 ? 65.678 48.778 -18.920 1.00 42.81 205 MET B CA 1
ATOM 6059 C C . MET B 1 205 ? 64.721 48.875 -17.744 1.00 38.04 205 MET B C 1
ATOM 6060 O O . MET B 1 205 ? 63.561 49.272 -17.887 1.00 35.89 205 MET B O 1
ATOM 6074 N N . LYS B 1 206 ? 65.252 48.653 -16.557 1.00 39.49 206 LYS B N 1
ATOM 6075 C CA A LYS B 1 206 ? 64.460 48.814 -15.348 0.62 37.14 206 LYS B CA 1
ATOM 6076 C CA B LYS B 1 206 ? 64.463 48.820 -15.349 0.38 37.22 206 LYS B CA 1
ATOM 6077 C C . LYS B 1 206 ? 65.351 49.400 -14.256 1.00 36.65 206 LYS B C 1
ATOM 6078 O O . LYS B 1 206 ? 66.584 49.414 -14.363 1.00 39.89 206 LYS B O 1
ATOM 6113 N N . ILE B 1 207 ? 64.716 49.912 -13.209 1.00 35.32 207 ILE B N 1
ATOM 6114 C CA . ILE B 1 207 ? 65.416 50.270 -11.988 1.00 36.23 207 ILE B CA 1
ATOM 6115 C C . ILE B 1 207 ? 64.615 49.714 -10.815 1.00 34.89 207 ILE B C 1
ATOM 6116 O O . ILE B 1 207 ? 63.395 49.561 -10.918 1.00 36.82 207 ILE B O 1
ATOM 6132 N N . ASP B 1 208 ? 65.294 49.364 -9.718 1.00 32.92 208 ASP B N 1
ATOM 6133 C CA . ASP B 1 208 ? 64.602 48.766 -8.565 1.00 30.59 208 ASP B CA 1
ATOM 6134 C C . ASP B 1 208 ? 64.043 49.833 -7.643 1.00 30.37 208 ASP B C 1
ATOM 6135 O O . ASP B 1 208 ? 64.691 50.858 -7.391 1.00 31.83 208 ASP B O 1
ATOM 6144 N N . LEU B 1 209 ? 62.836 49.594 -7.133 1.00 24.89 209 LEU B N 1
ATOM 6145 C CA . LEU B 1 209 ? 62.167 50.464 -6.167 1.00 23.38 209 LEU B CA 1
ATOM 6146 C C . LEU B 1 209 ? 62.311 49.913 -4.770 1.00 25.78 209 LEU B C 1
ATOM 6147 O O . LEU B 1 209 ? 61.984 48.733 -4.535 1.00 25.09 209 LEU B O 1
ATOM 6163 N N . TYR B 1 210 ? 62.787 50.730 -3.850 1.00 21.47 210 TYR B N 1
ATOM 6164 C CA . TYR B 1 210 ? 63.037 50.275 -2.485 1.00 22.77 210 TYR B CA 1
ATOM 6165 C C . TYR B 1 210 ? 62.221 51.097 -1.504 1.00 26.19 210 TYR B C 1
ATOM 6166 O O . TYR B 1 210 ? 61.987 52.295 -1.706 1.00 23.41 210 TYR B O 1
ATOM 6184 N N . LEU B 1 211 ? 61.860 50.458 -0.392 1.00 19.94 211 LEU B N 1
ATOM 6185 C CA . LEU B 1 211 ? 61.338 51.126 0.796 1.00 21.81 211 LEU B CA 1
ATOM 6186 C C . LEU B 1 211 ? 62.442 51.098 1.856 1.00 24.00 211 LEU B C 1
ATOM 6187 O O . LEU B 1 211 ? 62.884 50.025 2.282 1.00 24.57 211 LEU B O 1
ATOM 6203 N N . LEU B 1 212 ? 62.913 52.274 2.295 1.00 22.41 212 LEU B N 1
ATOM 6204 C CA . LEU B 1 212 ? 64.026 52.353 3.231 1.00 18.82 212 LEU B CA 1
ATOM 6205 C C . LEU B 1 212 ? 63.508 52.694 4.622 1.00 26.43 212 LEU B C 1
ATOM 6206 O O . LEU B 1 212 ? 62.538 53.445 4.763 1.00 25.17 212 LEU B O 1
ATOM 6222 N N A ARG B 1 213 ? 64.167 52.151 5.646 0.34 25.96 213 ARG B N 1
ATOM 6223 N N B ARG B 1 213 ? 64.183 52.189 5.646 0.66 25.63 213 ARG B N 1
ATOM 6224 C CA A ARG B 1 213 ? 63.835 52.448 7.033 0.34 26.00 213 ARG B CA 1
ATOM 6225 C CA B ARG B 1 213 ? 63.823 52.450 7.046 0.66 25.61 213 ARG B CA 1
ATOM 6226 C C A ARG B 1 213 ? 65.117 52.337 7.843 0.34 28.31 213 ARG B C 1
ATOM 6227 C C B ARG B 1 213 ? 65.119 52.392 7.830 0.66 28.26 213 ARG B C 1
ATOM 6228 O O A ARG B 1 213 ? 66.086 51.710 7.422 0.34 28.37 213 ARG B O 1
ATOM 6229 O O B ARG B 1 213 ? 66.111 51.851 7.374 0.66 28.26 213 ARG B O 1
ATOM 6270 N N . ARG B 1 214 ? 65.124 52.964 9.012 1.00 30.78 214 ARG B N 1
ATOM 6271 C CA A ARG B 1 214 ? 66.287 52.852 9.882 0.65 31.56 214 ARG B CA 1
ATOM 6272 C CA C ARG B 1 214 ? 66.272 52.857 9.886 0.35 31.71 214 ARG B CA 1
ATOM 6273 C C . ARG B 1 214 ? 66.393 51.419 10.416 1.00 31.05 214 ARG B C 1
ATOM 6274 O O . ARG B 1 214 ? 65.404 50.838 10.838 1.00 33.90 214 ARG B O 1
ATOM 6314 N N . ALA B 1 215 ? 67.615 50.879 10.412 1.00 31.42 215 ALA B N 1
ATOM 6315 C CA . ALA B 1 215 ? 67.885 49.555 10.958 1.00 36.09 215 ALA B CA 1
ATOM 6316 C C . ALA B 1 215 ? 67.744 49.505 12.465 1.00 47.30 215 ALA B C 1
ATOM 6317 O O . ALA B 1 215 ? 67.498 48.435 13.003 1.00 53.26 215 ALA B O 1
ATOM 6324 N N . ASP B 1 216 ? 67.878 50.636 13.171 1.00 36.23 216 ASP B N 1
ATOM 6325 C CA . ASP B 1 216 ? 67.918 50.606 14.630 1.00 41.12 216 ASP B CA 1
ATOM 6326 C C . ASP B 1 216 ? 66.630 51.099 15.299 1.00 53.71 216 ASP B C 1
ATOM 6327 O O . ASP B 1 216 ? 66.649 51.385 16.510 1.00 63.36 216 ASP B O 1
ATOM 6336 N N . ALA B 1 217 ? 65.529 51.218 14.553 1.00 49.37 217 ALA B N 1
ATOM 6337 C CA . ALA B 1 217 ? 64.260 51.726 15.064 1.00 57.30 217 ALA B CA 1
ATOM 6338 C C . ALA B 1 217 ? 63.135 50.763 14.701 1.00 45.36 217 ALA B C 1
ATOM 6339 O O . ALA B 1 217 ? 62.984 50.374 13.546 1.00 55.90 217 ALA B O 1
ATOM 6346 N N . SER B 1 218 ? 62.348 50.396 15.691 1.00 44.34 218 SER B N 1
ATOM 6347 C CA . SER B 1 218 ? 61.237 49.493 15.484 1.00 41.39 218 SER B CA 1
ATOM 6348 C C . SER B 1 218 ? 60.012 50.296 15.101 1.00 34.78 218 SER B C 1
ATOM 6349 O O . SER B 1 218 ? 59.672 51.291 15.750 1.00 40.93 218 SER B O 1
ATOM 6357 N N . LEU B 1 219 ? 59.341 49.862 14.048 1.00 35.34 219 LEU B N 1
ATOM 6358 C CA . LEU B 1 219 ? 58.158 50.563 13.614 1.00 32.66 219 LEU B CA 1
ATOM 6359 C C . LEU B 1 219 ? 57.008 50.175 14.526 1.00 39.00 219 LEU B C 1
ATOM 6360 O O . LEU B 1 219 ? 56.936 49.028 14.978 1.00 33.44 219 LEU B O 1
ATOM 6376 N N . SER B 1 220 ? 56.098 51.132 14.756 1.00 28.94 220 SER B N 1
ATOM 6377 C CA . SER B 1 220 ? 54.842 50.874 15.492 1.00 33.15 220 SER B CA 1
ATOM 6378 C C . SER B 1 220 ? 53.952 49.923 14.678 1.00 34.16 220 SER B C 1
ATOM 6379 O O . SER B 1 220 ? 54.101 49.804 13.457 1.00 32.80 220 SER B O 1
ATOM 6387 N N . PRO B 1 221 ? 52.991 49.255 15.317 1.00 37.42 221 PRO B N 1
ATOM 6388 C CA . PRO B 1 221 ? 52.179 48.278 14.572 1.00 32.74 221 PRO B CA 1
ATOM 6389 C C . PRO B 1 221 ? 51.426 48.929 13.430 1.00 36.18 221 PRO B C 1
ATOM 6390 O O . PRO B 1 221 ? 51.416 48.396 12.315 1.00 32.61 221 PRO B O 1
ATOM 6401 N N . VAL B 1 222 ? 50.895 50.140 13.624 1.00 33.45 222 VAL B N 1
ATOM 6402 C CA . VAL B 1 222 ? 50.168 50.744 12.509 1.00 31.90 222 VAL B CA 1
ATOM 6403 C C . VAL B 1 222 ? 51.112 51.115 11.354 1.00 34.14 222 VAL B C 1
ATOM 6404 O O . VAL B 1 222 ? 50.765 50.966 10.169 1.00 33.40 222 VAL B O 1
ATOM 6417 N N . THR B 1 223 ? 52.303 51.624 11.668 1.00 28.30 223 THR B N 1
ATOM 6418 C CA . THR B 1 223 ? 53.281 51.930 10.629 1.00 34.02 223 THR B CA 1
ATOM 6419 C C . THR B 1 223 ? 53.710 50.665 9.878 1.00 29.65 223 THR B C 1
ATOM 6420 O O . THR B 1 223 ? 53.909 50.721 8.669 1.00 31.07 223 THR B O 1
ATOM 6431 N N . GLN B 1 224 ? 53.914 49.514 10.564 1.00 32.09 224 GLN B N 1
ATOM 6432 C CA . GLN B 1 224 ? 54.225 48.283 9.816 1.00 30.27 224 GLN B CA 1
ATOM 6433 C C . GLN B 1 224 ? 53.085 47.894 8.885 1.00 29.88 224 GLN B C 1
ATOM 6434 O O . GLN B 1 224 ? 53.324 47.389 7.773 1.00 32.24 224 GLN B O 1
ATOM 6448 N N . LYS B 1 225 ? 51.841 48.071 9.356 1.00 33.69 225 LYS B N 1
ATOM 6449 C CA A LYS B 1 225 ? 50.660 47.782 8.546 0.69 34.91 225 LYS B CA 1
ATOM 6450 C CA B LYS B 1 225 ? 50.658 47.788 8.547 0.31 34.96 225 LYS B CA 1
ATOM 6451 C C . LYS B 1 225 ? 50.645 48.656 7.305 1.00 33.09 225 LYS B C 1
ATOM 6452 O O . LYS B 1 225 ? 50.405 48.163 6.182 1.00 32.03 225 LYS B O 1
ATOM 6487 N N . PHE B 1 226 ? 50.926 49.934 7.474 1.00 29.86 226 PHE B N 1
ATOM 6488 C CA . PHE B 1 226 ? 51.068 50.807 6.312 1.00 28.73 226 PHE B CA 1
ATOM 6489 C C . PHE B 1 226 ? 52.212 50.354 5.393 1.00 31.02 226 PHE B C 1
ATOM 6490 O O . PHE B 1 226 ? 52.084 50.418 4.171 1.00 27.13 226 PHE B O 1
ATOM 6507 N N . VAL B 1 227 ? 53.349 49.904 5.949 1.00 28.58 227 VAL B N 1
ATOM 6508 C CA . VAL B 1 227 ? 54.449 49.442 5.092 1.00 28.43 227 VAL B CA 1
ATOM 6509 C C . VAL B 1 227 ? 53.990 48.275 4.222 1.00 29.41 227 VAL B C 1
ATOM 6510 O O . VAL B 1 227 ? 54.242 48.238 3.005 1.00 25.73 227 VAL B O 1
ATOM 6523 N N . ASP B 1 228 ? 53.337 47.292 4.845 1.00 25.30 228 ASP B N 1
ATOM 6524 C CA . ASP B 1 228 ? 52.829 46.120 4.116 1.00 33.98 228 ASP B CA 1
ATOM 6525 C C . ASP B 1 228 ? 51.844 46.538 3.041 1.00 35.01 228 ASP B C 1
ATOM 6526 O O . ASP B 1 228 ? 51.932 46.099 1.886 1.00 30.14 228 ASP B O 1
ATOM 6535 N N . PHE B 1 229 ? 50.924 47.437 3.402 1.00 33.33 229 PHE B N 1
ATOM 6536 C CA . PHE B 1 229 ? 49.950 47.957 2.437 1.00 32.68 229 PHE B CA 1
ATOM 6537 C C . PHE B 1 229 ? 50.623 48.643 1.257 1.00 28.89 229 PHE B C 1
ATOM 6538 O O . PHE B 1 229 ? 50.214 48.463 0.105 1.00 31.09 229 PHE B O 1
ATOM 6555 N N . LEU B 1 230 ? 51.562 49.560 1.545 1.00 27.12 230 LEU B N 1
ATOM 6556 C CA . LEU B 1 230 ? 52.257 50.319 0.529 1.00 26.73 230 LEU B CA 1
ATOM 6557 C C . LEU B 1 230 ? 53.007 49.414 -0.424 1.00 31.66 230 LEU B C 1
ATOM 6558 O O . LEU B 1 230 ? 52.970 49.606 -1.649 1.00 28.95 230 LEU B O 1
ATOM 6574 N N . CYS B 1 231 ? 53.786 48.476 0.144 1.00 27.64 231 CYS B N 1
ATOM 6575 C CA . CYS B 1 231 ? 54.632 47.588 -0.659 1.00 29.30 231 CYS B CA 1
ATOM 6576 C C . CYS B 1 231 ? 53.808 46.738 -1.602 1.00 28.59 231 CYS B C 1
ATOM 6577 O O . CYS B 1 231 ? 54.109 46.648 -2.801 1.00 28.20 231 CYS B O 1
ATOM 6585 N N . LYS B 1 232 ? 52.738 46.127 -1.084 1.00 29.93 232 LYS B N 1
ATOM 6586 C CA . LYS B 1 232 ? 51.783 45.345 -1.867 1.00 37.07 232 LYS B CA 1
ATOM 6587 C C . LYS B 1 232 ? 51.107 46.148 -2.981 1.00 33.37 232 LYS B C 1
ATOM 6588 O O . LYS B 1 232 ? 50.930 45.673 -4.098 1.00 31.44 232 LYS B O 1
ATOM 6607 N N . ARG B 1 233 ? 50.626 47.331 -2.669 1.00 34.43 233 ARG B N 1
ATOM 6608 C CA . ARG B 1 233 ? 49.968 48.152 -3.689 1.00 31.46 233 ARG B CA 1
ATOM 6609 C C . ARG B 1 233 ? 50.955 48.609 -4.751 1.00 33.38 233 ARG B C 1
ATOM 6610 O O . ARG B 1 233 ? 50.619 48.684 -5.933 1.00 34.84 233 ARG B O 1
ATOM 6631 N N . LEU B 1 234 ? 52.157 48.976 -4.339 1.00 27.31 234 LEU B N 1
ATOM 6632 C CA . LEU B 1 234 ? 53.142 49.417 -5.313 1.00 28.49 234 LEU B CA 1
ATOM 6633 C C . LEU B 1 234 ? 53.527 48.252 -6.200 1.00 29.87 234 LEU B C 1
ATOM 6634 O O . LEU B 1 234 ? 53.611 48.392 -7.420 1.00 31.32 234 LEU B O 1
ATOM 6650 N N . ARG B 1 235 ? 53.712 47.079 -5.596 1.00 27.45 235 ARG B N 1
ATOM 6651 C CA . ARG B 1 235 ? 54.082 45.923 -6.412 1.00 33.22 235 ARG B CA 1
ATOM 6652 C C . ARG B 1 235 ? 53.024 45.626 -7.433 1.00 33.02 235 ARG B C 1
ATOM 6653 O O . ARG B 1 235 ? 53.328 45.353 -8.605 1.00 34.66 235 ARG B O 1
ATOM 6674 N N . ASN B 1 236 ? 51.777 45.600 -6.986 1.00 32.15 236 ASN B N 1
ATOM 6675 C CA . ASN B 1 236 ? 50.664 45.314 -7.878 1.00 38.30 236 ASN B CA 1
ATOM 6676 C C . ASN B 1 236 ? 50.431 46.415 -8.919 1.00 38.25 236 ASN B C 1
ATOM 6677 O O . ASN B 1 236 ? 50.086 46.105 -10.066 1.00 36.51 236 ASN B O 1
ATOM 6688 N N . GLU B 1 237 ? 50.641 47.670 -8.580 1.00 36.73 237 GLU B N 1
ATOM 6689 C CA . GLU B 1 237 ? 50.604 48.668 -9.631 1.00 38.75 237 GLU B CA 1
ATOM 6690 C C . GLU B 1 237 ? 51.657 48.362 -10.710 1.00 40.02 237 GLU B C 1
ATOM 6691 O O . GLU B 1 237 ? 51.392 48.480 -11.914 1.00 38.24 237 GLU B O 1
ATOM 6703 N N . LEU B 1 238 ? 52.849 47.945 -10.307 1.00 37.07 238 LEU B N 1
ATOM 6704 C CA . LEU B 1 238 ? 53.895 47.708 -11.301 1.00 38.52 238 LEU B CA 1
ATOM 6705 C C . LEU B 1 238 ? 53.677 46.411 -12.050 1.00 40.77 238 LEU B C 1
ATOM 6706 O O . LEU B 1 238 ? 54.025 46.314 -13.233 1.00 43.37 238 LEU B O 1
ATOM 6722 N N . ARG B 1 239 ? 53.103 45.404 -11.403 1.00 41.78 239 ARG B N 1
ATOM 6723 C CA . ARG B 1 239 ? 52.729 44.196 -12.134 1.00 46.21 239 ARG B CA 1
ATOM 6724 C C . ARG B 1 239 ? 51.762 44.539 -13.243 1.00 48.96 239 ARG B C 1
ATOM 6725 O O . ARG B 1 239 ? 51.876 44.032 -14.363 1.00 53.87 239 ARG B O 1
ATOM 6746 N N . GLU B 1 240 ? 50.819 45.446 -12.959 1.00 42.74 240 GLU B N 1
ATOM 6747 C CA . GLU B 1 240 ? 49.879 45.881 -13.982 1.00 50.03 240 GLU B CA 1
ATOM 6748 C C . GLU B 1 240 ? 50.581 46.661 -15.088 1.00 54.07 240 GLU B C 1
ATOM 6749 O O . GLU B 1 240 ? 50.304 46.460 -16.273 1.00 52.63 240 GLU B O 1
ATOM 6761 N N . ILE B 1 241 ? 51.475 47.578 -14.728 1.00 47.29 241 ILE B N 1
ATOM 6762 C CA . ILE B 1 241 ? 52.190 48.345 -15.741 1.00 50.46 241 ILE B CA 1
ATOM 6763 C C . ILE B 1 241 ? 53.058 47.421 -16.594 1.00 59.40 241 ILE B C 1
ATOM 6764 O O . ILE B 1 241 ? 53.084 47.531 -17.823 1.00 59.92 241 ILE B O 1
ATOM 6780 N N . ASN B 1 242 ? 53.811 46.525 -15.952 1.00 61.07 242 ASN B N 1
ATOM 6781 C CA . ASN B 1 242 ? 54.694 45.646 -16.707 1.00 70.89 242 ASN B CA 1
ATOM 6782 C C . ASN B 1 242 ? 53.913 44.849 -17.721 1.00 71.68 242 ASN B C 1
ATOM 6783 O O . ASN B 1 242 ? 54.431 44.537 -18.797 1.00 71.95 242 ASN B O 1
ATOM 6794 N N . LEU B 1 243 ? 52.655 44.559 -17.405 1.00 68.64 243 LEU B N 1
ATOM 6795 C CA A LEU B 1 243 ? 51.794 43.828 -18.327 0.52 71.55 243 LEU B CA 1
ATOM 6796 C CA B LEU B 1 243 ? 51.799 43.827 -18.327 0.48 71.54 243 LEU B CA 1
ATOM 6797 C C . LEU B 1 243 ? 51.435 44.673 -19.545 1.00 72.70 243 LEU B C 1
ATOM 6798 O O . LEU B 1 243 ? 51.585 44.225 -20.688 1.00 70.89 243 LEU B O 1
ATOM 6827 N N . GLU B 1 244 ? 50.939 45.892 -19.320 1.00 64.54 244 GLU B N 1
ATOM 6828 C CA . GLU B 1 244 ? 50.535 46.764 -20.418 1.00 66.84 244 GLU B CA 1
ATOM 6829 C C . GLU B 1 244 ? 51.678 47.057 -21.378 1.00 75.90 244 GLU B C 1
ATOM 6830 O O . GLU B 1 244 ? 51.425 47.486 -22.509 1.00 79.80 244 GLU B O 1
ATOM 6842 N N . LEU B 1 245 ? 52.925 46.884 -20.946 1.00 78.55 245 LEU B N 1
ATOM 6843 C CA . LEU B 1 245 ? 54.074 47.097 -21.827 1.00 74.11 245 LEU B CA 1
ATOM 6844 C C . LEU B 1 245 ? 54.486 45.786 -22.557 1.00 74.50 245 LEU B C 1
ATOM 6845 O O . LEU B 1 245 ? 55.261 44.959 -22.041 1.00 74.78 245 LEU B O 1
#